Protein 9J2M (pdb70)

Structure (mmCIF, N/CA/C/O backbone):
data_9J2M
#
_entry.id   9J2M
#
_cell.length_a   82.674
_cell.length_b   91.364
_cell.length_c   113.116
_cell.angle_alpha   90.00
_cell.angle_beta   90.00
_cell.angle_gamma   90.00
#
_symmetry.space_group_name_H-M   'P 21 21 21'
#
loop_
_entity.id
_entity.type
_entity.pdbx_description
1 polymer SnPolE
2 non-polymer 'FE (II) ION'
3 non-polymer 5,6,7,8-TETRAHYDROBIOPTERIN
4 water water
#
loop_
_atom_site.group_PDB
_atom_site.id
_atom_site.type_symbol
_atom_site.label_atom_id
_atom_site.label_alt_id
_atom_site.label_comp_id
_atom_site.label_asym_id
_atom_site.label_entity_id
_atom_site.label_seq_id
_atom_site.pdbx_PDB_ins_code
_atom_site.Cartn_x
_atom_site.Cartn_y
_atom_site.Cartn_z
_atom_site.occupancy
_atom_site.B_iso_or_equiv
_atom_site.auth_seq_id
_atom_site.auth_comp_id
_atom_site.auth_asym_id
_atom_site.auth_atom_id
_atom_site.pdbx_PDB_model_num
ATOM 1 N N . SER A 1 4 ? 6.483 12.985 16.076 1.00 46.42 4 SER A N 1
ATOM 2 C CA . SER A 1 4 ? 5.143 13.412 15.678 1.00 45.63 4 SER A CA 1
ATOM 3 C C . SER A 1 4 ? 4.427 12.334 14.877 1.00 43.09 4 SER A C 1
ATOM 4 O O . SER A 1 4 ? 4.994 11.785 13.930 1.00 42.06 4 SER A O 1
ATOM 7 N N . PRO A 1 5 ? 3.184 12.025 15.255 1.00 44.83 5 PRO A N 1
ATOM 8 C CA . PRO A 1 5 ? 2.418 11.034 14.481 1.00 43.19 5 PRO A CA 1
ATOM 9 C C . PRO A 1 5 ? 2.155 11.481 13.058 1.00 41.73 5 PRO A C 1
ATOM 10 O O . PRO A 1 5 ? 2.110 10.647 12.146 1.00 39.24 5 PRO A O 1
ATOM 14 N N . THR A 1 6 ? 1.976 12.788 12.844 1.00 42.37 6 THR A N 1
ATOM 15 C CA . THR A 1 6 ? 1.767 13.293 11.494 1.00 38.32 6 THR A CA 1
ATOM 16 C C . THR A 1 6 ? 3.060 13.262 10.681 1.00 36.06 6 THR A C 1
ATOM 17 O O . THR A 1 6 ? 3.014 13.090 9.458 1.00 34.21 6 THR A O 1
ATOM 21 N N . ALA A 1 7 ? 4.218 13.385 11.336 1.00 34.99 7 ALA A N 1
ATOM 22 C CA . ALA A 1 7 ? 5.480 13.272 10.610 1.00 33.68 7 ALA A CA 1
ATOM 23 C C . ALA A 1 7 ? 5.695 11.855 10.094 1.00 31.66 7 ALA A C 1
ATOM 24 O O . ALA A 1 7 ? 6.264 11.669 9.009 1.00 31.06 7 ALA A O 1
ATOM 26 N N . ALA A 1 8 ? 5.251 10.848 10.846 1.00 34.29 8 ALA A N 1
ATOM 27 C CA . ALA A 1 8 ? 5.344 9.473 10.365 1.00 32.08 8 ALA A CA 1
ATOM 28 C C . ALA A 1 8 ? 4.409 9.236 9.187 1.00 31.96 8 ALA A C 1
ATOM 29 O O . ALA A 1 8 ? 4.751 8.498 8.254 1.00 28.60 8 ALA A O 1
ATOM 31 N N . VAL A 1 9 ? 3.219 9.846 9.216 1.00 32.11 9 VAL A N 1
ATOM 32 C CA . VAL A 1 9 ? 2.291 9.722 8.096 1.00 28.40 9 VAL A CA 1
ATOM 33 C C . VAL A 1 9 ? 2.895 10.346 6.845 1.00 28.46 9 VAL A C 1
ATOM 34 O O . VAL A 1 9 ? 2.923 9.737 5.766 1.00 22.82 9 VAL A O 1
ATOM 38 N N . ILE A 1 10 ? 3.396 11.571 6.976 1.00 27.20 10 ILE A N 1
ATOM 39 C CA . ILE A 1 10 ? 3.927 12.277 5.816 1.00 26.96 10 ILE A CA 1
ATOM 40 C C . ILE A 1 10 ? 5.137 11.539 5.254 1.00 27.61 10 ILE A C 1
ATOM 41 O O . ILE A 1 10 ? 5.315 11.447 4.034 1.00 27.99 10 ILE A O 1
ATOM 46 N N . ALA A 1 11 ? 5.969 10.964 6.130 1.00 27.04 11 ALA A N 1
ATOM 47 C CA . ALA A 1 11 ? 7.121 10.210 5.642 1.00 30.81 11 ALA A CA 1
ATOM 48 C C . ALA A 1 11 ? 6.686 9.045 4.761 1.00 27.35 11 ALA A C 1
ATOM 49 O O . ALA A 1 11 ? 7.299 8.780 3.720 1.00 29.25 11 ALA A O 1
ATOM 51 N N . GLU A 1 12 ? 5.626 8.337 5.153 1.00 26.54 12 GLU A N 1
ATOM 52 C CA . GLU A 1 12 ? 5.132 7.253 4.311 1.00 25.40 12 GLU A CA 1
ATOM 53 C C . GLU A 1 12 ? 4.600 7.787 2.986 1.00 28.94 12 GLU A C 1
ATOM 54 O O . GLU A 1 12 ? 4.836 7.190 1.931 1.00 26.31 12 GLU A O 1
ATOM 60 N N . VAL A 1 13 ? 3.867 8.905 3.021 1.00 28.48 13 VAL A N 1
ATOM 61 C CA . VAL A 1 13 ? 3.376 9.488 1.776 1.00 27.23 13 VAL A CA 1
ATOM 62 C C . VAL A 1 13 ? 4.545 9.899 0.896 1.00 25.76 13 VAL A C 1
ATOM 63 O O . VAL A 1 13 ? 4.557 9.637 -0.314 1.00 24.11 13 VAL A O 1
ATOM 67 N N . ASP A 1 14 ? 5.553 10.540 1.489 1.00 26.52 14 ASP A N 1
ATOM 68 C CA . ASP A 1 14 ? 6.695 11.003 0.707 1.00 28.66 14 ASP A CA 1
ATOM 69 C C . ASP A 1 14 ? 7.441 9.839 0.083 1.00 29.40 14 ASP A C 1
ATOM 70 O O . ASP A 1 14 ? 8.005 9.973 -1.009 1.00 24.14 14 ASP A O 1
ATOM 75 N N . GLU A 1 15 ? 7.459 8.689 0.761 1.00 27.80 15 GLU A N 1
ATOM 76 C CA . GLU A 1 15 ? 8.139 7.525 0.202 1.00 29.51 15 GLU A CA 1
ATOM 77 C C . GLU A 1 15 ? 7.342 6.927 -0.947 1.00 30.42 15 GLU A C 1
ATOM 78 O O . GLU A 1 15 ? 7.917 6.518 -1.961 1.00 29.70 15 GLU A O 1
ATOM 84 N N . LEU A 1 16 ? 6.011 6.874 -0.811 1.00 27.15 16 LEU A N 1
ATOM 85 C CA . LEU A 1 16 ? 5.173 6.395 -1.906 1.00 28.37 16 LEU A CA 1
ATOM 86 C C . LEU A 1 16 ? 5.232 7.348 -3.091 1.00 29.43 16 LEU A C 1
ATOM 87 O O . LEU A 1 16 ? 5.198 6.921 -4.252 1.00 26.88 16 LEU A O 1
ATOM 92 N N . ARG A 1 17 ? 5.309 8.649 -2.803 1.00 26.06 17 ARG A N 1
ATOM 93 C CA . ARG A 1 17 ? 5.441 9.664 -3.840 1.00 27.00 17 ARG A CA 1
ATOM 94 C C . ARG A 1 17 ? 6.712 9.456 -4.661 1.00 26.09 17 ARG A C 1
ATOM 95 O O . ARG A 1 17 ? 6.693 9.560 -5.896 1.00 25.71 17 ARG A O 1
ATOM 103 N N . GLU A 1 18 ? 7.827 9.152 -3.990 1.00 30.59 18 GLU A N 1
ATOM 104 C CA . GLU A 1 18 ? 9.073 8.872 -4.697 1.00 31.43 18 GLU A CA 1
ATOM 105 C C . GLU A 1 18 ? 8.945 7.638 -5.588 1.00 32.16 18 GLU A C 1
ATOM 106 O O . GLU A 1 18 ? 9.428 7.634 -6.724 1.00 31.41 18 GLU A O 1
ATOM 112 N N . LYS A 1 19 ? 8.296 6.584 -5.088 1.00 28.05 19 LYS A N 1
ATOM 113 C CA . LYS A 1 19 ? 8.145 5.355 -5.864 1.00 32.67 19 LYS A CA 1
ATOM 114 C C . LYS A 1 19 ? 7.396 5.596 -7.167 1.00 32.37 19 LYS A C 1
ATOM 115 O O . LYS A 1 19 ? 7.693 4.962 -8.183 1.00 34.43 19 LYS A O 1
ATOM 121 N N . ILE A 1 20 ? 6.398 6.479 -7.156 1.00 27.95 20 ILE A N 1
ATOM 122 C CA . ILE A 1 20 ? 5.524 6.639 -8.315 1.00 24.91 20 ILE A CA 1
ATOM 123 C C . ILE A 1 20 ? 5.915 7.834 -9.180 1.00 26.29 20 ILE A C 1
ATOM 124 O O . ILE A 1 20 ? 5.199 8.158 -10.134 1.00 29.48 20 ILE A O 1
ATOM 129 N N . LYS A 1 21 ? 7.037 8.494 -8.886 1.00 30.94 21 LYS A N 1
ATOM 130 C CA . LYS A 1 21 ? 7.345 9.727 -9.607 1.00 30.28 21 LYS A CA 1
ATOM 131 C C . LYS A 1 21 ? 7.535 9.484 -11.101 1.00 29.56 21 LYS A C 1
ATOM 132 O O . LYS A 1 21 ? 7.297 10.38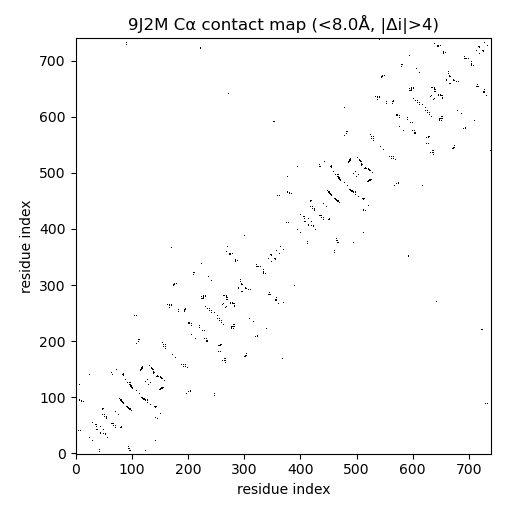6 -11.912 1.00 37.15 21 LYS A O 1
ATOM 138 N N . GLY A 1 22 ? 7.943 8.287 -11.489 1.00 31.31 22 GLY A N 1
ATOM 139 C CA . GLY A 1 22 ? 8.123 8.048 -12.904 1.00 33.49 22 GLY A CA 1
ATOM 140 C C . GLY A 1 22 ? 6.887 7.591 -13.637 1.00 34.23 22 GLY A C 1
ATOM 141 O O . GLY A 1 22 ? 6.970 7.281 -14.831 1.00 35.29 22 GLY A O 1
ATOM 142 N N . SER A 1 23 ? 5.727 7.559 -12.977 1.00 32.11 23 SER A N 1
ATOM 143 C CA . SER A 1 23 ? 4.578 6.838 -13.504 1.00 29.93 23 SER A CA 1
ATOM 144 C C . SER A 1 23 ? 3.363 7.727 -13.754 1.00 27.84 23 SER A C 1
ATOM 145 O O . SER A 1 23 ? 2.238 7.234 -13.748 1.00 29.39 23 SER A O 1
ATOM 148 N N . ARG A 1 24 ? 3.547 9.030 -13.985 1.00 29.40 24 ARG A N 1
ATOM 149 C CA . ARG A 1 24 ? 2.371 9.884 -14.147 1.00 27.70 24 ARG A CA 1
ATOM 150 C C . ARG A 1 24 ? 1.470 9.391 -15.275 1.00 27.98 24 ARG A C 1
ATOM 151 O O . ARG A 1 24 ? 0.238 9.455 -15.172 1.00 28.21 24 ARG A O 1
ATOM 159 N N . ASN A 1 25 ? 2.062 8.911 -16.369 1.00 31.99 25 ASN A N 1
ATOM 160 C CA . ASN A 1 25 ? 1.263 8.414 -17.483 1.00 27.76 25 ASN A CA 1
ATOM 161 C C . ASN A 1 25 ? 0.357 7.257 -17.077 1.00 30.41 25 ASN A C 1
ATOM 162 O O . ASN A 1 25 ? -0.594 6.952 -17.800 1.00 33.00 25 ASN A O 1
ATOM 167 N N . SER A 1 26 ? 0.623 6.621 -15.941 1.00 31.91 26 SER A N 1
ATOM 168 C CA . SER A 1 26 ? -0.155 5.488 -15.457 1.00 30.58 26 SER A CA 1
ATOM 169 C C . SER A 1 26 ? -1.164 5.857 -14.374 1.00 31.09 26 SER A C 1
ATOM 170 O O . SER A 1 26 ? -1.850 4.962 -13.859 1.00 29.66 26 SER A O 1
ATOM 173 N N . PHE A 1 27 ? -1.286 7.141 -14.021 1.00 28.89 27 PHE A N 1
ATOM 174 C CA . PHE A 1 27 ? -2.045 7.516 -12.832 1.00 25.50 27 PHE A CA 1
ATOM 175 C C . PHE A 1 27 ? -3.530 7.199 -12.944 1.00 26.90 27 PHE A C 1
ATOM 176 O O . PHE A 1 27 ? -4.228 7.239 -11.926 1.00 28.17 27 PHE A O 1
ATOM 184 N N . ARG A 1 28 ? -4.032 6.894 -14.140 1.00 25.99 28 ARG A N 1
ATOM 185 C CA . ARG A 1 28 ? -5.412 6.469 -14.320 1.00 28.94 28 ARG A CA 1
ATOM 186 C C . ARG A 1 28 ? -5.517 5.031 -14.809 1.00 29.30 28 ARG A C 1
ATOM 187 O O . ARG A 1 28 ? -6.628 4.554 -15.067 1.00 30.88 28 ARG A O 1
ATOM 195 N N . ASP A 1 29 ? -4.387 4.343 -14.941 1.00 27.03 29 ASP A N 1
ATOM 196 C CA . ASP A 1 29 ? -4.366 2.912 -15.221 1.00 28.13 29 ASP A CA 1
ATOM 197 C C . ASP A 1 29 ? -4.793 2.119 -13.988 1.00 30.17 29 ASP A C 1
ATOM 198 O O . ASP A 1 29 ? -4.239 2.305 -12.901 1.00 30.61 29 ASP A O 1
ATOM 203 N N . GLN A 1 30 ? -5.741 1.189 -14.164 1.00 30.72 30 GLN A N 1
ATOM 204 C CA . GLN A 1 30 ? -6.319 0.526 -12.997 1.00 28.78 30 GLN A CA 1
ATOM 205 C C . GLN A 1 30 ? -5.349 -0.465 -12.361 1.00 30.25 30 GLN A C 1
ATOM 206 O O . GLN A 1 30 ? -5.394 -0.688 -11.141 1.00 28.48 30 GLN A O 1
ATOM 212 N N . SER A 1 31 ? -4.473 -1.075 -13.160 1.00 31.37 31 SER A N 1
ATOM 213 C CA . SER A 1 31 ? -3.428 -1.921 -12.595 1.00 31.86 31 SER A CA 1
ATOM 214 C C . SER A 1 31 ? -2.495 -1.115 -11.697 1.00 31.77 31 SER A C 1
ATOM 215 O O . SER A 1 31 ? -2.135 -1.557 -10.597 1.00 31.30 31 SER A O 1
ATOM 218 N N . PHE A 1 32 ? -2.085 0.071 -12.155 1.00 28.33 32 PHE A N 1
ATOM 219 C CA . PHE A 1 32 ? -1.312 0.969 -11.306 1.00 29.62 32 PHE A CA 1
ATOM 220 C C . PHE A 1 32 ? -2.105 1.361 -10.066 1.00 28.25 32 PHE A C 1
ATOM 221 O O . PHE A 1 32 ? -1.588 1.319 -8.940 1.00 27.52 32 PHE A O 1
ATOM 229 N N . LEU A 1 33 ? -3.365 1.753 -10.258 1.00 26.46 33 LEU A N 1
ATOM 230 C CA . LEU A 1 33 ? -4.160 2.261 -9.143 1.00 25.64 33 LEU A CA 1
ATOM 231 C C . LEU A 1 33 ? -4.384 1.176 -8.100 1.00 29.35 33 LEU A C 1
ATOM 232 O O . LEU A 1 33 ? -4.323 1.442 -6.894 1.00 27.74 33 LEU A O 1
ATOM 237 N N . ASP A 1 34 ? -4.636 -0.062 -8.545 1.00 27.83 34 ASP A N 1
ATOM 238 C CA . ASP A 1 34 ? -4.783 -1.161 -7.598 1.00 26.94 34 ASP A CA 1
ATOM 239 C C . ASP A 1 34 ? -3.535 -1.317 -6.744 1.00 26.27 34 ASP A C 1
ATOM 240 O O . ASP A 1 34 ? -3.626 -1.528 -5.528 1.00 27.28 34 ASP A O 1
ATOM 245 N N . GLN A 1 35 ? -2.357 -1.232 -7.364 1.00 26.33 35 GLN A N 1
ATOM 246 C CA . GLN A 1 35 ? -1.122 -1.356 -6.604 1.00 26.18 35 GLN A CA 1
ATOM 247 C C . GLN A 1 35 ? -0.943 -0.178 -5.659 1.00 27.19 35 GLN A C 1
ATOM 248 O O . GLN A 1 35 ? -0.560 -0.359 -4.499 1.00 25.41 35 GLN A O 1
ATOM 254 N N . LEU A 1 36 ? -1.221 1.040 -6.139 1.00 24.81 36 LEU A N 1
ATOM 255 C CA . LEU A 1 36 ? -1.066 2.203 -5.275 1.00 25.19 36 LEU A CA 1
ATOM 256 C C . LEU A 1 36 ? -2.000 2.103 -4.077 1.00 24.65 36 LEU A C 1
ATOM 257 O O . LEU A 1 36 ? -1.575 2.274 -2.926 1.00 29.40 36 LEU A O 1
ATOM 262 N N . ALA A 1 37 ? -3.268 1.782 -4.334 1.00 25.84 37 ALA A N 1
ATOM 263 C CA . ALA A 1 37 ? -4.250 1.605 -3.268 1.00 25.09 37 ALA A CA 1
ATOM 264 C C . ALA A 1 37 ? -3.780 0.583 -2.241 1.00 27.09 37 ALA A C 1
ATOM 265 O O . ALA A 1 37 ? -3.851 0.820 -1.030 1.00 26.21 37 ALA A O 1
ATOM 267 N N . GLN A 1 38 ? -3.310 -0.576 -2.708 1.00 29.35 38 GLN A N 1
ATOM 268 C CA . GLN A 1 38 ? -2.838 -1.596 -1.780 1.00 31.39 38 GLN A CA 1
ATOM 269 C C . GLN A 1 38 ? -1.709 -1.059 -0.912 1.00 30.24 38 GLN A C 1
ATOM 270 O O . GLN A 1 38 ? -1.691 -1.284 0.304 1.00 30.59 38 GLN A O 1
ATOM 276 N N . HIS A 1 39 ? -0.771 -0.322 -1.519 1.00 28.57 39 HIS A N 1
ATOM 277 C CA . HIS A 1 39 ? 0.348 0.232 -0.760 1.00 30.59 39 HIS A CA 1
ATOM 278 C C . HIS A 1 39 ? -0.115 1.252 0.270 1.00 29.66 39 HIS A C 1
ATOM 279 O O . HIS A 1 39 ? 0.450 1.334 1.368 1.00 29.53 39 HIS A O 1
ATOM 286 N N . ILE A 1 40 ? -1.112 2.065 -0.075 1.00 24.25 40 ILE A N 1
ATOM 287 C CA . ILE A 1 40 ? -1.673 2.995 0.904 1.00 25.13 40 ILE A CA 1
ATOM 288 C C . ILE A 1 40 ? -2.343 2.227 2.036 1.00 28.75 40 ILE A C 1
ATOM 289 O O . ILE A 1 40 ? -2.122 2.507 3.222 1.00 32.48 40 ILE A O 1
ATOM 294 N N . ALA A 1 41 ? -3.160 1.239 1.686 1.00 27.44 41 ALA A N 1
ATOM 295 C CA . ALA A 1 41 ? -3.857 0.452 2.698 1.00 30.37 41 ALA A CA 1
ATOM 296 C C . ALA A 1 41 ? -2.883 -0.191 3.676 1.00 33.74 41 ALA A C 1
ATOM 297 O O . ALA A 1 41 ? -3.161 -0.280 4.878 1.00 30.64 41 ALA A O 1
ATOM 299 N N . ASP A 1 42 ? -1.722 -0.628 3.181 1.00 35.92 42 ASP A N 1
ATOM 300 C CA . ASP A 1 42 ? -0.733 -1.346 3.976 1.00 31.55 42 ASP A CA 1
ATOM 301 C C . ASP A 1 42 ? 0.239 -0.431 4.712 1.00 35.60 42 ASP A C 1
ATOM 302 O O . ASP A 1 42 ? 1.078 -0.930 5.468 1.00 37.19 42 ASP A O 1
ATOM 307 N N . ALA A 1 43 ? 0.178 0.874 4.497 1.00 33.15 43 ALA A N 1
ATOM 308 C CA . ALA A 1 43 ? 1.074 1.777 5.209 1.00 34.04 43 ALA A CA 1
ATOM 309 C C . ALA A 1 43 ? 0.750 1.753 6.698 1.00 33.13 43 ALA A C 1
ATOM 310 O O . ALA A 1 43 ? -0.408 1.965 7.082 1.00 31.03 43 ALA A O 1
ATOM 312 N N . PRO A 1 44 ? 1.738 1.512 7.563 1.00 35.03 44 PRO A N 1
ATOM 313 C CA . PRO A 1 44 ? 1.444 1.388 9.005 1.00 36.07 44 PRO A CA 1
ATOM 314 C C . PRO A 1 44 ? 0.650 2.546 9.589 1.00 37.61 44 PRO A C 1
ATOM 315 O O . PRO A 1 44 ? -0.327 2.323 10.313 1.00 39.11 44 PRO A O 1
ATOM 319 N N . HIS A 1 45 ? 1.057 3.784 9.314 1.00 34.15 45 HIS A N 1
ATOM 320 C CA . HIS A 1 45 ? 0.404 4.967 9.861 1.00 34.51 45 HIS A CA 1
ATOM 321 C C . HIS A 1 45 ? -0.618 5.558 8.902 1.00 35.10 45 HIS A C 1
ATOM 322 O O . HIS A 1 45 ? -1.777 5.775 9.271 1.00 32.13 45 HIS A O 1
ATOM 329 N N . LEU A 1 46 ? -0.194 5.827 7.668 1.00 32.93 46 LEU A N 1
ATOM 330 C CA . LEU A 1 46 ? -1.091 6.386 6.663 1.00 30.07 46 LEU A CA 1
ATOM 331 C C . LEU A 1 46 ? -2.363 5.555 6.520 1.00 30.16 46 LEU A C 1
ATOM 332 O O . LEU A 1 46 ? -3.476 6.080 6.613 1.00 31.99 46 LEU A O 1
ATOM 337 N N . GLY A 1 47 ? -2.214 4.244 6.318 1.00 30.36 47 GLY A N 1
ATOM 338 C CA . GLY A 1 47 ? -3.355 3.379 6.043 1.00 28.16 47 GLY A CA 1
ATOM 339 C C . GLY A 1 47 ? -4.452 3.410 7.093 1.00 30.03 47 GLY A C 1
ATOM 340 O O . GLY A 1 47 ? -5.585 3.013 6.793 1.00 34.81 47 GLY A O 1
ATOM 341 N N . ARG A 1 48 ? -4.154 3.871 8.307 1.00 34.13 48 ARG A N 1
ATOM 342 C CA . ARG A 1 48 ? -5.169 3.977 9.349 1.00 36.17 48 ARG A CA 1
ATOM 343 C C . ARG A 1 48 ? -6.088 5.182 9.170 1.00 34.62 48 ARG A C 1
ATOM 344 O O . ARG A 1 48 ? -7.166 5.224 9.771 1.00 35.37 48 ARG A O 1
ATOM 352 N N . GLN A 1 49 ? -5.709 6.139 8.351 1.00 31.17 49 GLN A N 1
ATOM 353 C CA . GLN A 1 49 ? -6.419 7.410 8.315 1.00 28.79 49 GLN A CA 1
ATOM 354 C C . GLN A 1 49 ? -7.770 7.262 7.618 1.00 25.44 49 GLN A C 1
ATOM 355 O O . GLN A 1 49 ? -7.848 6.636 6.558 1.00 27.94 49 GLN A O 1
ATOM 361 N N . PRO A 1 50 ? -8.857 7.812 8.174 1.00 27.76 50 PRO A N 1
ATOM 362 C CA . PRO A 1 50 ? -10.119 7.837 7.416 1.00 23.26 50 PRO A CA 1
ATOM 363 C C . PRO A 1 50 ? -9.965 8.360 5.989 1.00 21.42 50 PRO A C 1
ATOM 364 O O . PRO A 1 50 ? -10.571 7.809 5.065 1.00 22.83 50 PRO A O 1
ATOM 368 N N . ILE A 1 51 ? -9.159 9.397 5.774 1.00 20.86 51 ILE A N 1
ATOM 369 C CA . ILE A 1 51 ? -9.096 9.956 4.426 1.00 20.91 51 ILE A CA 1
ATOM 370 C C . ILE A 1 51 ? -8.337 9.017 3.504 1.00 22.29 51 ILE A C 1
ATOM 371 O O . ILE A 1 51 ? -8.626 8.948 2.304 1.00 23.12 51 ILE A O 1
ATOM 376 N N . ALA A 1 52 ? -7.367 8.274 4.046 1.00 22.25 52 ALA A N 1
ATOM 377 C CA . ALA A 1 52 ? -6.660 7.276 3.247 1.00 21.78 52 ALA A CA 1
ATOM 378 C C . ALA A 1 52 ? -7.572 6.112 2.870 1.00 26.05 52 ALA A C 1
ATOM 379 O O . ALA A 1 52 ? -7.488 5.587 1.751 1.00 25.38 52 ALA A O 1
ATOM 381 N N . ARG A 1 53 ? -8.441 5.673 3.790 1.00 26.82 53 ARG A N 1
ATOM 382 C CA . ARG A 1 53 ? -9.418 4.654 3.411 1.00 27.12 53 ARG A CA 1
ATOM 383 C C . ARG A 1 53 ? -10.361 5.175 2.334 1.00 25.23 53 ARG A C 1
ATOM 384 O O . ARG A 1 53 ? -10.776 4.423 1.443 1.00 26.67 53 ARG A O 1
ATOM 392 N N . ALA A 1 54 ? -10.733 6.456 2.412 1.00 20.91 54 ALA A N 1
ATOM 393 C CA . ALA A 1 54 ? -11.574 7.030 1.369 1.00 22.65 54 ALA A CA 1
ATOM 394 C C . ALA A 1 54 ? -10.870 6.995 0.017 1.00 21.51 54 ALA A C 1
ATOM 395 O O . ALA A 1 54 ? -11.476 6.625 -0.994 1.00 26.42 54 ALA A O 1
ATOM 397 N N . LEU A 1 55 ? -9.584 7.356 -0.018 1.00 21.41 55 LEU A N 1
ATOM 398 C CA . LEU A 1 55 ? -8.861 7.372 -1.285 1.00 23.23 55 LEU A CA 1
ATOM 399 C C . LEU A 1 55 ? -8.664 5.958 -1.825 1.00 24.31 55 LEU A C 1
ATOM 400 O O . LEU A 1 55 ? -8.781 5.725 -3.036 1.00 23.66 55 LEU A O 1
ATOM 405 N N . VAL A 1 56 ? -8.342 5.007 -0.941 1.00 23.73 56 VAL A N 1
ATOM 406 C CA . VAL A 1 56 ? -8.184 3.615 -1.360 1.00 24.80 56 VAL A CA 1
ATOM 407 C C . VAL A 1 56 ? -9.452 3.123 -2.036 1.00 27.69 56 VAL A C 1
ATOM 408 O O . VAL A 1 56 ? -9.405 2.455 -3.079 1.00 27.80 56 VAL A O 1
ATOM 412 N N . GLU A 1 57 ? -10.607 3.436 -1.447 1.00 26.18 57 GLU A N 1
ATOM 413 C CA . GLU A 1 57 ? -11.884 3.015 -2.010 1.00 27.56 57 GLU A CA 1
ATOM 414 C C . GLU A 1 57 ? -12.135 3.681 -3.359 1.00 29.27 57 GLU A C 1
ATOM 415 O O . GLU A 1 57 ? -12.531 3.022 -4.329 1.00 27.33 57 GLU A O 1
ATOM 421 N N . ASP A 1 58 ? -11.889 4.989 -3.451 1.00 26.86 58 ASP A N 1
ATOM 422 C CA . ASP A 1 58 ? -12.040 5.682 -4.726 1.00 24.64 58 ASP A CA 1
ATOM 423 C C . ASP A 1 58 ? -11.106 5.099 -5.780 1.00 23.20 58 ASP A C 1
ATOM 424 O O . ASP A 1 58 ? -11.500 4.893 -6.932 1.00 26.60 58 ASP A O 1
ATOM 429 N N . LEU A 1 59 ? -9.842 4.867 -5.413 1.00 24.17 59 LEU A N 1
ATOM 430 C CA . LEU A 1 59 ? -8.860 4.400 -6.390 1.00 23.68 59 LEU A CA 1
ATOM 431 C C . LEU A 1 59 ? -9.202 3.000 -6.884 1.00 26.47 59 LEU A C 1
ATOM 432 O O . LEU A 1 59 ? -9.033 2.694 -8.071 1.00 26.89 59 LEU A O 1
ATOM 437 N N . ARG A 1 60 ? -9.685 2.137 -5.984 1.00 26.11 60 ARG A N 1
ATOM 438 C CA . ARG A 1 60 ? -10.033 0.776 -6.376 1.00 28.12 60 ARG A CA 1
ATOM 439 C C . ARG A 1 60 ? -11.262 0.738 -7.274 1.00 30.11 60 ARG A C 1
ATOM 440 O O . ARG A 1 60 ? -11.419 -0.197 -8.065 1.00 29.35 60 ARG A O 1
ATOM 448 N N . GLY A 1 61 ? -12.141 1.731 -7.171 1.00 28.37 61 GLY A N 1
ATOM 449 C CA . GLY A 1 61 ? -13.323 1.761 -8.002 1.00 25.40 61 GLY A CA 1
ATOM 450 C C . GLY A 1 61 ? -13.175 2.539 -9.287 1.00 27.26 61 GLY A C 1
ATOM 451 O O . GLY A 1 61 ? -14.166 2.719 -9.999 1.00 30.34 61 GLY A O 1
ATOM 452 N N . TYR A 1 62 ? -11.957 2.988 -9.618 1.00 28.49 62 TYR A N 1
ATOM 453 C CA . TYR A 1 62 ? -11.792 4.036 -10.625 1.00 26.01 62 TYR A CA 1
ATOM 454 C C . TYR A 1 62 ? -12.131 3.559 -12.029 1.00 26.45 62 TYR A C 1
ATOM 455 O O . TYR A 1 62 ? -12.580 4.362 -12.855 1.00 26.75 62 TYR A O 1
ATOM 464 N N . ALA A 1 63 ? -11.908 2.279 -12.335 1.00 25.95 63 ALA A N 1
ATOM 465 C CA . ALA A 1 63 ? -12.198 1.814 -13.689 1.00 26.81 63 ALA A CA 1
ATOM 466 C C . ALA A 1 63 ? -13.677 1.951 -14.031 1.00 29.88 63 ALA A C 1
ATOM 467 O O . ALA A 1 63 ? -14.026 2.181 -15.194 1.00 31.83 63 ALA A O 1
ATOM 469 N N . SER A 1 64 ? -14.565 1.810 -13.049 1.00 29.60 64 SER A N 1
ATOM 470 C CA . SER A 1 64 ? -15.986 1.965 -13.329 1.00 33.52 64 SER A CA 1
ATOM 471 C C . SER A 1 64 ? -16.514 3.352 -12.996 1.00 33.35 64 SER A C 1
ATOM 472 O O . SER A 1 64 ? -17.421 3.835 -13.680 1.00 34.87 64 SER A O 1
ATOM 475 N N . GLU A 1 65 ? -15.968 4.006 -11.973 1.00 33.73 65 GLU A N 1
ATOM 476 C CA . GLU A 1 65 ? -16.353 5.370 -11.614 1.00 29.57 65 GLU A CA 1
ATOM 477 C C . GLU A 1 65 ? -15.087 6.209 -11.503 1.00 27.19 65 GLU A C 1
ATOM 478 O O . GLU A 1 65 ? -14.411 6.188 -10.457 1.00 24.96 65 GLU A O 1
ATOM 484 N N . PRO A 1 66 ? -14.706 6.920 -12.568 1.00 26.31 66 PRO A N 1
ATOM 485 C CA . PRO A 1 66 ? -13.503 7.783 -12.541 1.00 25.48 66 PRO A CA 1
ATOM 486 C C . PRO A 1 66 ? -13.780 9.082 -11.800 1.00 23.00 66 PRO A C 1
ATOM 487 O O . PRO A 1 66 ? -13.877 10.168 -12.360 1.00 23.87 66 PRO A O 1
ATOM 491 N N . ARG A 1 67 ? -13.912 8.952 -10.490 1.00 25.60 67 ARG A N 1
ATOM 492 C CA . ARG A 1 67 ? -14.239 10.067 -9.625 1.00 26.85 67 ARG A CA 1
ATOM 493 C C . ARG A 1 67 ? -13.622 9.760 -8.275 1.00 26.20 67 ARG A C 1
ATOM 494 O O . ARG A 1 67 ? -13.511 8.593 -7.892 1.00 29.95 67 ARG A O 1
ATOM 502 N N . LEU A 1 68 ? -13.172 10.796 -7.573 1.00 21.54 68 LEU A N 1
ATOM 503 C CA . LEU A 1 68 ? -12.684 10.631 -6.205 1.00 21.82 68 LEU A CA 1
ATOM 504 C C . LEU A 1 68 ? -13.751 11.109 -5.218 1.00 23.89 68 LEU A C 1
ATOM 505 O O . LEU A 1 68 ? -13.532 11.980 -4.373 1.00 25.53 68 LEU A O 1
ATOM 510 N N . ALA A 1 69 ? -14.930 10.482 -5.332 1.00 25.14 69 ALA A N 1
ATOM 511 C CA . ALA A 1 69 ? -16.111 10.955 -4.617 1.00 23.96 69 ALA A CA 1
ATOM 512 C C . ALA A 1 69 ? -15.956 10.825 -3.105 1.00 22.43 69 ALA A C 1
ATOM 513 O O . ALA A 1 69 ? -16.341 11.738 -2.366 1.00 23.43 69 ALA A O 1
ATOM 515 N N . ALA A 1 70 ? -15.412 9.703 -2.624 1.00 20.98 70 ALA A N 1
ATOM 516 C CA . ALA A 1 70 ? -15.288 9.517 -1.179 1.00 23.20 70 ALA A CA 1
ATOM 517 C C . ALA A 1 70 ? -14.298 10.510 -0.579 1.00 22.46 70 ALA A C 1
ATOM 518 O O . ALA A 1 70 ? -14.578 11.133 0.455 1.00 20.00 70 ALA A O 1
ATOM 520 N N . VAL A 1 71 ? -13.131 10.665 -1.216 1.00 20.51 71 VAL A N 1
ATOM 521 C CA . VAL A 1 71 ? -12.139 11.639 -0.756 1.00 21.29 71 VAL A CA 1
ATOM 522 C C . VAL A 1 71 ? -12.747 13.032 -0.692 1.00 19.49 71 VAL A C 1
ATOM 523 O O . VAL A 1 71 ? -12.610 13.747 0.311 1.00 18.78 71 VAL A O 1
ATOM 527 N N . LYS A 1 72 ? -13.415 13.447 -1.766 1.00 18.52 72 LYS A N 1
ATOM 528 C CA . LYS A 1 72 ? -13.930 14.805 -1.787 1.00 19.01 72 LYS A CA 1
ATOM 529 C C . LYS A 1 72 ? -15.083 14.991 -0.808 1.00 19.55 72 LYS A C 1
ATOM 530 O O . LYS A 1 72 ? -15.265 16.090 -0.282 1.00 17.61 72 LYS A O 1
ATOM 536 N N . ALA A 1 73 ? -15.864 13.939 -0.542 1.00 19.31 73 ALA A N 1
ATOM 537 C CA . ALA A 1 73 ? -16.911 14.070 0.470 1.00 20.13 73 ALA A CA 1
ATOM 538 C C . ALA A 1 73 ? -16.311 14.296 1.854 1.00 15.95 73 ALA A C 1
ATOM 539 O O . ALA A 1 73 ? -16.817 15.118 2.630 1.00 18.10 73 ALA A O 1
ATOM 541 N N . HIS A 1 74 ? -15.253 13.555 2.187 1.00 14.61 74 HIS A N 1
ATOM 542 C CA . HIS A 1 74 ? -14.531 13.776 3.434 1.00 15.78 74 HIS A CA 1
ATOM 543 C C . HIS A 1 74 ? -14.006 15.209 3.517 1.00 18.62 74 HIS A C 1
ATOM 544 O O . HIS A 1 74 ? -14.246 15.916 4.500 1.00 15.85 74 HIS A O 1
ATOM 551 N N . ILE A 1 75 ? -13.305 15.656 2.473 1.00 14.92 75 ILE A N 1
ATOM 552 C CA . ILE A 1 75 ? -12.751 17.012 2.444 1.00 14.58 75 ILE A CA 1
ATOM 553 C C . ILE A 1 75 ? -13.852 18.062 2.539 1.00 15.03 75 ILE A C 1
ATOM 554 O O . ILE A 1 75 ? -13.793 18.992 3.348 1.00 15.97 75 ILE A O 1
ATOM 559 N N . ASN A 1 76 ? -14.864 17.944 1.686 1.00 14.77 76 ASN A N 1
ATOM 560 C CA . ASN A 1 76 ? -15.872 18.992 1.615 1.00 17.22 76 ASN A CA 1
ATOM 561 C C . ASN A 1 76 ? -16.677 19.085 2.898 1.00 14.29 76 ASN A C 1
ATOM 562 O O . ASN A 1 76 ? -17.170 20.164 3.231 1.00 15.00 76 ASN A O 1
ATOM 567 N N . GLU A 1 77 ? -16.811 17.978 3.631 1.00 15.58 77 GLU A N 1
ATOM 568 C CA . GLU A 1 77 ? -17.543 17.987 4.891 1.00 17.59 77 GLU A CA 1
ATOM 569 C C . GLU A 1 77 ? -16.678 18.388 6.074 1.00 16.47 77 GLU A C 1
ATOM 570 O O . GLU A 1 77 ? -17.209 18.538 7.187 1.00 17.05 77 GLU A O 1
ATOM 576 N N . GLU A 1 78 ? -15.377 18.585 5.859 1.00 15.30 78 GLU A N 1
ATOM 577 C CA . GLU A 1 78 ? -14.435 18.921 6.921 1.00 15.65 78 GLU A CA 1
ATOM 578 C C . GLU A 1 78 ? -14.480 17.869 8.027 1.00 15.28 78 GLU A C 1
ATOM 579 O O . GLU A 1 78 ? -14.564 18.190 9.214 1.00 17.06 78 GLU A O 1
ATOM 585 N N . ARG A 1 79 ? -14.457 16.601 7.622 1.00 15.00 79 ARG A N 1
ATOM 586 C CA . ARG A 1 79 ? -14.494 15.518 8.615 1.00 16.17 79 ARG A CA 1
ATOM 587 C C . ARG A 1 79 ? -13.266 15.549 9.498 1.00 16.21 79 ARG A C 1
ATOM 588 O O . ARG A 1 79 ? -13.299 15.072 10.635 1.00 19.14 79 ARG A O 1
ATOM 596 N N . ASP A 1 80 ? -12.156 16.055 8.970 1.00 15.97 80 ASP A N 1
ATOM 597 C CA . ASP A 1 80 ? -11.015 16.458 9.775 1.00 17.27 80 ASP A CA 1
ATOM 598 C C . ASP A 1 80 ? -10.259 17.497 8.959 1.00 18.82 80 ASP A C 1
ATOM 599 O O . ASP A 1 80 ? -10.769 18.001 7.954 1.00 17.73 80 ASP A O 1
ATOM 604 N N . GLN A 1 81 ? -9.046 17.815 9.380 1.00 14.84 81 GLN A N 1
ATOM 605 C CA . GLN A 1 81 ? -8.298 18.886 8.743 1.00 16.48 81 GLN A CA 1
ATOM 606 C C . GLN A 1 81 ? -7.142 18.338 7.915 1.00 16.72 81 GLN A C 1
ATOM 607 O O . GLN A 1 81 ? -6.090 18.972 7.790 1.00 18.84 81 GLN A O 1
ATOM 613 N N . HIS A 1 82 ? -7.343 17.161 7.333 1.00 15.53 82 HIS A N 1
ATOM 614 C CA . HIS A 1 82 ? -6.350 16.527 6.484 1.00 15.69 82 HIS A CA 1
ATOM 615 C C . HIS A 1 82 ? -6.824 16.499 5.043 1.00 17.03 82 HIS A C 1
ATOM 616 O O . HIS A 1 82 ? -8.008 16.298 4.768 1.00 18.82 82 HIS A O 1
ATOM 623 N N . ILE A 1 83 ? -5.886 16.697 4.122 1.00 14.97 83 ILE A N 1
ATOM 624 C CA . ILE A 1 83 ? -6.148 16.553 2.696 1.00 16.20 83 ILE A CA 1
ATOM 625 C C . ILE A 1 83 ? -5.161 15.532 2.157 1.00 16.25 83 ILE A C 1
ATOM 626 O O . ILE A 1 83 ? -3.954 15.644 2.401 1.00 19.01 83 ILE A O 1
ATOM 631 N N . PHE A 1 84 ? -5.677 14.538 1.437 1.00 15.11 84 PHE A N 1
ATOM 632 C CA . PHE A 1 84 ? -4.862 13.445 0.912 1.00 15.44 84 PHE A CA 1
ATOM 633 C C . PHE A 1 84 ? -5.508 12.991 -0.382 1.00 20.68 84 PHE A C 1
ATOM 634 O O . PHE A 1 84 ? -6.693 12.638 -0.401 1.00 17.77 84 PHE A O 1
ATOM 642 N N . SER A 1 85 ? -4.748 13.015 -1.478 1.00 16.81 85 SER A N 1
ATOM 643 C CA . SER A 1 85 ? -5.311 12.556 -2.735 1.00 14.46 85 SER A CA 1
ATOM 644 C C . SER A 1 85 ? -4.189 12.319 -3.729 1.00 15.92 85 SER A C 1
ATOM 645 O O . SER A 1 85 ? -3.005 12.462 -3.406 1.00 17.38 85 SER A O 1
ATOM 648 N N . LEU A 1 86 ? -4.586 11.939 -4.941 1.00 16.63 86 LEU A N 1
ATOM 649 C CA . LEU A 1 86 ? -3.696 11.759 -6.075 1.00 17.67 86 LEU A CA 1
ATOM 650 C C . LEU A 1 86 ? -4.043 12.864 -7.065 1.00 16.43 86 LEU A C 1
ATOM 651 O O . LEU A 1 86 ? -5.210 12.988 -7.478 1.00 15.08 86 LEU A O 1
ATOM 656 N N . PHE A 1 87 ? -3.052 13.700 -7.391 1.00 16.79 87 PHE A N 1
ATOM 657 C CA . PHE A 1 87 ? -3.294 14.952 -8.097 1.00 17.55 87 PHE A CA 1
ATOM 658 C C . PHE A 1 87 ? -2.685 14.950 -9.490 1.00 17.22 87 PHE A C 1
ATOM 659 O O . PHE A 1 87 ? -1.715 14.243 -9.772 1.00 18.48 87 PHE A O 1
ATOM 667 N N . ASP A 1 88 ? -3.301 15.738 -10.367 1.00 17.11 88 ASP A N 1
ATOM 668 C CA . ASP A 1 88 ? -2.796 15.945 -11.726 1.00 19.52 88 ASP A CA 1
ATOM 669 C C . ASP A 1 88 ? -3.240 17.353 -12.131 1.00 20.39 88 ASP A C 1
ATOM 670 O O . ASP A 1 88 ? -4.301 17.537 -12.734 1.00 22.65 88 ASP A O 1
ATOM 675 N N . ALA A 1 89 ? -2.428 18.340 -11.757 1.00 19.37 89 ALA A N 1
ATOM 676 C CA . ALA A 1 89 ? -2.697 19.747 -12.032 1.00 20.97 89 ALA A CA 1
ATOM 677 C C . ALA A 1 89 ? -1.543 20.286 -12.872 1.00 18.73 89 ALA A C 1
ATOM 678 O O . ALA A 1 89 ? -0.421 20.414 -12.376 1.00 18.82 89 ALA A O 1
ATOM 680 N N . SER A 1 90 ? -1.815 20.596 -14.145 1.00 20.77 90 SER A N 1
ATOM 681 C CA . SER A 1 90 ? -0.711 20.915 -15.048 1.00 21.09 90 SER A CA 1
ATOM 682 C C . SER A 1 90 ? 0.079 22.126 -14.562 1.00 24.49 90 SER A C 1
ATOM 683 O O . SER A 1 90 ? 1.297 22.197 -14.773 1.00 25.95 90 SER A O 1
ATOM 686 N N . TYR A 1 91 ? -0.582 23.084 -13.911 1.00 20.50 91 TYR A N 1
ATOM 687 C CA . TYR A 1 91 ? 0.091 24.283 -13.425 1.00 21.33 91 TYR A CA 1
ATOM 688 C C . TYR A 1 91 ? 0.663 24.139 -12.016 1.00 21.58 91 TYR A C 1
ATOM 689 O O . TYR A 1 91 ? 1.320 25.071 -11.528 1.00 21.56 91 TYR A O 1
ATOM 698 N N . PHE A 1 92 ? 0.403 23.013 -11.347 1.00 22.53 92 PHE A N 1
ATOM 699 C CA . PHE A 1 92 ? 1.049 22.637 -10.090 1.00 20.66 92 PHE A CA 1
ATOM 700 C C . PHE A 1 92 ? 1.759 21.313 -10.329 1.00 19.05 92 PHE A C 1
ATOM 701 O O . PHE A 1 92 ? 1.373 20.289 -9.754 1.00 19.63 92 PHE A O 1
ATOM 709 N N . PRO A 1 93 ? 2.811 21.291 -11.165 1.00 17.57 93 PRO A N 1
ATOM 710 C CA . PRO A 1 93 ? 3.413 20.005 -11.565 1.00 19.16 93 PRO A CA 1
ATOM 711 C C . PRO A 1 93 ? 4.070 19.227 -10.435 1.00 17.80 93 PRO A C 1
ATOM 712 O O . PRO A 1 93 ? 4.331 18.031 -10.607 1.00 20.60 93 PRO A O 1
ATOM 716 N N . SER A 1 94 ? 4.366 19.853 -9.296 1.00 19.52 94 SER A N 1
ATOM 717 C CA . SER A 1 94 ? 4.985 19.119 -8.198 1.00 17.15 94 SER A CA 1
ATOM 718 C C . SER A 1 94 ? 4.024 18.148 -7.513 1.00 17.83 94 SER A C 1
ATOM 719 O O . SER A 1 94 ? 4.471 17.290 -6.744 1.00 17.71 94 SER A O 1
ATOM 722 N N . LEU A 1 95 ? 2.728 18.245 -7.760 1.00 17.53 95 LEU A N 1
ATOM 723 C CA . LEU A 1 95 ? 1.750 17.469 -7.006 1.00 15.96 95 LEU A CA 1
ATOM 724 C C . LEU A 1 95 ? 1.534 16.102 -7.656 1.00 17.27 95 LEU A C 1
ATOM 725 O O . LEU A 1 95 ? 1.093 16.023 -8.809 1.00 18.34 95 LEU A O 1
ATOM 730 N N . SER A 1 96 ? 1.761 15.034 -6.900 1.00 18.15 96 SER A N 1
ATOM 731 C CA . SER A 1 96 ? 1.325 13.707 -7.333 1.00 19.66 96 SER A CA 1
ATOM 732 C C . SER A 1 96 ? 0.502 13.107 -6.185 1.00 20.22 96 SER A C 1
ATOM 733 O O . SER A 1 96 ? -0.649 13.505 -6.001 1.00 19.04 96 SER A O 1
ATOM 736 N N . LEU A 1 97 ? 1.068 12.172 -5.429 1.00 20.34 97 LEU A N 1
ATOM 737 C CA . LEU A 1 97 ? 0.427 11.708 -4.194 1.00 17.12 97 LEU A CA 1
ATOM 738 C C . LEU A 1 97 ? 0.850 12.656 -3.080 1.00 19.28 97 LEU A C 1
ATOM 739 O O . LEU A 1 97 ? 2.047 12.796 -2.809 1.00 19.86 97 LEU A O 1
ATOM 744 N N . GLU A 1 98 ? -0.116 13.327 -2.444 1.00 14.42 98 GLU A N 1
ATOM 745 C CA . GLU A 1 98 ? 0.246 14.392 -1.514 1.00 16.68 98 GLU A CA 1
ATOM 746 C C . GLU A 1 98 ? -0.680 14.401 -0.312 1.00 15.24 98 GLU A C 1
ATOM 747 O O . GLU A 1 98 ? -1.840 13.989 -0.392 1.00 17.60 98 GLU A O 1
ATOM 753 N N . TYR A 1 99 ? -0.153 14.913 0.793 1.00 17.25 99 TYR A N 1
ATOM 754 C CA . TYR A 1 99 ? -0.840 14.945 2.074 1.00 18.67 99 TYR A CA 1
ATOM 755 C C . TYR A 1 99 ? -0.525 16.258 2.765 1.00 17.29 99 TYR A C 1
ATOM 756 O O . TYR A 1 99 ? 0.625 16.699 2.769 1.00 19.62 99 TYR A O 1
ATOM 765 N N . LEU A 1 100 ? -1.542 16.889 3.350 1.00 15.73 100 LEU A N 1
ATOM 766 C CA . LEU A 1 100 ? -1.286 18.055 4.178 1.00 16.74 100 LEU A CA 1
ATOM 767 C C . LEU A 1 100 ? -2.293 18.102 5.314 1.00 18.91 100 LEU A C 1
ATOM 768 O O . LEU A 1 100 ? -3.357 17.486 5.259 1.00 18.43 100 LEU A O 1
ATOM 773 N N . THR A 1 101 ? -1.914 18.818 6.367 1.00 18.50 101 THR A N 1
ATOM 774 C CA . THR A 1 101 ? -2.821 19.167 7.450 1.00 17.08 101 THR A CA 1
ATOM 775 C C . THR A 1 101 ? -2.926 20.678 7.493 1.00 16.63 101 THR A C 1
ATOM 776 O O . THR A 1 101 ? -1.936 21.384 7.276 1.00 18.91 101 THR A O 1
ATOM 780 N N . TYR A 1 102 ? -4.119 21.193 7.755 1.00 14.00 102 TYR A N 1
ATOM 781 C CA . TYR A 1 102 ? -4.320 22.626 7.705 1.00 13.95 102 TYR A CA 1
ATOM 782 C C . TYR A 1 102 ? -5.017 23.123 8.969 1.00 15.70 102 TYR A C 1
ATOM 783 O O . TYR A 1 102 ? -5.589 22.345 9.745 1.00 17.98 102 TYR A O 1
ATOM 792 N N . GLU A 1 103 ? -4.937 24.433 9.174 1.00 17.11 103 GLU A N 1
ATOM 793 C CA . GLU A 1 103 ? -5.747 25.120 10.174 1.00 19.64 103 GLU A CA 1
ATOM 794 C C . GLU A 1 103 ? -6.513 26.253 9.506 1.00 20.33 103 GLU A C 1
ATOM 795 O O . GLU A 1 103 ? -5.966 26.992 8.678 1.00 20.60 103 GLU A O 1
ATOM 801 N N . THR A 1 104 ? -7.795 26.382 9.857 1.00 18.26 104 THR A N 1
ATOM 802 C CA . THR A 1 104 ? -8.622 27.434 9.297 1.00 19.99 104 THR A CA 1
ATOM 803 C C . THR A 1 104 ? -8.308 28.776 9.951 1.00 22.13 104 THR A C 1
ATOM 804 O O . THR A 1 104 ? -7.673 28.840 11.011 1.00 22.77 104 THR A O 1
ATOM 808 N N . LEU A 1 105 ? -8.743 29.854 9.285 1.00 23.78 105 LEU A N 1
ATOM 809 C CA . LEU A 1 105 ? -8.483 31.222 9.705 1.00 26.12 105 LEU A CA 1
ATOM 810 C C . LEU A 1 105 ? -9.789 31.918 10.070 1.00 31.80 105 LEU A C 1
ATOM 811 O O . LEU A 1 105 ? -10.854 31.541 9.575 1.00 32.15 105 LEU A O 1
ATOM 816 N N . PRO A 1 106 ? -9.742 32.921 10.945 1.00 32.64 106 PRO A N 1
ATOM 817 C CA . PRO A 1 106 ? -10.979 33.622 11.315 1.00 35.75 106 PRO A CA 1
ATOM 818 C C . PRO A 1 106 ? -11.620 34.247 10.091 1.00 27.62 106 PRO A C 1
ATOM 819 O O . PRO A 1 106 ? -10.944 34.571 9.110 1.00 34.57 106 PRO A O 1
ATOM 823 N N . THR A 1 107 ? -12.937 34.422 10.145 1.00 33.65 107 THR A N 1
ATOM 824 C CA . THR A 1 107 ? -13.628 35.146 9.089 1.00 33.88 107 THR A CA 1
ATOM 825 C C . THR A 1 107 ? -14.672 36.073 9.690 1.00 33.50 107 THR A C 1
ATOM 826 O O . THR A 1 107 ? -15.350 35.713 10.654 1.00 37.66 107 THR A O 1
ATOM 830 N N . ASN A 1 108 ? -14.792 37.264 9.114 1.00 27.82 108 ASN A N 1
ATOM 831 C CA . ASN A 1 108 ? -15.834 38.197 9.526 1.00 29.78 108 ASN A CA 1
ATOM 832 C C . ASN A 1 108 ? -17.205 37.649 9.141 1.00 27.52 108 ASN A C 1
ATOM 833 O O . ASN A 1 108 ? -17.384 37.183 8.015 1.00 25.91 108 ASN A O 1
ATOM 838 N N . PRO A 1 109 ? -18.190 37.679 10.044 1.00 27.37 109 PRO A N 1
ATOM 839 C CA . PRO A 1 109 ? -19.506 37.098 9.713 1.00 27.66 109 PRO A CA 1
ATOM 840 C C . PRO A 1 109 ? -20.197 37.747 8.527 1.00 26.69 109 PRO A C 1
ATOM 841 O O . PRO A 1 109 ? -20.784 37.038 7.694 1.00 26.53 109 PRO A O 1
ATOM 845 N N . HIS A 1 110 ? -20.182 39.079 8.434 1.00 26.09 110 HIS A N 1
ATOM 846 C CA . HIS A 1 110 ? -20.851 39.727 7.306 1.00 26.22 110 HIS A CA 1
ATOM 847 C C . HIS A 1 110 ? -20.179 39.364 5.989 1.00 24.23 110 HIS A C 1
ATOM 848 O O . HIS A 1 110 ? -20.855 39.119 4.981 1.00 23.51 110 HIS A O 1
ATOM 855 N N . LEU A 1 111 ? -18.848 39.332 5.981 1.00 22.43 111 LEU A N 1
ATOM 856 C CA . LEU A 1 111 ? -18.116 38.962 4.773 1.00 23.16 111 LEU A CA 1
ATOM 857 C C . LEU A 1 111 ? -18.510 37.565 4.302 1.00 26.18 111 LEU A C 1
ATOM 858 O O . LEU A 1 111 ? -18.814 37.356 3.120 1.00 26.40 111 LEU A O 1
ATOM 863 N N . ALA A 1 112 ? -18.557 36.601 5.227 1.00 25.02 112 ALA A N 1
ATOM 864 C CA . ALA A 1 112 ? -18.813 35.216 4.845 1.00 27.50 112 ALA A CA 1
ATOM 865 C C . ALA A 1 112 ? -20.259 34.988 4.427 1.00 29.24 112 ALA A C 1
ATOM 866 O O . ALA A 1 112 ? -20.527 34.110 3.600 1.00 29.47 112 ALA A O 1
ATOM 868 N N . ALA A 1 113 ? -21.201 35.769 4.964 1.00 25.68 113 ALA A N 1
ATOM 869 C CA . ALA A 1 113 ? -22.597 35.608 4.577 1.00 29.86 113 ALA A CA 1
ATOM 870 C C . ALA A 1 113 ? -22.903 36.326 3.265 1.00 24.59 113 ALA A C 1
ATOM 871 O O . ALA A 1 113 ? -23.520 35.750 2.359 1.00 28.06 113 ALA A O 1
ATOM 873 N N . ARG A 1 114 ? -22.465 37.577 3.136 1.00 24.77 114 ARG A N 1
ATOM 874 C CA . ARG A 1 114 ? -22.853 38.398 1.994 1.00 22.17 114 ARG A CA 1
ATOM 875 C C . ARG A 1 114 ? -22.030 38.087 0.744 1.00 26.16 114 ARG A C 1
ATOM 876 O O . ARG A 1 114 ? -22.529 38.235 -0.381 1.00 24.82 114 ARG A O 1
ATOM 884 N N . TYR A 1 115 ? -20.792 37.649 0.912 1.00 21.25 115 TYR A N 1
ATOM 885 C CA . TYR A 1 115 ? -19.913 37.323 -0.202 1.00 21.02 115 TYR A CA 1
ATOM 886 C C . TYR A 1 115 ? -19.561 35.846 -0.153 1.00 21.43 115 TYR A C 1
ATOM 887 O O . TYR A 1 115 ? -18.408 35.444 -0.316 1.00 18.85 115 TYR A O 1
ATOM 896 N N . ALA A 1 116 ? -20.575 35.016 0.085 1.00 23.99 116 ALA A N 1
ATOM 897 C CA . ALA A 1 116 ? -20.336 33.612 0.368 1.00 21.78 116 ALA A CA 1
ATOM 898 C C . ALA A 1 116 ? -19.809 32.874 -0.857 1.00 20.33 116 ALA A C 1
ATOM 899 O O . ALA A 1 116 ? -20.219 33.120 -1.995 1.00 20.59 116 ALA A O 1
ATOM 901 N N . SER A 1 117 ? -18.885 31.961 -0.607 1.00 18.50 117 SER A N 1
ATOM 902 C CA . SER A 1 117 ? -18.391 31.035 -1.622 1.00 16.33 117 SER A CA 1
ATOM 903 C C . SER A 1 117 ? -17.762 29.872 -0.886 1.00 19.38 117 SER A C 1
ATOM 904 O O . SER A 1 117 ? -17.493 29.966 0.314 1.00 19.73 117 SER A O 1
ATOM 907 N N . PRO A 1 118 ? -17.506 28.764 -1.567 1.00 17.14 118 PRO A N 1
ATOM 908 C CA . PRO A 1 118 ? -16.919 27.591 -0.908 1.00 17.74 118 PRO A CA 1
ATOM 909 C C . PRO A 1 118 ? -15.399 27.679 -0.769 1.00 19.10 118 PRO A C 1
ATOM 910 O O . PRO A 1 118 ? -14.664 26.793 -1.197 1.00 23.33 118 PRO A O 1
ATOM 914 N N . THR A 1 119 ? -14.927 28.778 -0.183 1.00 17.71 119 THR A N 1
ATOM 915 C CA . THR A 1 119 ? -13.505 29.096 -0.105 1.00 18.65 119 THR A CA 1
ATOM 916 C C . THR A 1 119 ? -12.978 28.902 1.313 1.00 17.02 119 THR A C 1
ATOM 917 O O . THR A 1 119 ? -13.630 29.298 2.293 1.00 20.09 119 THR A O 1
ATOM 921 N N . MET A 1 120 ? -11.788 28.304 1.401 1.00 16.28 120 MET A N 1
ATOM 922 C CA . MET A 1 120 ? -11.133 27.911 2.646 1.00 16.36 120 MET A CA 1
ATOM 923 C C . MET A 1 120 ? -9.742 28.529 2.692 1.00 13.20 120 MET A C 1
ATOM 924 O O . MET A 1 120 ? -8.773 27.927 2.211 1.00 13.89 120 MET A O 1
ATOM 929 N N . PRO A 1 121 ? -9.617 29.738 3.232 1.00 16.45 121 PRO A N 1
ATOM 930 C CA . PRO A 1 121 ? -8.288 30.297 3.521 1.00 14.84 121 PRO A CA 1
ATOM 931 C C . PRO A 1 121 ? -7.724 29.559 4.721 1.00 17.39 121 PRO A C 1
ATOM 932 O O . PRO A 1 121 ? -8.345 29.535 5.784 1.00 19.36 121 PRO A O 1
ATOM 936 N N . VAL A 1 122 ? -6.577 28.914 4.536 1.00 14.34 122 VAL A N 1
ATOM 937 C CA . VAL A 1 122 ? -5.999 28.070 5.573 1.00 14.72 122 VAL A CA 1
ATOM 938 C C . VAL A 1 122 ? -4.498 28.318 5.649 1.00 15.76 122 VAL A C 1
ATOM 939 O O . VAL A 1 122 ? -3.864 28.796 4.705 1.00 16.14 122 VAL A O 1
ATOM 943 N N . ASN A 1 123 ? -3.924 27.975 6.787 1.00 16.69 123 ASN A N 1
ATOM 944 C CA . ASN A 1 123 ? -2.484 27.797 6.872 1.00 16.54 123 ASN A CA 1
ATOM 945 C C . ASN A 1 123 ? -2.149 26.315 6.800 1.00 17.74 123 ASN A C 1
ATOM 946 O O . ASN A 1 123 ? -2.813 25.482 7.431 1.00 16.61 123 ASN A O 1
ATOM 951 N N . ILE A 1 124 ? -1.105 25.993 6.050 1.00 14.86 124 ILE A N 1
ATOM 952 C CA . ILE A 1 124 ? -0.561 24.638 6.034 1.00 15.72 124 ILE A CA 1
ATOM 953 C C . ILE A 1 124 ? 0.261 24.419 7.298 1.00 19.40 124 ILE A C 1
ATOM 954 O O . ILE A 1 124 ? 1.168 25.205 7.605 1.00 21.61 124 ILE A O 1
ATOM 959 N N . ILE A 1 125 ? -0.072 23.371 8.043 1.00 17.57 125 ILE A N 1
ATOM 960 C CA . ILE A 1 125 ? 0.670 23.015 9.255 1.00 19.10 125 ILE A CA 1
ATOM 961 C C . ILE A 1 125 ? 1.813 22.062 8.942 1.00 20.34 125 ILE A C 1
ATOM 962 O O . ILE A 1 125 ? 2.948 22.278 9.373 1.00 25.14 125 ILE A O 1
ATOM 967 N N . ALA A 1 126 ? 1.520 21.003 8.194 1.00 18.97 126 ALA A N 1
ATOM 968 C CA . ALA A 1 126 ? 2.495 20.026 7.746 1.00 21.54 126 ALA A CA 1
ATOM 969 C C . ALA A 1 126 ? 2.065 19.547 6.368 1.00 20.05 126 ALA A C 1
ATOM 970 O O . ALA A 1 126 ? 0.878 19.589 6.032 1.00 18.86 126 ALA A O 1
ATOM 972 N N . SER A 1 127 ? 3.030 19.101 5.568 1.00 19.20 127 SER A N 1
ATOM 973 C CA . SER A 1 127 ? 2.671 18.633 4.233 1.00 18.63 127 SER A CA 1
ATOM 974 C C . SER A 1 127 ? 3.784 17.781 3.647 1.00 21.14 127 SER A C 1
ATOM 975 O O . SER A 1 127 ? 4.951 17.892 4.031 1.00 21.52 127 SER A O 1
ATOM 978 N N . SER A 1 128 ? 3.391 16.949 2.687 1.00 20.54 128 SER A N 1
ATOM 979 C CA . SER A 1 128 ? 4.309 16.202 1.842 1.00 20.59 128 SER A CA 1
ATOM 980 C C . SER A 1 128 ? 5.019 17.148 0.871 1.00 21.91 128 SER A C 1
ATOM 981 O O . SER A 1 128 ? 4.686 18.328 0.747 1.00 17.92 128 SER A O 1
ATOM 984 N N . LYS A 1 129 ? 5.997 16.591 0.151 1.00 20.72 129 LYS A N 1
ATOM 985 C CA . LYS A 1 129 ? 6.961 17.407 -0.593 1.00 20.15 129 LYS A CA 1
ATOM 986 C C . LYS A 1 129 ? 6.301 18.224 -1.701 1.00 18.03 129 LYS A C 1
ATOM 987 O O . LYS A 1 129 ? 6.698 19.372 -1.954 1.00 20.12 129 LYS A O 1
ATOM 993 N N . GLY A 1 130 ? 5.331 17.643 -2.405 1.00 18.70 130 GLY A N 1
ATOM 994 C CA . GLY A 1 130 ? 4.719 18.365 -3.515 1.00 18.41 130 GLY A CA 1
ATOM 995 C C . GLY A 1 130 ? 4.154 19.706 -3.092 1.00 19.98 130 GLY A C 1
ATOM 996 O O . GLY A 1 130 ? 4.275 20.700 -3.810 1.00 20.12 130 GLY A O 1
ATOM 997 N N . PHE A 1 131 ? 3.525 19.749 -1.915 1.00 16.82 131 PHE A N 1
ATOM 998 C CA . PHE A 1 131 ? 2.905 20.965 -1.403 1.00 17.95 131 PHE A CA 1
ATOM 999 C C . PHE A 1 131 ? 3.910 21.976 -0.869 1.00 17.81 131 PHE A C 1
ATOM 1000 O O . PHE A 1 131 ? 3.520 23.104 -0.550 1.00 20.51 131 PHE A O 1
ATOM 1008 N N . GLN A 1 132 ? 5.185 21.602 -0.728 1.00 19.83 132 GLN A N 1
ATOM 1009 C CA . GLN A 1 132 ? 6.166 22.553 -0.235 1.00 20.09 132 GLN A CA 1
ATOM 1010 C C . GLN A 1 132 ? 6.713 23.462 -1.325 1.00 22.06 132 GLN A C 1
ATOM 1011 O O . GLN A 1 132 ? 7.428 24.417 -1.005 1.00 23.29 132 GLN A O 1
ATOM 1017 N N . SER A 1 133 ? 6.387 23.197 -2.586 1.00 20.90 133 SER A N 1
ATOM 1018 C CA . SER A 1 133 ? 6.811 24.073 -3.670 1.00 20.85 133 SER A CA 1
ATOM 1019 C C . SER A 1 133 ? 6.166 25.450 -3.540 1.00 20.41 133 SER A C 1
ATOM 1020 O O . SER A 1 133 ? 4.955 25.560 -3.334 1.00 20.63 133 SER A O 1
ATOM 1023 N N . ARG A 1 134 ? 6.974 26.505 -3.698 1.00 22.16 134 ARG A N 1
ATOM 1024 C CA . ARG A 1 134 ? 6.430 27.859 -3.683 1.00 22.94 134 ARG A CA 1
ATOM 1025 C C . ARG A 1 134 ? 5.408 28.089 -4.788 1.00 22.16 134 ARG A C 1
ATOM 1026 O O . ARG A 1 134 ? 4.618 29.031 -4.695 1.00 23.38 134 ARG A O 1
ATOM 1034 N N . VAL A 1 135 ? 5.387 27.227 -5.808 1.00 18.69 135 VAL A N 1
ATOM 1035 C CA . VAL A 1 135 ? 4.417 27.354 -6.882 1.00 20.33 135 VAL A CA 1
ATOM 1036 C C . VAL A 1 135 ? 2.997 27.108 -6.376 1.00 18.39 135 VAL A C 1
ATOM 1037 O O . VAL A 1 135 ? 2.039 27.741 -6.836 1.00 19.32 135 VAL A O 1
ATOM 1041 N N . VAL A 1 136 ? 2.837 26.172 -5.443 1.00 18.08 136 VAL A N 1
ATOM 1042 C CA . VAL A 1 136 ? 1.520 25.624 -5.091 1.00 16.76 136 VAL A CA 1
ATOM 1043 C C . VAL A 1 136 ? 0.908 26.517 -4.012 1.00 20.15 136 VAL A C 1
ATOM 1044 O O . VAL A 1 136 ? 1.098 26.305 -2.821 1.00 20.88 136 VAL A O 1
ATOM 1048 N N . VAL A 1 137 ? 0.126 27.521 -4.428 1.00 16.29 137 VAL A N 1
ATOM 1049 C CA . VAL A 1 137 ? -0.454 28.478 -3.487 1.00 16.75 137 VAL A CA 1
ATOM 1050 C C . VAL A 1 137 ? -1.903 28.186 -3.146 1.00 16.42 137 VAL A C 1
ATOM 1051 O O . VAL A 1 137 ? -2.486 28.895 -2.310 1.00 14.74 137 VAL A O 1
ATOM 1055 N N . ALA A 1 138 ? -2.516 27.197 -3.790 1.00 14.17 138 ALA A N 1
ATOM 1056 C CA . ALA A 1 138 ? -3.936 26.923 -3.605 1.00 14.15 138 ALA A CA 1
ATOM 1057 C C . ALA A 1 138 ? -4.192 25.506 -4.073 1.00 14.80 138 ALA A C 1
ATOM 1058 O O . ALA A 1 138 ? -3.295 24.841 -4.597 1.00 17.00 138 ALA A O 1
ATOM 1060 N N . LEU A 1 139 ? -5.417 25.021 -3.851 1.00 13.70 139 LEU A N 1
ATOM 1061 C CA . LEU A 1 139 ? -5.776 23.690 -4.309 1.00 15.09 139 LEU A CA 1
ATOM 1062 C C . LEU A 1 139 ? -7.215 23.723 -4.767 1.00 15.54 139 LEU A C 1
ATOM 1063 O O . LEU A 1 139 ? -8.113 24.089 -3.997 1.00 16.63 139 LEU A O 1
ATOM 1068 N N . PHE A 1 140 ? -7.430 23.349 -6.029 1.00 14.09 140 PHE A N 1
ATOM 1069 C CA . PHE A 1 140 ? -8.755 23.402 -6.607 1.00 15.46 140 PHE A CA 1
ATOM 1070 C C . PHE A 1 140 ? -9.328 22.003 -6.826 1.00 15.15 140 PHE A C 1
ATOM 1071 O O . PHE A 1 140 ? -8.584 21.027 -6.960 1.00 15.05 140 PHE A O 1
ATOM 1079 N N . PRO A 1 141 ? -10.660 21.867 -6.819 1.00 17.83 141 PRO A N 1
ATOM 1080 C CA . PRO A 1 141 ? -11.254 20.516 -6.900 1.00 18.44 141 PRO A CA 1
ATOM 1081 C C . PRO A 1 141 ? -10.843 19.762 -8.154 1.00 15.09 141 PRO A C 1
ATOM 1082 O O . PRO A 1 141 ? -10.621 18.546 -8.107 1.00 17.33 141 PRO A O 1
ATOM 1086 N N . GLU A 1 142 ? -10.726 20.461 -9.282 1.00 17.68 142 GLU A N 1
ATOM 1087 C CA . GLU A 1 142 ? -10.325 19.790 -10.513 1.00 19.94 142 GLU A CA 1
ATOM 1088 C C . GLU A 1 142 ? -8.849 19.416 -10.529 1.00 17.16 142 GLU A C 1
ATOM 1089 O O . GLU A 1 142 ? -8.415 18.765 -11.491 1.00 17.91 142 GLU A O 1
ATOM 1095 N N . ASN A 1 143 ? -8.075 19.788 -9.504 1.00 15.94 143 ASN A N 1
ATOM 1096 C CA . ASN A 1 143 ? -6.678 19.354 -9.434 1.00 16.84 143 ASN A CA 1
ATOM 1097 C C . ASN A 1 143 ? -6.525 17.880 -9.048 1.00 15.16 143 ASN A C 1
ATOM 1098 O O . ASN A 1 143 ? -5.452 17.311 -9.251 1.00 16.34 143 ASN A O 1
ATOM 1103 N N . HIS A 1 144 ? -7.535 17.248 -8.444 1.00 13.98 144 HIS A N 1
ATOM 1104 C CA . HIS A 1 144 ? -7.511 15.807 -8.232 1.00 15.95 144 HIS A CA 1
ATOM 1105 C C . HIS A 1 144 ? -7.487 15.091 -9.586 1.00 16.82 144 HIS A C 1
ATOM 1106 O O . HIS A 1 144 ? -7.848 15.672 -10.611 1.00 18.70 144 HIS A O 1
ATOM 1113 N N . ILE A 1 145 ? -7.066 13.816 -9.599 1.00 16.59 145 ILE A N 1
ATOM 1114 C CA . ILE A 1 145 ? -6.927 13.141 -10.899 1.00 19.55 145 ILE A CA 1
ATOM 1115 C C . ILE A 1 145 ? -8.255 13.062 -11.641 1.00 19.66 145 ILE A C 1
ATOM 1116 O O . ILE A 1 145 ? -8.269 12.925 -12.867 1.00 21.92 145 ILE A O 1
ATOM 1121 N N . ASP A 1 146 ? -9.390 13.092 -10.932 1.00 19.66 146 ASP A N 1
ATOM 1122 C CA . ASP A 1 146 ? -10.643 12.961 -11.675 1.00 23.49 146 ASP A CA 1
ATOM 1123 C C . ASP A 1 146 ? -10.967 14.206 -12.497 1.00 23.91 146 ASP A C 1
ATOM 1124 O O . ASP A 1 146 ? -11.748 14.108 -13.450 1.00 23.89 146 ASP A O 1
ATOM 1129 N N . GLY A 1 147 ? -10.362 15.356 -12.184 1.00 18.81 147 GLY A N 1
ATOM 1130 C CA . GLY A 1 147 ? -10.549 16.549 -12.997 1.00 19.27 147 GLY A CA 1
ATOM 1131 C C . GLY A 1 147 ? -11.904 17.216 -12.895 1.00 24.51 147 GLY A C 1
ATOM 1132 O O . GLY A 1 147 ? -12.203 18.098 -13.709 1.00 22.31 147 GLY A O 1
ATOM 1133 N N . ILE A 1 148 ? -12.717 16.839 -11.916 1.00 22.58 148 ILE A N 1
ATOM 1134 C CA . ILE A 1 148 ? -14.070 17.352 -11.733 1.00 19.96 148 ILE A CA 1
ATOM 1135 C C . ILE A 1 148 ? -14.063 18.504 -10.736 1.00 21.85 148 ILE A C 1
ATOM 1136 O O . ILE A 1 148 ? -13.423 18.423 -9.680 1.00 22.59 148 ILE A O 1
ATOM 1141 N N . GLN A 1 149 ? -14.825 19.557 -11.031 1.00 21.67 149 GLN A N 1
ATOM 1142 C CA . GLN A 1 149 ? -15.159 20.557 -10.019 1.00 21.13 149 GLN A CA 1
ATOM 1143 C C . GLN A 1 149 ? -16.665 20.771 -10.006 1.00 25.54 149 GLN A C 1
ATOM 1144 O O . GLN A 1 149 ? -17.300 20.831 -11.061 1.00 22.93 149 GLN A O 1
ATOM 1150 N N . ARG A 1 150 ? -17.219 20.894 -8.812 1.00 23.46 150 ARG A N 1
ATOM 1151 C CA . ARG A 1 150 ? -18.641 21.260 -8.683 1.00 20.67 150 ARG A CA 1
ATOM 1152 C C . ARG A 1 150 ? -18.691 22.603 -7.958 1.00 25.02 150 ARG A C 1
ATOM 1153 O O . ARG A 1 150 ? -17.770 22.903 -7.202 1.00 20.08 150 ARG A O 1
ATOM 1161 N N . GLY A 1 151 ? -19.756 23.363 -8.195 1.00 25.01 151 GLY A N 1
ATOM 1162 C CA . GLY A 1 151 ? -19.841 24.707 -7.659 1.00 26.32 151 GLY A CA 1
ATOM 1163 C C . GLY A 1 151 ? -19.723 24.797 -6.152 1.00 25.49 151 GLY A C 1
ATOM 1164 O O . GLY A 1 151 ? -19.338 25.848 -5.639 1.00 28.18 151 GLY A O 1
ATOM 1165 N N . ASP A 1 152 ? -20.057 23.729 -5.428 1.00 23.46 152 ASP A N 1
ATOM 1166 C CA . ASP A 1 152 ? -19.976 23.744 -3.976 1.00 24.15 152 ASP A CA 1
ATOM 1167 C C . ASP A 1 152 ? -18.752 23.009 -3.412 1.00 22.01 152 ASP A C 1
ATOM 1168 O O . ASP A 1 152 ? -18.617 22.932 -2.189 1.00 24.55 152 ASP A O 1
ATOM 1173 N N . ASP A 1 153 ? -17.853 22.496 -4.257 1.00 19.85 153 ASP A N 1
ATOM 1174 C CA . ASP A 1 153 ? -16.606 21.908 -3.767 1.00 20.64 153 ASP A CA 1
ATOM 1175 C C . ASP A 1 153 ? -15.774 22.974 -3.057 1.00 17.88 153 ASP A C 1
ATOM 1176 O O . ASP A 1 153 ? -15.703 24.124 -3.507 1.00 20.14 153 ASP A O 1
ATOM 1181 N N . LEU A 1 154 ? -15.120 22.599 -1.955 1.00 15.40 154 LEU A N 1
ATOM 1182 C CA . LEU A 1 154 ? -14.248 23.552 -1.271 1.00 15.64 154 LEU A CA 1
ATOM 1183 C C . LEU A 1 154 ? -12.984 23.838 -2.085 1.00 13.81 154 LEU A C 1
ATOM 1184 O O . LEU A 1 154 ? -12.393 22.943 -2.705 1.00 16.04 154 LEU A O 1
ATOM 1189 N N . ILE A 1 155 ? -12.585 25.102 -2.071 1.00 14.47 155 ILE A N 1
ATOM 1190 C CA . ILE A 1 155 ? -11.373 25.599 -2.714 1.00 16.66 155 ILE A CA 1
ATOM 1191 C C . ILE A 1 155 ? -10.457 26.112 -1.609 1.00 13.60 155 ILE A C 1
ATOM 1192 O O . ILE A 1 155 ? -10.892 26.902 -0.764 1.00 16.21 155 ILE A O 1
ATOM 1197 N N . PHE A 1 156 ? -9.202 25.658 -1.604 1.00 15.33 156 PHE A N 1
ATOM 1198 C CA . PHE A 1 156 ? -8.256 25.970 -0.537 1.00 11.99 156 PHE A CA 1
ATOM 1199 C C . PHE A 1 156 ? -7.219 26.970 -1.028 1.00 15.65 156 PHE A C 1
ATOM 1200 O O . PHE A 1 156 ? -6.649 26.794 -2.104 1.00 15.87 156 PHE A O 1
ATOM 1208 N N . TYR A 1 157 ? -6.965 28.000 -0.218 1.00 12.89 157 TYR A N 1
ATOM 1209 C CA . TYR A 1 157 ? -5.867 28.934 -0.419 1.00 13.15 157 TYR A CA 1
ATOM 1210 C C . TYR A 1 157 ? -4.913 28.835 0.757 1.00 17.06 157 TYR A C 1
ATOM 1211 O O . TYR A 1 157 ? -5.346 28.865 1.906 1.00 15.73 157 TYR A O 1
ATOM 1220 N N . PHE A 1 158 ? -3.614 28.739 0.469 1.00 15.22 158 PHE A N 1
ATOM 1221 C CA . PHE A 1 158 ? -2.611 28.567 1.526 1.00 12.53 158 PHE A CA 1
ATOM 1222 C C . PHE A 1 158 ? -2.089 29.950 1.879 1.00 15.65 158 PHE A C 1
ATOM 1223 O O . PHE A 1 158 ? -1.132 30.464 1.301 1.00 15.88 158 PHE A O 1
ATOM 1231 N N . ILE A 1 159 ? -2.754 30.565 2.853 1.00 13.98 159 ILE A N 1
ATOM 1232 C CA . ILE A 1 159 ? -2.493 31.964 3.185 1.00 14.67 159 ILE A CA 1
ATOM 1233 C C . ILE A 1 159 ? -1.071 32.153 3.701 1.00 14.66 159 ILE A C 1
ATOM 1234 O O . ILE A 1 159 ? -0.461 33.204 3.476 1.00 16.76 159 ILE A O 1
ATOM 1239 N N . ASN A 1 160 ? -0.503 31.147 4.374 1.00 15.20 160 ASN A N 1
ATOM 1240 C CA . ASN A 1 160 ? 0.880 31.297 4.823 1.00 16.50 160 ASN A CA 1
ATOM 1241 C C . ASN A 1 160 ? 1.812 31.587 3.652 1.00 18.57 160 ASN A C 1
ATOM 1242 O O . ASN A 1 160 ? 2.792 32.336 3.804 1.00 19.99 160 ASN A O 1
ATOM 1247 N N . LYS A 1 161 ? 1.510 31.049 2.467 1.00 17.07 161 LYS A N 1
ATOM 1248 C CA . LYS A 1 161 ? 2.376 31.310 1.320 1.00 17.35 161 LYS A CA 1
ATOM 1249 C C . LYS A 1 161 ? 2.197 32.725 0.810 1.00 17.77 161 LYS A C 1
ATOM 1250 O O . LYS A 1 161 ? 3.157 33.355 0.359 1.00 17.46 161 LYS A O 1
ATOM 1256 N N . PHE A 1 162 ? 0.969 33.237 0.845 1.00 13.10 162 PHE A N 1
ATOM 1257 C CA . PHE A 1 162 ? 0.745 34.622 0.461 1.00 16.43 162 PHE A CA 1
ATOM 1258 C C . PHE A 1 162 ? 1.380 35.574 1.457 1.00 18.01 162 PHE A C 1
ATOM 1259 O O . PHE A 1 162 ? 1.892 36.626 1.060 1.00 19.43 162 PHE A O 1
ATOM 1267 N N . VAL A 1 163 ? 1.385 35.219 2.745 1.00 16.28 163 VAL A N 1
ATOM 1268 C CA . VAL A 1 163 ? 2.053 36.067 3.728 1.00 18.99 163 VAL A CA 1
ATOM 1269 C C . VAL A 1 163 ? 3.549 36.110 3.444 1.00 18.73 163 VAL A C 1
ATOM 1270 O O . VAL A 1 163 ? 4.178 37.178 3.472 1.00 19.23 163 VAL A O 1
ATOM 1274 N N . GLU A 1 164 ? 4.127 34.952 3.141 1.00 17.00 164 GLU A N 1
ATOM 1275 C CA . GLU A 1 164 ? 5.551 34.863 2.811 1.00 17.87 164 GLU A CA 1
ATOM 1276 C C . GLU A 1 164 ? 5.895 35.734 1.604 1.00 21.40 164 GLU A C 1
ATOM 1277 O O . GLU A 1 164 ? 6.899 36.459 1.617 1.00 22.54 164 GLU A O 1
ATOM 1283 N N . ARG A 1 165 ? 5.057 35.700 0.557 1.00 17.46 165 ARG A N 1
ATOM 1284 C CA . ARG A 1 165 ? 5.314 36.488 -0.649 1.00 18.03 165 ARG A CA 1
ATOM 1285 C C . ARG A 1 165 ? 5.146 37.982 -0.394 1.00 17.33 165 ARG A C 1
ATOM 1286 O O . ARG A 1 165 ? 5.853 38.803 -0.984 1.00 17.70 165 ARG A O 1
ATOM 1294 N N . HIS A 1 166 ? 4.173 38.359 0.433 1.00 15.42 166 HIS A N 1
ATOM 1295 C CA . HIS A 1 166 ? 4.012 39.759 0.788 1.00 16.38 166 HIS A CA 1
ATOM 1296 C C . HIS A 1 166 ? 5.234 40.271 1.536 1.00 19.98 166 HIS A C 1
ATOM 1297 O O . HIS A 1 166 ? 5.740 41.364 1.243 1.00 21.15 166 HIS A O 1
ATOM 1304 N N . ASN A 1 167 ? 5.739 39.482 2.484 1.00 19.55 167 ASN A N 1
ATOM 1305 C CA . ASN A 1 167 ? 6.916 39.875 3.254 1.00 21.55 167 ASN A CA 1
ATOM 1306 C C . ASN A 1 167 ? 8.162 39.945 2.376 1.00 24.29 167 ASN A C 1
ATOM 1307 O O . ASN A 1 167 ? 8.972 40.874 2.510 1.00 26.89 167 ASN A O 1
ATOM 1312 N N . ARG A 1 168 ? 8.324 38.994 1.455 1.00 23.34 168 ARG A N 1
ATOM 1313 C CA . ARG A 1 168 ? 9.564 38.903 0.695 1.00 24.90 168 ARG A CA 1
ATOM 1314 C C . ARG A 1 168 ? 9.610 39.899 -0.462 1.00 25.84 168 ARG A C 1
ATOM 1315 O O . ARG A 1 168 ? 10.688 40.408 -0.791 1.00 27.18 168 ARG A O 1
ATOM 1323 N N . ILE A 1 169 ? 8.466 40.207 -1.076 1.00 20.36 169 ILE A N 1
ATOM 1324 C CA . ILE A 1 169 ? 8.431 41.011 -2.292 1.00 19.93 169 ILE A CA 1
ATOM 1325 C C . ILE A 1 169 ? 7.666 42.309 -2.072 1.00 19.41 169 ILE A C 1
ATOM 1326 O O . ILE A 1 169 ? 8.194 43.406 -2.294 1.00 18.94 169 ILE A O 1
ATOM 1331 N N . THR A 1 170 ? 6.405 42.213 -1.640 1.00 17.13 170 THR A N 1
ATOM 1332 C CA . THR A 1 170 ? 5.579 43.415 -1.613 1.00 16.71 170 THR A CA 1
ATOM 1333 C C . THR A 1 170 ? 6.144 44.469 -0.667 1.00 18.17 170 THR A C 1
ATOM 1334 O O . THR A 1 170 ? 6.183 45.654 -1.015 1.00 19.82 170 THR A O 1
ATOM 1338 N N . ARG A 1 171 ? 6.584 44.064 0.527 1.00 19.39 171 ARG A N 1
ATOM 1339 C CA . ARG A 1 171 ? 7.103 45.049 1.477 1.00 19.52 171 ARG A CA 1
ATOM 1340 C C . ARG A 1 171 ? 8.292 45.797 0.892 1.00 20.53 171 ARG A C 1
ATOM 1341 O O . ARG A 1 171 ? 8.404 47.021 1.042 1.00 20.45 171 ARG A O 1
ATOM 1349 N N . LYS A 1 172 ? 9.188 45.074 0.218 1.00 19.27 172 LYS A N 1
ATOM 1350 C CA . LYS A 1 172 ? 10.351 45.713 -0.396 1.00 23.83 172 LYS A CA 1
ATOM 1351 C C . LYS A 1 172 ? 9.927 46.689 -1.485 1.00 23.95 172 LYS A C 1
ATOM 1352 O O . LYS A 1 172 ? 10.507 47.775 -1.624 1.00 20.32 172 LYS A O 1
ATOM 1358 N N . MET A 1 173 ? 8.912 46.321 -2.274 1.00 18.61 173 MET A N 1
ATOM 1359 C CA . MET A 1 173 ? 8.484 47.207 -3.346 1.00 16.45 173 MET A CA 1
ATOM 1360 C C . MET A 1 173 ? 7.771 48.429 -2.801 1.00 20.10 173 MET A C 1
ATOM 1361 O O . MET A 1 173 ? 7.905 49.524 -3.364 1.00 20.08 173 MET A O 1
ATOM 1366 N N . ILE A 1 174 ? 7.003 48.270 -1.714 1.00 16.72 174 ILE A N 1
ATOM 1367 C CA . ILE A 1 174 ? 6.345 49.432 -1.124 1.00 18.24 174 ILE A CA 1
ATOM 1368 C C . ILE A 1 174 ? 7.398 50.454 -0.716 1.00 20.93 174 ILE A C 1
ATOM 1369 O O . ILE A 1 174 ? 7.308 51.642 -1.052 1.00 21.31 174 ILE A O 1
ATOM 1374 N N . ASP A 1 175 ? 8.442 49.986 -0.027 1.00 20.51 175 ASP A N 1
ATOM 1375 C CA . ASP A 1 175 ? 9.471 50.894 0.457 1.00 23.41 175 ASP A CA 1
ATOM 1376 C C . ASP A 1 175 ? 10.238 51.544 -0.687 1.00 25.55 175 ASP A C 1
ATOM 1377 O O . ASP A 1 175 ? 10.676 52.694 -0.552 1.00 23.74 175 ASP A O 1
ATOM 1382 N N . ALA A 1 176 ? 10.415 50.831 -1.802 1.00 21.54 176 ALA A N 1
ATOM 1383 C CA . ALA A 1 176 ? 11.256 51.309 -2.899 1.00 21.56 176 ALA A CA 1
ATOM 1384 C C . ALA A 1 176 ? 10.509 52.140 -3.925 1.00 22.69 176 ALA A C 1
ATOM 1385 O O . ALA A 1 176 ? 11.124 52.984 -4.590 1.00 23.91 176 ALA A O 1
ATOM 1387 N N . VAL A 1 177 ? 9.198 51.945 -4.062 1.00 20.91 177 VAL A N 1
ATOM 1388 C CA . VAL A 1 177 ? 8.449 52.493 -5.187 1.00 21.54 177 VAL A CA 1
ATOM 1389 C C . VAL A 1 177 ? 7.382 53.496 -4.778 1.00 20.71 177 VAL A C 1
ATOM 1390 O O . VAL A 1 177 ? 7.006 54.347 -5.603 1.00 20.68 177 VAL A O 1
ATOM 1394 N N . MET A 1 178 ? 6.879 53.439 -3.559 1.00 19.81 178 MET A N 1
ATOM 1395 C CA . MET A 1 178 ? 5.707 54.200 -3.166 1.00 19.84 178 MET A CA 1
ATOM 1396 C C . MET A 1 178 ? 6.115 55.442 -2.389 1.00 22.29 178 MET A C 1
ATOM 1397 O O . MET A 1 178 ? 7.071 55.416 -1.612 1.00 24.44 178 MET A O 1
ATOM 1402 N N . ALA A 1 179 ? 5.365 56.522 -2.582 1.00 22.40 179 ALA A N 1
ATOM 1403 C CA . ALA A 1 179 ? 5.539 57.708 -1.752 1.00 20.17 179 ALA A CA 1
ATOM 1404 C C . ALA A 1 179 ? 5.244 57.386 -0.288 1.00 27.76 179 ALA A C 1
ATOM 1405 O O . ALA A 1 179 ? 4.410 56.532 0.030 1.00 26.80 179 ALA A O 1
ATOM 1407 N N . GLU A 1 180 ? 5.937 58.075 0.618 1.00 25.89 180 GLU A N 1
ATOM 1408 C CA . GLU A 1 180 ? 5.783 57.748 2.031 1.00 28.15 180 GLU A CA 1
ATOM 1409 C C . GLU A 1 180 ? 4.353 58.011 2.476 1.00 27.10 180 GLU A C 1
ATOM 1410 O O . GLU A 1 180 ? 3.730 58.988 2.064 1.00 33.69 180 GLU A O 1
ATOM 1416 N N . GLY A 1 181 ? 3.825 57.111 3.303 1.00 31.06 181 GLY A N 1
ATOM 1417 C CA . GLY A 1 181 ? 2.440 57.165 3.733 1.00 33.79 181 GLY A CA 1
ATOM 1418 C C . GLY A 1 181 ? 1.437 56.513 2.804 1.00 32.85 181 GLY A C 1
ATOM 1419 O O . GLY A 1 181 ? 0.226 56.631 3.046 1.00 33.30 181 GLY A O 1
ATOM 1420 N N . SER A 1 182 ? 1.895 55.823 1.755 1.00 26.86 182 SER A N 1
ATOM 1421 C CA . SER A 1 182 ? 0.980 55.270 0.761 1.00 27.02 182 SER A CA 1
ATOM 1422 C C . SER A 1 182 ? 0.088 54.181 1.351 1.00 27.94 182 SER A C 1
ATOM 1423 O O . SER A 1 182 ? -1.126 54.161 1.125 1.00 28.75 182 SER A O 1
ATOM 1426 N N . PHE A 1 183 ? 0.676 53.244 2.090 1.00 25.10 183 PHE A N 1
ATOM 1427 C CA . PHE A 1 183 ? -0.049 52.109 2.654 1.00 22.61 183 PHE A CA 1
ATOM 1428 C C . PHE A 1 183 ? 0.204 52.111 4.158 1.00 27.71 183 PHE A C 1
ATOM 1429 O O . PHE A 1 183 ? 0.920 51.241 4.678 1.00 25.72 183 PHE A O 1
ATOM 1437 N N . PRO A 1 184 ? -0.365 53.073 4.881 1.00 27.23 184 PRO A N 1
ATOM 1438 C CA . PRO A 1 184 ? 0.047 53.262 6.281 1.00 27.97 184 PRO A CA 1
ATOM 1439 C C . PRO A 1 184 ? -0.354 52.114 7.198 1.00 29.54 184 PRO A C 1
ATOM 1440 O O . PRO A 1 184 ? 0.412 51.772 8.110 1.00 29.50 184 PRO A O 1
ATOM 1444 N N . LEU A 1 185 ? -1.502 51.480 6.961 1.00 29.08 185 LEU A N 1
ATOM 1445 C CA . LEU A 1 185 ? -1.930 50.365 7.802 1.00 28.41 185 LEU A CA 1
ATOM 1446 C C . LEU A 1 185 ? -1.051 49.135 7.608 1.00 28.79 185 LEU A C 1
ATOM 1447 O O . LEU A 1 185 ? -0.824 48.373 8.554 1.00 28.32 185 LEU A O 1
ATOM 1452 N N . LEU A 1 186 ? -0.553 48.912 6.397 1.00 25.70 186 LEU A N 1
ATOM 1453 C CA . LEU A 1 186 ? 0.305 47.768 6.123 1.00 25.98 186 LEU A CA 1
ATOM 1454 C C . LEU A 1 186 ? 1.723 47.948 6.647 1.00 28.34 186 LEU A C 1
ATOM 1455 O O . LEU A 1 186 ? 2.415 46.953 6.895 1.00 29.35 186 LEU A O 1
ATOM 1460 N N . ARG A 1 187 ? 2.171 49.187 6.820 1.00 30.20 187 ARG A N 1
ATOM 1461 C CA . ARG A 1 187 ? 3.542 49.443 7.245 1.00 30.34 187 ARG A CA 1
ATOM 1462 C C . ARG A 1 187 ? 3.801 48.861 8.628 1.00 30.08 187 ARG A C 1
ATOM 1463 O O . ARG A 1 187 ? 3.102 49.190 9.592 1.00 34.95 187 ARG A O 1
ATOM 1471 N N . GLY A 1 188 ? 4.814 48.006 8.727 1.00 33.39 188 GLY A N 1
ATOM 1472 C CA . GLY A 1 188 ? 5.138 47.362 9.980 1.00 35.16 188 GLY A CA 1
ATOM 1473 C C . GLY A 1 188 ? 4.098 46.384 10.483 1.00 36.68 188 GLY A C 1
ATOM 1474 O O . GLY A 1 188 ? 4.288 45.815 11.566 1.00 41.78 188 GLY A O 1
ATOM 1475 N N . ALA A 1 189 ? 3.012 46.171 9.737 1.00 36.08 189 ALA A N 1
ATOM 1476 C CA . ALA A 1 189 ? 1.999 45.201 10.135 1.00 33.88 189 ALA A CA 1
ATOM 1477 C C . ALA A 1 189 ? 2.630 43.835 10.358 1.00 31.43 189 ALA A C 1
ATOM 1478 O O . ALA A 1 189 ? 3.568 43.443 9.658 1.00 33.28 189 ALA A O 1
ATOM 1480 N N . ASP A 1 190 ? 2.107 43.105 11.336 1.00 32.07 190 ASP A N 1
ATOM 1481 C CA . ASP A 1 190 ? 2.632 41.789 11.648 1.00 31.80 190 ASP A CA 1
ATOM 1482 C C . ASP A 1 190 ? 1.950 40.723 10.794 1.00 28.92 190 ASP A C 1
ATOM 1483 O O . ASP A 1 190 ? 0.994 40.992 10.065 1.00 28.24 190 ASP A O 1
ATOM 1488 N N . ASP A 1 191 ? 2.478 39.497 10.883 1.00 28.46 191 ASP A N 1
ATOM 1489 C CA . ASP A 1 191 ? 2.000 38.420 10.019 1.00 27.35 191 ASP A CA 1
ATOM 1490 C C . ASP A 1 191 ? 0.522 38.136 10.253 1.00 29.31 191 ASP A C 1
ATOM 1491 O O . ASP A 1 191 ? -0.215 37.852 9.306 1.00 25.99 191 ASP A O 1
ATOM 1496 N N . ARG A 1 192 ? 0.072 38.191 11.507 1.00 29.17 192 ARG A N 1
ATOM 1497 C CA . ARG A 1 192 ? -1.343 37.963 11.788 1.00 28.16 192 ARG A CA 1
ATOM 1498 C C . ARG A 1 192 ? -2.226 38.960 11.055 1.00 27.83 192 ARG A C 1
ATOM 1499 O O . ARG A 1 192 ? -3.342 38.613 10.650 1.00 23.79 192 ARG A O 1
ATOM 1507 N N . THR A 1 193 ? -1.749 40.202 10.890 1.00 25.54 193 THR A N 1
ATOM 1508 C CA . THR A 1 193 ? -2.535 41.231 10.217 1.00 24.46 193 THR A CA 1
ATOM 1509 C C . THR A 1 193 ? -2.587 40.991 8.710 1.00 21.21 193 THR A C 1
ATOM 1510 O O . THR A 1 193 ? -3.656 41.102 8.098 1.00 22.81 193 THR A O 1
ATOM 1514 N N . VAL A 1 194 ? -1.444 40.667 8.106 1.00 23.01 194 VAL A N 1
ATOM 1515 C CA . VAL A 1 194 ? -1.400 40.357 6.674 1.00 18.58 194 VAL A CA 1
ATOM 1516 C C . VAL A 1 194 ? -2.219 39.105 6.393 1.00 20.60 194 VAL A C 1
ATOM 1517 O O . VAL A 1 194 ? -2.928 39.007 5.381 1.00 19.38 194 VAL A O 1
ATOM 1521 N N . GLU A 1 195 ? -2.119 38.115 7.282 1.00 19.89 195 GLU A N 1
ATOM 1522 C CA . GLU A 1 195 ? -2.966 36.927 7.201 1.00 20.54 195 GLU A CA 1
ATOM 1523 C C . GLU A 1 195 ? -4.450 37.290 7.080 1.00 20.04 195 GLU A C 1
ATOM 1524 O O . GLU A 1 195 ? -5.171 36.751 6.227 1.00 17.97 195 GLU A O 1
ATOM 1530 N N . GLN A 1 196 ? -4.934 38.198 7.931 1.00 18.45 196 GLN A N 1
ATOM 1531 C CA . GLN A 1 196 ? -6.351 38.552 7.873 1.00 22.63 196 GLN A CA 1
ATOM 1532 C C . GLN A 1 196 ? -6.674 39.229 6.548 1.00 18.16 196 GLN A C 1
ATOM 1533 O O . GLN A 1 196 ? -7.667 38.897 5.891 1.00 19.82 196 GLN A O 1
ATOM 1539 N N . ALA A 1 197 ? -5.830 40.174 6.133 1.00 17.70 197 ALA A N 1
ATOM 1540 C CA . ALA A 1 197 ? -6.066 40.886 4.880 1.00 15.90 197 ALA A CA 1
ATOM 1541 C C . ALA A 1 197 ? -6.073 39.931 3.694 1.00 15.00 197 ALA A C 1
ATOM 1542 O O . ALA A 1 197 ? -6.944 40.020 2.815 1.00 16.95 197 ALA A O 1
ATOM 1544 N N . SER A 1 198 ? -5.111 39.013 3.652 1.00 16.62 198 SER A N 1
ATOM 1545 C CA . SER A 1 198 ? -5.054 38.044 2.564 1.00 15.03 198 SER A CA 1
ATOM 1546 C C . SER A 1 198 ? -6.271 37.121 2.582 1.00 15.96 198 SER A C 1
ATOM 1547 O O . SER A 1 198 ? -6.802 36.771 1.525 1.00 16.06 198 SER A O 1
ATOM 1550 N N . SER A 1 199 ? -6.750 36.749 3.777 1.00 15.78 199 SER A N 1
ATOM 1551 C CA . SER A 1 199 ? -7.953 35.921 3.859 1.00 13.87 199 SER A CA 1
ATOM 1552 C C . SER A 1 199 ? -9.157 36.637 3.273 1.00 15.87 199 SER A C 1
ATOM 1553 O O . SER A 1 199 ? -9.970 36.021 2.575 1.00 15.87 199 SER A O 1
ATOM 1556 N N . TRP A 1 200 ? -9.304 37.927 3.565 1.00 14.33 200 TRP A N 1
ATOM 1557 C CA . TRP A 1 200 ? -10.372 38.704 2.942 1.00 15.02 200 TRP A CA 1
ATOM 1558 C C . TRP A 1 200 ? -10.214 38.716 1.431 1.00 13.32 200 TRP A C 1
ATOM 1559 O O . TRP A 1 200 ? -11.191 38.546 0.686 1.00 15.61 200 TRP A O 1
ATOM 1570 N N . TRP A 1 201 ? -8.991 38.962 0.961 1.00 14.64 201 TRP A N 1
ATOM 1571 C CA . TRP A 1 201 ? -8.720 38.983 -0.467 1.00 14.30 201 TRP A CA 1
ATOM 1572 C C . TRP A 1 201 ? -9.223 37.714 -1.160 1.00 15.44 201 TRP A C 1
ATOM 1573 O O . TRP A 1 201 ? -9.931 37.791 -2.171 1.00 15.23 201 TRP A O 1
ATOM 1584 N N . VAL A 1 202 ? -8.868 36.534 -0.645 1.00 13.64 202 VAL A N 1
ATOM 1585 C CA . VAL A 1 202 ? -9.223 35.314 -1.382 1.00 14.11 202 VAL A CA 1
ATOM 1586 C C . VAL A 1 202 ? -10.731 35.090 -1.358 1.00 13.56 202 VAL A C 1
ATOM 1587 O O . VAL A 1 202 ? -11.317 34.625 -2.342 1.00 14.15 202 VAL A O 1
ATOM 1591 N N . ARG A 1 203 ? -11.384 35.408 -0.238 1.00 14.13 203 ARG A N 1
ATOM 1592 C CA . ARG A 1 203 ? -12.830 35.231 -0.178 1.00 13.49 203 ARG A CA 1
ATOM 1593 C C . ARG A 1 203 ? -13.544 36.138 -1.183 1.00 15.68 203 ARG A C 1
ATOM 1594 O O . ARG A 1 203 ? -14.446 35.690 -1.908 1.00 17.21 203 ARG A O 1
ATOM 1602 N N . LEU A 1 204 ? -13.131 37.404 -1.263 1.00 16.46 204 LEU A N 1
ATOM 1603 C CA . LEU A 1 204 ? -13.728 38.327 -2.224 1.00 14.67 204 LEU A CA 1
ATOM 1604 C C . LEU A 1 204 ? -13.390 37.918 -3.654 1.00 16.35 204 LEU A C 1
ATOM 1605 O O . LEU A 1 204 ? -14.221 38.034 -4.564 1.00 16.42 204 LEU A O 1
ATOM 1610 N N . HIS A 1 205 ? -12.161 37.445 -3.863 1.00 14.67 205 HIS A N 1
ATOM 1611 C CA . HIS A 1 205 ? -11.715 37.026 -5.191 1.00 13.16 205 HIS A CA 1
ATOM 1612 C C . HIS A 1 205 ? -12.593 35.899 -5.739 1.00 14.25 205 HIS A C 1
ATOM 1613 O O . HIS A 1 205 ? -13.126 35.984 -6.859 1.00 15.96 205 HIS A O 1
ATOM 1620 N N . GLU A 1 206 ? -12.757 34.828 -4.957 1.00 12.79 206 GLU A N 1
ATOM 1621 C CA . GLU A 1 206 ? -13.562 33.710 -5.420 1.00 15.39 206 GLU A CA 1
ATOM 1622 C C . GLU A 1 206 ? -15.006 34.135 -5.627 1.00 15.44 206 GLU A C 1
ATOM 1623 O O . GLU A 1 206 ? -15.646 33.732 -6.608 1.00 17.03 206 GLU A O 1
ATOM 1629 N N . TYR A 1 207 ? -15.533 34.957 -4.712 1.00 14.03 207 TYR A N 1
ATOM 1630 C CA . TYR A 1 207 ? -16.903 35.423 -4.839 1.00 16.90 207 TYR A CA 1
ATOM 1631 C C . TYR A 1 207 ? -17.099 36.162 -6.146 1.00 15.90 207 TYR A C 1
ATOM 1632 O O . TYR A 1 207 ? -18.058 35.898 -6.879 1.00 17.06 207 TYR A O 1
ATOM 1641 N N . HIS A 1 208 ? -16.213 37.113 -6.452 1.00 13.22 208 HIS A N 1
ATOM 1642 C CA . HIS A 1 208 ? -16.484 37.932 -7.630 1.00 12.50 208 HIS A CA 1
ATOM 1643 C C . HIS A 1 208 ? -16.199 37.217 -8.950 1.00 16.10 208 HIS A C 1
ATOM 1644 O O . HIS A 1 208 ? -16.775 37.602 -9.977 1.00 14.46 208 HIS A O 1
ATOM 1651 N N . HIS A 1 209 ? -15.345 36.181 -8.968 1.00 14.78 209 HIS A N 1
ATOM 1652 C CA . HIS A 1 209 ? -15.195 35.394 -10.193 1.00 15.31 209 HIS A CA 1
ATOM 1653 C C . HIS A 1 209 ? -16.541 34.859 -10.673 1.00 16.56 209 HIS A C 1
ATOM 1654 O O . HIS A 1 209 ? -16.755 34.695 -11.880 1.00 18.19 209 HIS A O 1
ATOM 1661 N N . ARG A 1 210 ? -17.452 34.576 -9.746 1.00 17.41 210 ARG A N 1
ATOM 1662 C CA . ARG A 1 210 ? -18.748 34.002 -10.088 1.00 21.46 210 ARG A CA 1
ATOM 1663 C C . ARG A 1 210 ? -19.809 35.051 -10.406 1.00 20.28 210 ARG A C 1
ATOM 1664 O O . ARG A 1 210 ? -20.915 34.678 -10.812 1.00 22.90 210 ARG A O 1
ATOM 1672 N N . GLN A 1 211 ? -19.498 36.339 -10.269 1.00 17.78 211 GLN A N 1
ATOM 1673 C CA . GLN A 1 211 ? -20.420 37.425 -10.566 1.00 19.01 211 GLN A CA 1
ATOM 1674 C C . GLN A 1 211 ? -20.125 38.073 -11.919 1.00 17.67 211 GLN A C 1
ATOM 1675 O O . GLN A 1 211 ? -19.030 37.943 -12.476 1.00 20.26 211 GLN A O 1
ATOM 1681 N N . GLY A 1 212 ? -21.117 38.795 -12.426 1.00 19.00 212 GLY A N 1
ATOM 1682 C CA . GLY A 1 212 ? -20.964 39.566 -13.653 1.00 18.06 212 GLY A CA 1
ATOM 1683 C C . GLY A 1 212 ? -21.612 38.900 -14.850 1.00 19.34 212 GLY A C 1
ATOM 1684 O O . GLY A 1 212 ? -22.275 37.866 -14.750 1.00 20.87 212 GLY A O 1
ATOM 1685 N N . ASP A 1 213 ? -21.385 39.499 -16.019 1.00 16.12 213 ASP A N 1
ATOM 1686 C CA . ASP A 1 213 ? -22.003 38.982 -17.235 1.00 18.21 213 ASP A CA 1
ATOM 1687 C C . ASP A 1 213 ? -21.186 37.893 -17.911 1.00 18.94 213 ASP A C 1
ATOM 1688 O O . ASP A 1 213 ? -21.679 37.264 -18.853 1.00 21.76 213 ASP A O 1
ATOM 1693 N N . MET A 1 214 ? -19.955 37.660 -17.467 1.00 18.37 214 MET A N 1
ATOM 1694 C CA . MET A 1 214 ? -19.104 36.618 -18.037 1.00 19.15 214 MET A CA 1
ATOM 1695 C C . MET A 1 214 ? -18.369 35.891 -16.920 1.00 16.72 214 MET A C 1
ATOM 1696 O O . MET A 1 214 ? -17.138 35.821 -16.904 1.00 20.21 214 MET A O 1
ATOM 1701 N N . PRO A 1 215 ? -19.104 35.322 -15.970 1.00 18.07 215 PRO A N 1
ATOM 1702 C CA . PRO A 1 215 ? -18.451 34.669 -14.830 1.00 18.68 215 PRO A CA 1
ATOM 1703 C C . PRO A 1 215 ? -17.675 33.434 -15.252 1.00 21.06 215 PRO A C 1
ATOM 1704 O O . PRO A 1 215 ? -17.844 32.890 -16.347 1.00 17.99 215 PRO A O 1
ATOM 1708 N N . ILE A 1 216 ? -16.785 32.999 -14.363 1.00 20.53 216 ILE A N 1
ATOM 1709 C CA . ILE A 1 216 ? -16.126 31.711 -14.564 1.00 21.88 216 ILE A CA 1
ATOM 1710 C C . ILE A 1 216 ? -16.647 30.764 -13.487 1.00 18.23 216 ILE A C 1
ATOM 1711 O O . ILE A 1 216 ? -17.017 31.219 -12.394 1.00 21.90 216 ILE A O 1
ATOM 1716 N N . PRO A 1 217 ? -16.716 29.447 -13.751 1.00 22.01 217 PRO A N 1
ATOM 1717 C CA . PRO A 1 217 ? -16.155 28.774 -14.928 1.00 19.62 217 PRO A CA 1
ATOM 1718 C C . PRO A 1 217 ? -16.962 28.865 -16.240 1.00 17.59 217 PRO A C 1
ATOM 1719 O O . PRO A 1 217 ? -16.422 28.431 -17.256 1.00 19.87 217 PRO A O 1
ATOM 1723 N N . GLU A 1 218 ? -18.179 29.419 -16.235 1.00 20.75 218 GLU A N 1
ATOM 1724 C CA . GLU A 1 218 ? -18.985 29.412 -17.459 1.00 21.55 218 GLU A CA 1
ATOM 1725 C C . GLU A 1 218 ? -18.189 29.899 -18.667 1.00 21.18 218 GLU A C 1
ATOM 1726 O O . GLU A 1 218 ? -18.184 29.254 -19.729 1.00 19.84 218 GLU A O 1
ATOM 1732 N N . PHE A 1 219 ? -17.497 31.035 -18.528 1.00 18.20 219 PHE A N 1
ATOM 1733 C CA . PHE A 1 219 ? -16.737 31.628 -19.620 1.00 17.32 219 PHE A CA 1
ATOM 1734 C C . PHE A 1 219 ? -15.239 31.425 -19.468 1.00 19.04 219 PHE A C 1
ATOM 1735 O O . PHE A 1 219 ? -14.458 32.152 -20.075 1.00 20.37 219 PHE A O 1
ATOM 1743 N N . LEU A 1 220 ? -14.827 30.418 -18.692 1.00 17.76 220 LEU A N 1
ATOM 1744 C CA . LEU A 1 220 ? -13.402 30.200 -18.448 1.00 19.61 220 LEU A CA 1
ATOM 1745 C C . LEU A 1 220 ? -12.608 30.044 -19.743 1.00 22.60 220 LEU A C 1
ATOM 1746 O O . LEU A 1 220 ? -11.490 30.573 -19.866 1.00 19.52 220 LEU A O 1
ATOM 1751 N N . ARG A 1 221 ? -13.133 29.295 -20.719 1.00 20.35 221 ARG A N 1
ATOM 1752 C CA . ARG A 1 221 ? -12.289 29.026 -21.874 1.00 22.23 221 ARG A CA 1
ATOM 1753 C C . ARG A 1 221 ? -12.069 30.258 -22.745 1.00 21.53 221 ARG A C 1
ATOM 1754 O O . ARG A 1 221 ? -11.201 30.225 -23.619 1.00 24.85 221 ARG A O 1
ATOM 1762 N N . TYR A 1 222 ? -12.788 31.344 -22.511 1.00 19.74 222 TYR A N 1
ATOM 1763 C CA . TYR A 1 222 ? -12.553 32.609 -23.194 1.00 20.19 222 TYR A CA 1
ATOM 1764 C C . TYR A 1 222 ? -11.641 33.522 -22.406 1.00 19.02 222 TYR A C 1
ATOM 1765 O O . TYR A 1 222 ? -11.302 34.618 -22.884 1.00 21.69 222 TYR A O 1
ATOM 1774 N N . LYS A 1 223 ? -11.274 33.121 -21.194 1.00 18.62 223 LYS A N 1
ATOM 1775 C CA . LYS A 1 223 ? -10.508 33.958 -20.283 1.00 18.67 223 LYS A CA 1
ATOM 1776 C C . LYS A 1 223 ? -9.198 33.281 -19.888 1.00 20.35 223 LYS A C 1
ATOM 1777 O O . LYS A 1 223 ? -8.694 33.467 -18.775 1.00 21.04 223 LYS A O 1
ATOM 1783 N N . LYS A 1 224 ? -8.630 32.476 -20.792 1.00 22.15 224 LYS A N 1
ATOM 1784 C CA . LYS A 1 224 ? -7.341 31.857 -20.520 1.00 19.91 224 LYS A CA 1
ATOM 1785 C C . LYS A 1 224 ? -6.182 32.475 -21.286 1.00 21.66 224 LYS A C 1
ATOM 1786 O O . LYS A 1 224 ? -5.034 32.329 -20.847 1.00 21.89 224 LYS A O 1
ATOM 1792 N N . LEU A 1 225 ? -6.447 33.174 -22.397 1.00 20.52 225 LEU A N 1
ATOM 1793 C CA . LEU A 1 225 ? -5.404 33.955 -23.059 1.00 20.00 225 LEU A CA 1
ATOM 1794 C C . LEU A 1 225 ? -4.755 34.897 -22.054 1.00 17.75 225 LEU A C 1
ATOM 1795 O O . LEU A 1 225 ? -5.447 35.561 -21.289 1.00 17.99 225 LEU A O 1
ATOM 1800 N N . LYS A 1 226 ? -3.417 34.994 -22.090 1.00 16.73 226 LYS A N 1
ATOM 1801 C CA . LYS A 1 226 ? -2.676 35.728 -21.062 1.00 17.60 226 LYS A CA 1
ATOM 1802 C C . LYS A 1 226 ? -3.324 37.067 -20.680 1.00 16.65 226 LYS A C 1
ATOM 1803 O O . LYS A 1 226 ? -3.645 37.278 -19.502 1.00 15.98 226 LYS A O 1
ATOM 1809 N N . PRO A 1 227 ? -3.540 37.991 -21.622 1.00 16.53 227 PRO A N 1
ATOM 1810 C CA . PRO A 1 227 ? -4.133 39.287 -21.242 1.00 15.80 227 PRO A CA 1
ATOM 1811 C C . PRO A 1 227 ? -5.515 39.150 -20.641 1.00 16.74 227 PRO A C 1
ATOM 1812 O O . PRO A 1 227 ? -5.881 39.920 -19.751 1.00 17.61 227 PRO A O 1
ATOM 1816 N N . LEU A 1 228 ? -6.310 38.207 -21.148 1.00 14.53 228 LEU A N 1
ATOM 1817 C CA . LEU A 1 228 ? -7.683 38.066 -20.686 1.00 15.35 228 LEU A CA 1
ATOM 1818 C C . LEU A 1 228 ? -7.745 37.394 -19.324 1.00 15.55 228 LEU A C 1
ATOM 1819 O O . LEU A 1 228 ? -8.594 37.740 -18.496 1.00 16.19 228 LEU A O 1
ATOM 1824 N N . ALA A 1 229 ? -6.871 36.409 -19.089 1.00 14.01 229 ALA A N 1
ATOM 1825 C CA . ALA A 1 229 ? -6.790 35.795 -17.767 1.00 15.72 229 ALA A CA 1
ATOM 1826 C C . ALA A 1 229 ? -6.403 36.830 -16.721 1.00 16.48 229 ALA A C 1
ATOM 1827 O O . ALA A 1 229 ? -7.000 36.890 -15.639 1.00 15.82 229 ALA A O 1
ATOM 1829 N N . GLY A 1 230 ? -5.409 37.672 -17.031 1.00 14.68 230 GLY A N 1
ATOM 1830 C CA . GLY A 1 230 ? -5.064 38.752 -16.116 1.00 15.94 230 GLY A CA 1
ATOM 1831 C C . GLY A 1 230 ? -6.199 39.739 -15.914 1.00 16.10 230 GLY A C 1
ATOM 1832 O O . GLY A 1 230 ? -6.476 40.167 -14.789 1.00 16.78 230 GLY A O 1
ATOM 1833 N N . LEU A 1 231 ? -6.865 40.132 -17.002 1.00 16.42 231 LEU A N 1
ATOM 1834 C CA . LEU A 1 231 ? -7.923 41.122 -16.873 1.00 13.37 231 LEU A CA 1
ATOM 1835 C C . LEU A 1 231 ? -9.045 40.590 -15.997 1.00 16.57 231 LEU A C 1
ATOM 1836 O O . LEU A 1 231 ? -9.658 41.346 -15.240 1.00 15.18 231 LEU A O 1
ATOM 1841 N N . GLU A 1 232 ? -9.321 39.289 -16.076 1.00 16.15 232 GLU A N 1
ATOM 1842 C CA . GLU A 1 232 ? -10.353 38.719 -15.221 1.00 13.86 232 GLU A CA 1
ATOM 1843 C C . GLU A 1 232 ? -9.917 38.724 -13.754 1.00 17.01 232 GLU A C 1
ATOM 1844 O O . GLU A 1 232 ? -10.717 39.052 -12.868 1.00 14.21 232 GLU A O 1
ATOM 1850 N N . GLU A 1 233 ? -8.654 38.376 -13.478 1.00 15.50 233 GLU A N 1
ATOM 1851 C CA . GLU A 1 233 ? -8.103 38.560 -12.135 1.00 14.84 233 GLU A CA 1
ATOM 1852 C C . GLU A 1 233 ? -8.282 39.988 -11.662 1.00 16.75 233 GLU A C 1
ATOM 1853 O O . GLU A 1 233 ? -8.625 40.240 -10.497 1.00 13.94 233 GLU A O 1
ATOM 1859 N N . LEU A 1 234 ? -8.036 40.946 -12.552 1.00 15.51 234 LEU A N 1
ATOM 1860 C CA . LEU A 1 234 ? -8.086 42.338 -12.139 1.00 16.88 234 LEU A CA 1
ATOM 1861 C C . LEU A 1 234 ? -9.524 42.792 -11.924 1.00 15.49 234 LEU A C 1
ATOM 1862 O O . LEU A 1 234 ? -9.815 43.517 -10.968 1.00 14.93 234 LEU A O 1
ATOM 1867 N N . ARG A 1 235 ? -10.445 42.372 -12.801 1.00 16.46 235 ARG A N 1
ATOM 1868 C CA . ARG A 1 235 ? -11.861 42.648 -12.590 1.00 16.03 235 ARG A CA 1
ATOM 1869 C C . ARG A 1 235 ? -12.293 42.258 -11.185 1.00 15.89 235 ARG A C 1
ATOM 1870 O O . ARG A 1 235 ? -12.945 43.043 -10.480 1.00 13.13 235 ARG A O 1
ATOM 1878 N N . VAL A 1 236 ? -11.962 41.029 -10.772 1.00 13.47 236 VAL A N 1
ATOM 1879 C CA . VAL A 1 236 ? -12.447 40.577 -9.465 1.00 13.21 236 VAL A CA 1
ATOM 1880 C C . VAL A 1 236 ? -11.703 41.272 -8.336 1.00 16.02 236 VAL A C 1
ATOM 1881 O O . VAL A 1 236 ? -12.299 41.573 -7.295 1.00 17.06 236 VAL A O 1
ATOM 1885 N N . ASP A 1 237 ? -10.424 41.597 -8.514 1.00 13.22 237 ASP A N 1
ATOM 1886 C CA . ASP A 1 237 ? -9.745 42.221 -7.388 1.00 13.55 237 ASP A CA 1
ATOM 1887 C C . ASP A 1 237 ? -10.089 43.703 -7.264 1.00 15.62 237 ASP A C 1
ATOM 1888 O O . ASP A 1 237 ? -10.141 44.226 -6.141 1.00 15.79 237 ASP A O 1
ATOM 1893 N N . VAL A 1 238 ? -10.367 44.390 -8.375 1.00 13.93 238 VAL A N 1
ATOM 1894 C CA . VAL A 1 238 ? -10.885 45.750 -8.253 1.00 14.36 238 VAL A CA 1
ATOM 1895 C C . VAL A 1 238 ? -12.265 45.712 -7.605 1.00 14.87 238 VAL A C 1
ATOM 1896 O O . VAL A 1 238 ? -12.572 46.528 -6.729 1.00 15.68 238 VAL A O 1
ATOM 1900 N N . SER A 1 239 ? -13.111 44.749 -7.998 1.00 15.55 239 SER A N 1
ATOM 1901 C CA . SER A 1 239 ? -14.401 44.597 -7.312 1.00 14.19 239 SER A CA 1
ATOM 1902 C C . SER A 1 239 ? -14.196 44.440 -5.811 1.00 17.45 239 SER A C 1
ATOM 1903 O O . SER A 1 239 ? -14.954 44.999 -5.006 1.00 16.41 239 SER A O 1
ATOM 1906 N N . GLY A 1 240 ? -13.172 43.678 -5.425 1.00 15.34 240 GLY A N 1
ATOM 1907 C CA . GLY A 1 240 ? -12.920 43.436 -4.011 1.00 15.32 240 GLY A CA 1
ATOM 1908 C C . GLY A 1 240 ? -12.423 44.664 -3.275 1.00 18.37 240 GLY A C 1
ATOM 1909 O O . GLY A 1 240 ? -12.850 44.928 -2.145 1.00 17.32 240 GLY A O 1
ATOM 1910 N N . MET A 1 241 ? -11.501 45.421 -3.889 1.00 15.87 241 MET A N 1
ATOM 1911 C CA . MET A 1 241 ? -11.101 46.714 -3.332 1.00 14.30 241 MET A CA 1
ATOM 1912 C C . MET A 1 241 ? -12.312 47.600 -3.087 1.00 15.89 241 MET A C 1
ATOM 1913 O O . MET A 1 241 ? -12.412 48.255 -2.044 1.00 16.60 241 MET A O 1
ATOM 1918 N N . LEU A 1 242 ? -13.221 47.668 -4.062 1.00 15.23 242 LEU A N 1
ATOM 1919 C CA . LEU A 1 242 ? -14.355 48.578 -3.953 1.00 17.62 242 LEU A CA 1
ATOM 1920 C C . LEU A 1 242 ? -15.328 48.119 -2.870 1.00 17.85 242 LEU A C 1
ATOM 1921 O O . LEU A 1 242 ? -15.851 48.949 -2.124 1.00 18.38 242 LEU A O 1
ATOM 1926 N N . VAL A 1 243 ? -15.529 46.805 -2.716 1.00 17.16 243 VAL A N 1
ATOM 1927 C CA . VAL A 1 243 ? -16.316 46.326 -1.572 1.00 19.52 243 VAL A CA 1
ATOM 1928 C C . VAL A 1 243 ? -15.684 46.788 -0.261 1.00 17.85 243 VAL A C 1
ATOM 1929 O O . VAL A 1 243 ? -16.380 47.267 0.647 1.00 20.34 243 VAL A O 1
ATOM 1933 N N . CYS A 1 244 ? -14.359 46.671 -0.139 1.00 18.42 244 CYS A N 1
ATOM 1934 C CA . CYS A 1 244 ? -13.695 47.070 1.101 1.00 17.86 244 CYS A CA 1
ATOM 1935 C C . CYS A 1 244 ? -13.860 48.554 1.386 1.00 23.42 244 CYS A C 1
ATOM 1936 O O . CYS A 1 244 ? -13.847 48.965 2.553 1.00 20.78 244 CYS A O 1
ATOM 1939 N N . LEU A 1 245 ? -13.975 49.368 0.338 1.00 20.17 245 LEU A N 1
ATOM 1940 C CA . LEU A 1 245 ? -14.140 50.806 0.505 1.00 23.36 245 LEU A CA 1
ATOM 1941 C C . LEU A 1 245 ? -15.588 51.196 0.739 1.00 22.99 245 LEU A C 1
ATOM 1942 O O . LEU A 1 245 ? -15.854 52.226 1.372 1.00 26.41 245 LEU A O 1
ATOM 1947 N N . ASN A 1 246 ? -16.533 50.409 0.225 1.00 21.33 246 ASN A N 1
ATOM 1948 C CA . ASN A 1 246 ? -17.913 50.857 0.081 1.00 21.62 246 ASN A CA 1
ATOM 1949 C C . ASN A 1 246 ? -18.905 50.143 0.986 1.00 24.67 246 ASN A C 1
ATOM 1950 O O . ASN A 1 246 ? -19.932 50.732 1.325 1.00 27.64 246 ASN A O 1
ATOM 1955 N N . ASP A 1 247 ? -18.634 48.900 1.394 1.00 22.42 247 ASP A N 1
ATOM 1956 C CA . ASP A 1 247 ? -19.626 48.148 2.166 1.00 23.58 247 ASP A CA 1
ATOM 1957 C C . ASP A 1 247 ? -19.523 48.523 3.639 1.00 23.93 247 ASP A C 1
ATOM 1958 O O . ASP A 1 247 ? -18.586 48.102 4.325 1.00 26.27 247 ASP A O 1
ATOM 1963 N N . PRO A 1 248 ? -20.479 49.289 4.171 1.00 28.08 248 PRO A N 1
ATOM 1964 C CA . PRO A 1 248 ? -20.331 49.810 5.538 1.00 26.78 248 PRO A CA 1
ATOM 1965 C C . PRO A 1 248 ? -20.566 48.772 6.629 1.00 29.83 248 PRO A C 1
ATOM 1966 O O . PRO A 1 248 ? -20.243 49.042 7.794 1.00 29.56 248 PRO A O 1
ATOM 1970 N N . GLU A 1 249 ? -21.111 47.605 6.300 1.00 30.42 249 GLU A N 1
ATOM 1971 C CA . GLU A 1 249 ? -21.255 46.548 7.294 1.00 26.89 249 GLU A CA 1
ATOM 1972 C C . GLU A 1 249 ? -19.965 45.770 7.529 1.00 30.40 249 GLU A C 1
ATOM 1973 O O . GLU A 1 249 ? -19.949 44.851 8.356 1.00 27.29 249 GLU A O 1
ATOM 1979 N N . LEU A 1 250 ? -18.891 46.104 6.819 1.00 26.01 250 LEU A N 1
ATOM 1980 C CA . LEU A 1 250 ? -17.614 45.505 7.158 1.00 26.48 250 LEU A CA 1
ATOM 1981 C C . LEU A 1 250 ? -16.904 46.351 8.212 1.00 26.00 250 LEU A C 1
ATOM 1982 O O . LEU A 1 250 ? -16.977 47.587 8.167 1.00 29.53 250 LEU A O 1
ATOM 1987 N N . PRO A 1 251 ? -16.189 45.749 9.163 1.00 26.51 251 PRO A N 1
ATOM 1988 C CA . PRO A 1 251 ? -15.481 46.559 10.163 1.00 27.70 251 PRO A CA 1
ATOM 1989 C C . PRO A 1 251 ? -14.448 47.457 9.497 1.00 30.17 251 PRO A C 1
ATOM 1990 O O . PRO A 1 251 ? -13.681 47.020 8.635 1.00 25.27 251 PRO A O 1
ATOM 1994 N N . ALA A 1 252 ? -14.429 48.726 9.920 1.00 29.82 252 ALA A N 1
ATOM 1995 C CA . ALA A 1 252 ? -13.709 49.763 9.182 1.00 29.62 252 ALA A CA 1
ATOM 1996 C C . ALA A 1 252 ? -12.215 49.483 9.119 1.00 28.31 252 ALA A C 1
ATOM 1997 O O . ALA A 1 252 ? -11.593 49.608 8.056 1.00 28.10 252 ALA A O 1
ATOM 1999 N N . ASP A 1 253 ? -11.608 49.146 10.256 1.00 28.47 253 ASP A N 1
ATOM 2000 C CA . ASP A 1 253 ? -10.165 48.938 10.287 1.00 29.75 253 ASP A CA 1
ATOM 2001 C C . ASP A 1 253 ? -9.756 47.744 9.429 1.00 28.91 253 ASP A C 1
ATOM 2002 O O . ASP A 1 253 ? -8.801 47.827 8.649 1.00 26.34 253 ASP A O 1
ATOM 2007 N N . GLU A 1 254 ? -10.476 46.619 9.557 1.00 25.65 254 GLU A N 1
ATOM 2008 C CA . GLU A 1 254 ? -10.125 45.426 8.786 1.00 25.80 254 GLU A CA 1
ATOM 2009 C C . GLU A 1 254 ? -10.367 45.632 7.294 1.00 24.57 254 GLU A C 1
ATOM 2010 O O . GLU A 1 254 ? -9.605 45.124 6.463 1.00 22.96 254 GLU A O 1
ATOM 2016 N N . ALA A 1 255 ? -11.438 46.338 6.940 1.00 20.06 255 ALA A N 1
ATOM 2017 C CA . ALA A 1 255 ? -11.732 46.577 5.526 1.00 20.82 255 ALA A CA 1
ATOM 2018 C C . ALA A 1 255 ? -10.672 47.465 4.884 1.00 22.73 255 ALA A C 1
ATOM 2019 O O . ALA A 1 255 ? -10.253 47.211 3.747 1.00 19.63 255 ALA A O 1
ATOM 2021 N N . ARG A 1 256 ? -10.225 48.510 5.592 1.00 21.20 256 ARG A N 1
ATOM 2022 C CA . ARG A 1 256 ? -9.174 49.368 5.046 1.00 20.86 256 ARG A CA 1
ATOM 2023 C C . ARG A 1 256 ? -7.879 48.592 4.871 1.00 24.33 256 ARG A C 1
ATOM 2024 O O . ARG A 1 256 ? -7.137 48.810 3.907 1.00 21.27 256 ARG A O 1
ATOM 2032 N N . LEU A 1 257 ? -7.576 47.704 5.816 1.00 19.99 257 LEU A N 1
ATOM 2033 C CA . LEU A 1 257 ? -6.373 46.895 5.720 1.00 21.92 257 LEU A CA 1
ATOM 2034 C C . LEU A 1 257 ? -6.457 45.971 4.516 1.00 20.93 257 LEU A C 1
ATOM 2035 O O . LEU A 1 257 ? -5.487 45.825 3.765 1.00 19.83 257 LEU A O 1
ATOM 2040 N N . ALA A 1 258 ? -7.622 45.355 4.304 1.00 18.77 258 ALA A N 1
ATOM 2041 C CA . ALA A 1 258 ? -7.790 44.487 3.137 1.00 16.88 258 ALA A CA 1
ATOM 2042 C C . ALA A 1 258 ? -7.668 45.289 1.847 1.00 18.01 258 ALA A C 1
ATOM 2043 O O . ALA A 1 258 ? -7.061 44.827 0.871 1.00 17.11 258 ALA A O 1
ATOM 2045 N N . TYR A 1 259 ? -8.224 46.501 1.830 1.00 16.13 259 TYR A N 1
ATOM 2046 C CA . TYR A 1 259 ? -8.075 47.354 0.657 1.00 15.39 259 TYR A CA 1
ATOM 2047 C C . TYR A 1 259 ? -6.600 47.582 0.360 1.00 17.71 259 TYR A C 1
ATOM 2048 O O . TYR A 1 259 ? -6.145 47.441 -0.785 1.00 17.73 259 TYR A O 1
ATOM 2057 N N . GLU A 1 260 ? -5.838 47.937 1.393 1.00 16.10 260 GLU A N 1
ATOM 2058 C CA . GLU A 1 260 ? -4.424 48.232 1.195 1.00 18.65 260 GLU A CA 1
ATOM 2059 C C . GLU A 1 260 ? -3.692 47.001 0.698 1.00 17.06 260 GLU A C 1
ATOM 2060 O O . GLU A 1 260 ? -2.807 47.094 -0.161 1.00 16.71 260 GLU A O 1
ATOM 2066 N N . TYR A 1 261 ? -4.058 45.835 1.220 1.00 16.79 261 TYR A N 1
ATOM 2067 C CA . TYR A 1 261 ? -3.415 44.605 0.792 1.00 16.35 261 TYR A CA 1
ATOM 2068 C C . TYR A 1 261 ? -3.704 44.337 -0.678 1.00 15.85 261 TYR A C 1
ATOM 2069 O O . TYR A 1 261 ? -2.781 44.102 -1.466 1.00 16.38 261 TYR A O 1
ATOM 2078 N N . ILE A 1 262 ? -4.983 44.395 -1.082 1.00 14.38 262 ILE A N 1
ATOM 2079 C CA . ILE A 1 262 ? -5.310 44.063 -2.468 1.00 14.54 262 ILE A CA 1
ATOM 2080 C C . ILE A 1 262 ? -4.671 45.060 -3.419 1.00 15.18 262 ILE A C 1
ATOM 2081 O O . ILE A 1 262 ? -4.154 44.686 -4.478 1.00 16.72 262 ILE A O 1
ATOM 2086 N N . LEU A 1 263 ? -4.703 46.348 -3.067 1.00 15.85 263 LEU A N 1
ATOM 2087 C CA . LEU A 1 263 ? -4.137 47.361 -3.955 1.00 15.38 263 LEU A CA 1
ATOM 2088 C C . LEU A 1 263 ? -2.626 47.216 -4.063 1.00 15.73 263 LEU A C 1
ATOM 2089 O O . LEU A 1 263 ? -2.079 47.201 -5.174 1.00 17.12 263 LEU A O 1
ATOM 2094 N N . SER A 1 264 ? -1.924 47.101 -2.926 1.00 15.74 264 SER A N 1
ATOM 2095 C CA . SER A 1 264 ? -0.467 46.951 -2.977 1.00 15.88 264 SER A CA 1
ATOM 2096 C C . SER A 1 264 ? -0.057 45.689 -3.737 1.00 19.62 264 SER A C 1
ATOM 2097 O O . SER A 1 264 ? 0.943 45.691 -4.471 1.00 17.40 264 SER A O 1
ATOM 2100 N N . GLU A 1 265 ? -0.813 44.599 -3.591 1.00 16.19 265 GLU A N 1
ATOM 2101 C CA . GLU A 1 265 ? -0.447 43.382 -4.307 1.00 16.52 265 GLU A CA 1
ATOM 2102 C C . GLU A 1 265 ? -0.622 43.554 -5.810 1.00 17.80 265 GLU A C 1
ATOM 2103 O O . GLU A 1 265 ? 0.257 43.170 -6.594 1.00 18.22 265 GLU A O 1
ATOM 2109 N N . ARG A 1 266 ? -1.731 44.147 -6.234 1.00 15.11 266 ARG A N 1
ATOM 2110 C CA . ARG A 1 266 ? -1.975 44.272 -7.667 1.00 13.96 266 ARG A CA 1
ATOM 2111 C C . ARG A 1 266 ? -1.147 45.392 -8.275 1.00 17.61 266 ARG A C 1
ATOM 2112 O O . ARG A 1 266 ? -0.741 45.292 -9.434 1.00 19.40 266 ARG A O 1
ATOM 2120 N N . LEU A 1 267 ? -0.870 46.451 -7.519 1.00 17.98 267 LEU A N 1
ATOM 2121 C CA . LEU A 1 267 ? -0.087 47.548 -8.084 1.00 18.59 267 LEU A CA 1
ATOM 2122 C C . LEU A 1 267 ? 1.392 47.219 -8.133 1.00 18.07 267 LEU A C 1
ATOM 2123 O O . LEU A 1 267 ? 2.114 47.758 -8.984 1.00 18.84 267 LEU A O 1
ATOM 2128 N N . LEU A 1 268 ? 1.873 46.320 -7.265 1.00 15.42 268 LEU A N 1
ATOM 2129 C CA . LEU A 1 268 ? 3.317 46.092 -7.122 1.00 14.87 268 LEU A CA 1
ATOM 2130 C C . LEU A 1 268 ? 3.712 44.649 -7.359 1.00 16.47 268 LEU A C 1
ATOM 2131 O O . LEU A 1 268 ? 4.395 44.350 -8.353 1.00 15.24 268 LEU A O 1
ATOM 2136 N N . AR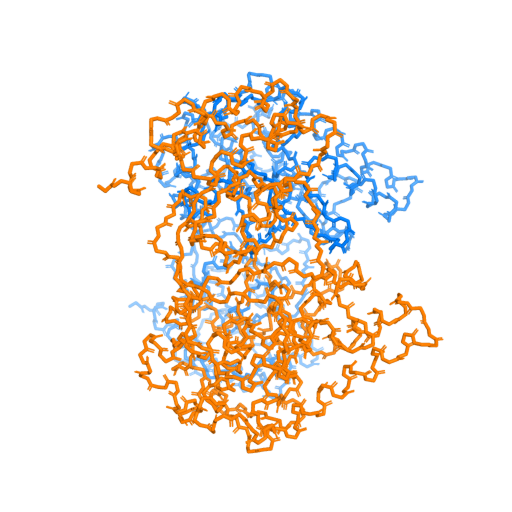G A 1 269 ? 3.353 43.722 -6.463 1.00 15.53 269 ARG A N 1
ATOM 2137 C CA . ARG A 1 269 ? 3.901 42.370 -6.556 1.00 14.66 269 ARG A CA 1
ATOM 2138 C C . ARG A 1 269 ? 3.495 41.699 -7.860 1.00 15.17 269 ARG A C 1
ATOM 2139 O O . ARG A 1 269 ? 4.334 41.115 -8.565 1.00 14.95 269 ARG A O 1
ATOM 2147 N N . TYR A 1 270 ? 2.214 41.785 -8.214 1.00 13.84 270 TYR A N 1
ATOM 2148 C CA . TYR A 1 270 ? 1.776 41.115 -9.432 1.00 13.09 270 TYR A CA 1
ATOM 2149 C C . TYR A 1 270 ? 2.350 41.777 -10.671 1.00 16.47 270 TYR A C 1
ATOM 2150 O O . TYR A 1 270 ? 2.514 41.114 -11.705 1.00 14.63 270 TYR A O 1
ATOM 2159 N N . ALA A 1 271 ? 2.677 43.072 -10.580 1.00 13.80 271 ALA A N 1
ATOM 2160 C CA . ALA A 1 271 ? 3.146 43.824 -11.740 1.00 13.94 271 ALA A CA 1
ATOM 2161 C C . ALA A 1 271 ? 4.523 43.393 -12.213 1.00 13.96 271 ALA A C 1
ATOM 2162 O O . ALA A 1 271 ? 4.882 43.698 -13.352 1.00 17.65 271 ALA A O 1
ATOM 2164 N N . VAL A 1 272 ? 5.307 42.710 -11.382 1.00 13.62 272 VAL A N 1
ATOM 2165 C CA . VAL A 1 272 ? 6.658 42.315 -11.770 1.00 15.10 272 VAL A CA 1
ATOM 2166 C C . VAL A 1 272 ? 6.755 40.821 -12.043 1.00 16.22 272 VAL A C 1
ATOM 2167 O O . VAL A 1 272 ? 7.858 40.305 -12.273 1.00 19.14 272 VAL A O 1
ATOM 2171 N N . GLU A 1 273 ? 5.629 40.111 -12.025 1.00 15.00 273 GLU A N 1
ATOM 2172 C CA . GLU A 1 273 ? 5.626 38.667 -12.220 1.00 16.66 273 GLU A CA 1
ATOM 2173 C C . GLU A 1 273 ? 6.010 38.296 -13.642 1.00 13.46 273 GLU A C 1
ATOM 2174 O O . GLU A 1 273 ? 5.537 38.898 -14.611 1.00 16.16 273 GLU A O 1
ATOM 2180 N N . GLY A 1 274 ? 6.826 37.261 -13.770 1.00 16.01 274 GLY A N 1
ATOM 2181 C CA . GLY A 1 274 ? 7.156 36.748 -15.088 1.00 16.48 274 GLY A CA 1
ATOM 2182 C C . GLY A 1 274 ? 8.513 37.175 -15.613 1.00 14.64 274 GLY A C 1
ATOM 2183 O O . GLY A 1 274 ? 8.854 38.361 -15.572 1.00 16.43 274 GLY A O 1
ATOM 2184 N N . ILE A 1 275 ? 9.302 36.207 -16.069 1.00 15.98 275 ILE A N 1
ATOM 2185 C CA . ILE A 1 275 ? 10.586 36.449 -16.728 1.00 16.34 275 ILE A CA 1
ATOM 2186 C C . ILE A 1 275 ? 10.648 35.548 -17.959 1.00 19.15 275 ILE A C 1
ATOM 2187 O O . ILE A 1 275 ? 10.279 34.372 -17.868 1.00 19.36 275 ILE A O 1
ATOM 2192 N N . PRO A 1 276 ? 11.097 36.035 -19.125 1.00 15.97 276 PRO A N 1
ATOM 2193 C CA . PRO A 1 276 ? 11.452 37.413 -19.460 1.00 16.80 276 PRO A CA 1
ATOM 2194 C C . PRO A 1 276 ? 10.231 38.292 -19.706 1.00 16.93 276 PRO A C 1
ATOM 2195 O O . PRO A 1 276 ? 10.343 39.518 -19.597 1.00 19.45 276 PRO A O 1
ATOM 2199 N N . ARG A 1 277 ? 9.087 37.679 -20.041 1.00 16.30 277 ARG A N 1
ATOM 2200 C CA . ARG A 1 277 ? 7.888 38.450 -20.324 1.00 14.80 277 ARG A CA 1
ATOM 2201 C C . ARG A 1 277 ? 6.940 38.431 -19.130 1.00 13.70 277 ARG A C 1
ATOM 2202 O O . ARG A 1 277 ? 6.985 37.510 -18.311 1.00 15.82 277 ARG A O 1
ATOM 2210 N N . PRO A 1 278 ? 6.107 39.451 -19.006 1.00 14.47 278 PRO A N 1
ATOM 2211 C CA . PRO A 1 278 ? 5.091 39.436 -17.944 1.00 13.03 278 PRO A CA 1
ATOM 2212 C C . PRO A 1 278 ? 4.169 38.232 -18.095 1.00 13.56 278 PRO A C 1
ATOM 2213 O O . PRO A 1 278 ? 3.849 37.806 -19.209 1.00 14.00 278 PRO A O 1
ATOM 2217 N N . ASN A 1 279 ? 3.776 37.650 -16.960 1.00 13.61 279 ASN A N 1
ATOM 2218 C CA . ASN A 1 279 ? 2.741 36.625 -16.993 1.00 14.95 279 ASN A CA 1
ATOM 2219 C C . ASN A 1 279 ? 1.369 37.295 -17.042 1.00 15.32 279 ASN A C 1
ATOM 2220 O O . ASN A 1 279 ? 1.249 38.531 -17.147 1.00 14.26 279 ASN A O 1
ATOM 2225 N N . TYR A 1 280 ? 0.309 36.479 -16.976 1.00 14.19 280 TYR A N 1
ATOM 2226 C CA . TYR A 1 280 ? -1.041 37.038 -17.093 1.00 14.34 280 TYR A CA 1
ATOM 2227 C C . TYR A 1 280 ? -1.306 38.095 -16.017 1.00 13.68 280 TYR A C 1
ATOM 2228 O O . TYR A 1 280 ? -1.863 39.155 -16.302 1.00 14.37 280 TYR A O 1
ATOM 2237 N N . ASP A 1 281 ? -0.956 37.814 -14.766 1.00 15.70 281 ASP A N 1
ATOM 2238 C CA . ASP A 1 281 ? -1.182 38.805 -13.712 1.00 14.04 281 ASP A CA 1
ATOM 2239 C C . ASP A 1 281 ? -0.492 40.128 -14.040 1.00 13.89 281 ASP A C 1
ATOM 2240 O O . ASP A 1 281 ? -1.075 41.212 -13.891 1.00 16.79 281 ASP A O 1
ATOM 2245 N N . ALA A 1 282 ? 0.769 40.054 -14.467 1.00 12.68 282 ALA A N 1
ATOM 2246 C CA . ALA A 1 282 ? 1.562 41.259 -14.668 1.00 12.64 282 ALA A CA 1
ATOM 2247 C C . ALA A 1 282 ? 1.042 42.082 -15.833 1.00 14.20 282 ALA A C 1
ATOM 2248 O O . ALA A 1 282 ? 1.064 43.311 -15.784 1.00 13.23 282 ALA A O 1
ATOM 2250 N N . VAL A 1 283 ? 0.567 41.435 -16.899 1.00 13.67 283 VAL A N 1
ATOM 2251 C CA . VAL A 1 283 ? -0.020 42.210 -17.989 1.00 14.12 283 VAL A CA 1
ATOM 2252 C C . VAL A 1 283 ? -1.172 43.061 -17.473 1.00 16.37 283 VAL A C 1
ATOM 2253 O O . VAL A 1 283 ? -1.237 44.261 -17.739 1.00 16.23 283 VAL A O 1
ATOM 2257 N N . ALA A 1 284 ? -2.091 42.455 -16.715 1.00 13.95 284 ALA A N 1
ATOM 2258 C CA . ALA A 1 284 ? -3.236 43.207 -16.211 1.00 19.02 284 ALA A CA 1
ATOM 2259 C C . ALA A 1 284 ? -2.818 44.262 -15.194 1.00 15.54 284 ALA A C 1
ATOM 2260 O O . ALA A 1 284 ? -3.416 45.342 -15.133 1.00 16.00 284 ALA A O 1
ATOM 2262 N N . SER A 1 285 ? -1.804 43.966 -14.372 1.00 13.56 285 SER A N 1
ATOM 2263 C CA . SER A 1 285 ? -1.361 44.958 -13.399 1.00 13.17 285 SER A CA 1
ATOM 2264 C C . SER A 1 285 ? -0.699 46.134 -14.094 1.00 12.46 285 SER A C 1
ATOM 2265 O O . SER A 1 285 ? -0.792 47.274 -13.617 1.00 14.30 285 SER A O 1
ATOM 2268 N N . GLN A 1 286 ? -0.055 45.893 -15.224 1.00 13.70 286 GLN A N 1
ATOM 2269 C CA . GLN A 1 286 ? 0.533 47.006 -15.952 1.00 14.13 286 GLN A CA 1
ATOM 2270 C C . GLN A 1 286 ? -0.539 47.807 -16.685 1.00 15.50 286 GLN A C 1
ATOM 2271 O O . GLN A 1 286 ? -0.433 49.039 -16.789 1.00 16.49 286 GLN A O 1
ATOM 2277 N N . LEU A 1 287 ? -1.595 47.131 -17.136 1.00 16.14 287 LEU A N 1
ATOM 2278 C CA . LEU A 1 287 ? -2.802 47.811 -17.610 1.00 16.70 287 LEU A CA 1
ATOM 2279 C C . LEU A 1 287 ? -3.333 48.768 -16.545 1.00 16.79 287 LEU A C 1
ATOM 2280 O O . LEU A 1 287 ? -3.561 49.957 -16.806 1.00 16.49 287 LEU A O 1
ATOM 2285 N N . LEU A 1 288 ? -3.537 48.252 -15.331 1.00 14.99 288 LEU A N 1
ATOM 2286 C CA . LEU A 1 288 ? -4.023 49.080 -14.231 1.00 16.72 288 LEU A CA 1
ATOM 2287 C C . LEU A 1 288 ? -3.107 50.272 -13.980 1.00 15.27 288 LEU A C 1
ATOM 2288 O O . LEU A 1 288 ? -3.572 51.406 -13.813 1.00 17.18 288 LEU A O 1
ATOM 2293 N N . PHE A 1 289 ? -1.798 50.027 -13.932 1.00 14.63 289 PHE A N 1
ATOM 2294 C CA . PHE A 1 289 ? -0.848 51.105 -13.674 1.00 17.67 289 PHE A CA 1
ATOM 2295 C C . PHE A 1 289 ? -1.015 52.226 -14.689 1.00 18.91 289 PHE A C 1
ATOM 2296 O O . PHE A 1 289 ? -1.113 53.404 -14.326 1.00 17.76 289 PHE A O 1
ATOM 2304 N N . ASN A 1 290 ? -1.053 51.872 -15.970 1.00 17.30 290 ASN A N 1
ATOM 2305 C CA . ASN A 1 290 ? -1.098 52.893 -17.011 1.00 18.19 290 ASN A CA 1
ATOM 2306 C C . ASN A 1 290 ? -2.474 53.533 -17.094 1.00 18.62 290 ASN A C 1
ATOM 2307 O O . ASN A 1 290 ? -2.589 54.745 -17.309 1.00 21.06 290 ASN A O 1
ATOM 2312 N N . TYR A 1 291 ? -3.528 52.744 -16.900 1.00 17.12 291 TYR A N 1
ATOM 2313 C CA . TYR A 1 291 ? -4.862 53.335 -16.805 1.00 18.41 291 TYR A CA 1
ATOM 2314 C C . TYR A 1 291 ? -4.935 54.337 -15.663 1.00 19.59 291 TYR A C 1
ATOM 2315 O O . TYR A 1 291 ? -5.337 55.488 -15.859 1.00 22.01 291 TYR A O 1
ATOM 2324 N N . LEU A 1 292 ? -4.515 53.938 -14.464 1.00 17.28 292 LEU A N 1
ATOM 2325 C CA . LEU A 1 292 ? -4.574 54.858 -13.334 1.00 18.59 292 LEU A CA 1
ATOM 2326 C C . LEU A 1 292 ? -3.710 56.090 -13.587 1.00 18.85 292 LEU A C 1
ATOM 2327 O O . LEU A 1 292 ? -4.115 57.219 -13.271 1.00 21.12 292 LEU A O 1
ATOM 2332 N N . SER A 1 293 ? -2.527 55.896 -14.174 1.00 20.55 293 SER A N 1
ATOM 2333 C CA . SER A 1 293 ? -1.646 57.029 -14.448 1.00 20.69 293 SER A CA 1
ATOM 2334 C C . SER A 1 293 ? -2.289 57.990 -15.434 1.00 22.25 293 SER A C 1
ATOM 2335 O O . SER A 1 293 ? -2.185 59.215 -15.290 1.00 26.10 293 SER A O 1
ATOM 2338 N N . GLU A 1 294 ? -2.955 57.451 -16.440 1.00 21.73 294 GLU A N 1
ATOM 2339 C CA . GLU A 1 294 ? -3.533 58.240 -17.514 1.00 24.43 294 GLU A CA 1
ATOM 2340 C C . GLU A 1 294 ? -4.833 58.903 -17.102 1.00 25.85 294 GLU A C 1
ATOM 2341 O O . GLU A 1 294 ? -5.240 59.889 -17.731 1.00 32.35 294 GLU A O 1
ATOM 2347 N N . HIS A 1 295 ? -5.510 58.373 -16.086 1.00 20.25 295 HIS A N 1
ATOM 2348 C CA . HIS A 1 295 ? -6.840 58.846 -15.734 1.00 20.30 295 HIS A CA 1
ATOM 2349 C C . HIS A 1 295 ? -6.888 59.529 -14.380 1.00 19.39 295 HIS A C 1
ATOM 2350 O O . HIS A 1 295 ? -7.972 59.825 -13.877 1.00 20.83 295 HIS A O 1
ATOM 2357 N N . GLY A 1 296 ? -5.733 59.795 -13.776 1.00 21.29 296 GLY A N 1
ATOM 2358 C CA . GLY A 1 296 ? -5.696 60.598 -12.577 1.00 20.64 296 GLY A CA 1
ATOM 2359 C C . GLY A 1 296 ? -5.887 59.860 -11.278 1.00 17.23 296 GLY A C 1
ATOM 2360 O O . GLY A 1 296 ? -6.283 60.478 -10.293 1.00 21.53 296 GLY A O 1
ATOM 2361 N N . GLY A 1 297 ? -5.654 58.549 -11.250 1.00 20.20 297 GLY A N 1
ATOM 2362 C CA . GLY A 1 297 ? -5.746 57.812 -10.015 1.00 17.12 297 GLY A CA 1
ATOM 2363 C C . GLY A 1 297 ? -4.427 57.717 -9.277 1.00 17.48 297 GLY A C 1
ATOM 2364 O O . GLY A 1 297 ? -4.410 57.583 -8.054 1.00 18.47 297 GLY A O 1
ATOM 2365 N N . ILE A 1 298 ? -3.311 57.761 -10.015 1.00 19.21 298 ILE A N 1
ATOM 2366 C CA . ILE A 1 298 ? -1.987 57.804 -9.413 1.00 19.33 298 ILE A CA 1
ATOM 2367 C C . ILE A 1 298 ? -1.154 58.818 -10.175 1.00 21.08 298 ILE A C 1
ATOM 2368 O O . ILE A 1 298 ? -1.424 59.140 -11.331 1.00 22.19 298 ILE A O 1
ATOM 2373 N N . GLU A 1 299 ? -0.126 59.319 -9.503 1.00 22.29 299 GLU A N 1
ATOM 2374 C CA . GLU A 1 299 ? 0.828 60.227 -10.113 1.00 24.21 299 GLU A CA 1
ATOM 2375 C C . GLU A 1 299 ? 2.230 59.692 -9.876 1.00 20.08 299 GLU A C 1
ATOM 2376 O O . GLU A 1 299 ? 2.506 59.094 -8.840 1.00 22.88 299 GLU A O 1
ATOM 2382 N N . LEU A 1 300 ? 3.113 59.915 -10.846 1.00 24.70 300 LEU A N 1
ATOM 2383 C CA . LEU A 1 300 ? 4.514 59.530 -10.731 1.00 23.21 300 LEU A CA 1
ATOM 2384 C C . LEU A 1 300 ? 5.364 60.782 -10.569 1.00 26.14 300 LEU A C 1
ATOM 2385 O O . LEU A 1 300 ? 5.244 61.728 -11.353 1.00 29.31 300 LEU A O 1
ATOM 2390 N N . HIS A 1 301 ? 6.215 60.781 -9.553 1.00 28.11 301 HIS A N 1
ATOM 2391 C CA . HIS A 1 301 ? 7.120 61.891 -9.276 1.00 28.67 301 HIS A CA 1
ATOM 2392 C C . HIS A 1 301 ? 8.514 61.303 -9.145 1.00 26.07 301 HIS A C 1
ATOM 2393 O O . HIS A 1 301 ? 8.808 60.618 -8.162 1.00 29.90 301 HIS A O 1
ATOM 2400 N N . GLY A 1 302 ? 9.344 61.538 -10.151 1.00 27.43 302 GLY A N 1
ATOM 2401 C CA . GLY A 1 302 ? 10.689 60.980 -10.112 1.00 30.22 302 GLY A CA 1
ATOM 2402 C C . GLY A 1 302 ? 10.691 59.498 -9.858 1.00 29.20 302 GLY A C 1
ATOM 2403 O O . GLY A 1 302 ? 11.490 58.998 -9.052 1.00 30.95 302 GLY A O 1
ATOM 2404 N N . GLY A 1 303 ? 9.799 58.769 -10.517 1.00 28.00 303 GLY A N 1
ATOM 2405 C CA . GLY A 1 303 ? 9.746 57.328 -10.408 1.00 25.73 303 GLY A CA 1
ATOM 2406 C C . GLY A 1 303 ? 9.129 56.795 -9.135 1.00 25.73 303 GLY A C 1
ATOM 2407 O O . GLY A 1 303 ? 9.236 55.589 -8.878 1.00 26.23 303 GLY A O 1
ATOM 2408 N N . VAL A 1 304 ? 8.480 57.642 -8.337 1.00 21.77 304 VAL A N 1
ATOM 2409 C CA . VAL A 1 304 ? 7.804 57.238 -7.112 1.00 22.47 304 VAL A CA 1
ATOM 2410 C C . VAL A 1 304 ? 6.301 57.422 -7.307 1.00 23.72 304 VAL A C 1
ATOM 2411 O O . VAL A 1 304 ? 5.849 58.476 -7.778 1.00 25.07 304 VAL A O 1
ATOM 2415 N N . ILE A 1 305 ? 5.530 56.409 -6.938 1.00 18.30 305 ILE A N 1
ATOM 2416 C CA . ILE A 1 305 ? 4.080 56.433 -7.130 1.00 20.29 305 ILE A CA 1
ATOM 2417 C C . ILE A 1 305 ? 3.410 57.125 -5.954 1.00 18.76 305 ILE A C 1
ATOM 2418 O O . ILE A 1 305 ? 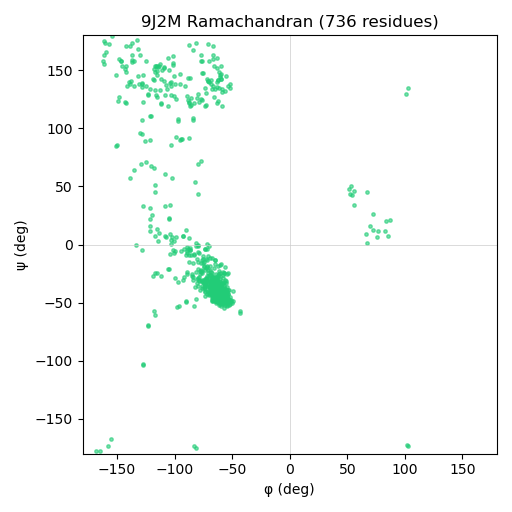3.595 56.717 -4.804 1.00 21.22 305 ILE A O 1
ATOM 2423 N N . ARG A 1 306 ? 2.596 58.149 -6.250 1.00 22.61 306 ARG A N 1
ATOM 2424 C CA . ARG A 1 306 ? 1.663 58.757 -5.308 1.00 23.70 306 ARG A CA 1
ATOM 2425 C C . ARG A 1 306 ? 0.246 58.269 -5.605 1.00 17.73 306 ARG A C 1
ATOM 2426 O O . ARG A 1 306 ? -0.210 58.352 -6.747 1.00 21.19 306 ARG A O 1
ATOM 2434 N N . LEU A 1 307 ? -0.446 57.784 -4.577 1.00 20.10 307 LEU A N 1
ATOM 2435 C CA . LEU A 1 307 ? -1.857 57.433 -4.718 1.00 21.28 307 LEU A CA 1
ATOM 2436 C C . LEU A 1 307 ? -2.709 58.686 -4.549 1.00 22.26 307 LEU A C 1
ATOM 2437 O O . LEU A 1 307 ? -2.630 59.363 -3.517 1.00 26.83 307 LEU A O 1
ATOM 2442 N N . CYS A 1 308 ? -3.520 59.013 -5.575 1.00 19.92 308 CYS A N 1
ATOM 2443 C CA . CYS A 1 308 ? -4.324 60.227 -5.506 1.00 20.58 308 CYS A CA 1
ATOM 2444 C C . CYS A 1 308 ? -5.525 60.031 -4.593 1.00 20.06 308 CYS A C 1
ATOM 2445 O O . CYS A 1 308 ? -6.090 58.935 -4.525 1.00 19.26 308 CYS A O 1
ATOM 2448 N N . PRO A 1 309 ? -5.967 61.086 -3.906 1.00 20.31 309 PRO A N 1
ATOM 2449 C CA . PRO A 1 309 ? -7.200 60.961 -3.121 1.00 19.85 309 PRO A CA 1
ATOM 2450 C C . PRO A 1 309 ? -8.382 60.549 -3.982 1.00 17.09 309 PRO A C 1
ATOM 2451 O O . PRO A 1 309 ? -9.335 59.962 -3.465 1.00 18.49 309 PRO A O 1
ATOM 2455 N N . GLU A 1 310 ? -8.330 60.819 -5.288 1.00 17.00 310 GLU A N 1
ATOM 2456 C CA . GLU A 1 310 ? -9.411 60.484 -6.201 1.00 15.67 310 GLU A CA 1
ATOM 2457 C C . GLU A 1 310 ? -9.372 59.035 -6.649 1.00 17.71 310 GLU A C 1
ATOM 2458 O O . GLU A 1 310 ? -10.214 58.632 -7.459 1.00 17.76 310 GLU A O 1
ATOM 2464 N N . LEU A 1 311 ? -8.412 58.256 -6.166 1.00 16.09 311 LEU A N 1
ATOM 2465 C CA . LEU A 1 311 ? -8.255 56.900 -6.672 1.00 17.04 311 LEU A CA 1
ATOM 2466 C C . LEU A 1 311 ? -9.522 56.067 -6.558 1.00 17.72 311 LEU A C 1
ATOM 2467 O O . LEU A 1 311 ? -9.811 55.314 -7.501 1.00 16.52 311 LEU A O 1
ATOM 2472 N N . PRO A 1 312 ? -10.325 56.146 -5.493 1.00 17.72 312 PRO A N 1
ATOM 2473 C CA . PRO A 1 312 ? -11.542 55.320 -5.485 1.00 17.39 312 PRO A CA 1
ATOM 2474 C C . PRO A 1 312 ? -12.455 55.596 -6.666 1.00 19.10 312 PRO A C 1
ATOM 2475 O O . PRO A 1 312 ? -13.007 54.654 -7.241 1.00 19.29 312 PRO A O 1
ATOM 2479 N N . ALA A 1 313 ? -12.614 56.863 -7.067 1.00 16.52 313 ALA A N 1
ATOM 2480 C CA . ALA A 1 313 ? -13.470 57.170 -8.209 1.00 16.95 313 ALA A CA 1
ATOM 2481 C C . ALA A 1 313 ? -12.886 56.619 -9.499 1.00 18.48 313 ALA A C 1
ATOM 2482 O O . ALA A 1 313 ? -13.633 56.233 -10.403 1.00 18.30 313 ALA A O 1
ATOM 2484 N N . VAL A 1 314 ? -11.561 56.590 -9.608 1.00 16.76 314 VAL A N 1
ATOM 2485 C CA . VAL A 1 314 ? -10.950 56.092 -10.827 1.00 15.28 314 VAL A CA 1
ATOM 2486 C C . VAL A 1 314 ? -11.024 54.567 -10.872 1.00 17.30 314 VAL A C 1
ATOM 2487 O O . VAL A 1 314 ? -11.241 53.978 -11.940 1.00 17.45 314 VAL A O 1
ATOM 2491 N N . LEU A 1 315 ? -10.888 53.904 -9.720 1.00 15.28 315 LEU A N 1
ATOM 2492 C CA . LEU A 1 315 ? -11.101 52.459 -9.684 1.00 18.24 315 LEU A CA 1
ATOM 2493 C C . LEU A 1 315 ? -12.519 52.111 -10.108 1.00 18.37 315 LEU A C 1
ATOM 2494 O O . LEU A 1 315 ? -12.743 51.130 -10.827 1.00 16.41 315 LEU A O 1
ATOM 2499 N N . THR A 1 316 ? -13.497 52.895 -9.646 1.00 17.95 316 THR A N 1
ATOM 2500 C CA . THR A 1 316 ? -14.876 52.673 -10.055 1.00 17.20 316 THR A CA 1
ATOM 2501 C C . THR A 1 316 ? -15.040 52.865 -11.556 1.00 16.60 316 THR A C 1
ATOM 2502 O O . THR A 1 316 ? -15.739 52.091 -12.221 1.00 16.23 316 THR A O 1
ATOM 2506 N N . GLU A 1 317 ? -14.396 53.888 -12.116 1.00 16.98 317 GLU A N 1
ATOM 2507 C CA . GLU A 1 317 ? -14.450 54.069 -13.564 1.00 15.90 317 GLU A CA 1
ATOM 2508 C C . GLU A 1 317 ? -13.839 52.883 -14.300 1.00 17.49 317 GLU A C 1
ATOM 2509 O O . GLU A 1 317 ? -14.360 52.453 -15.339 1.00 17.74 317 GLU A O 1
ATOM 2515 N N . PHE A 1 318 ? -12.709 52.378 -13.803 1.00 18.53 318 PHE A N 1
ATOM 2516 C CA . PHE A 1 318 ? -12.040 51.254 -14.446 1.00 18.02 318 PHE A CA 1
ATOM 2517 C C . PHE A 1 318 ? -12.940 50.017 -14.448 1.00 16.35 318 PHE A C 1
ATOM 2518 O O . PHE A 1 318 ? -13.128 49.376 -15.486 1.00 15.56 318 PHE A O 1
ATOM 2526 N N . LEU A 1 319 ? -13.531 49.689 -13.303 1.00 15.37 319 LEU A N 1
ATOM 2527 C CA . LEU A 1 319 ? -14.433 48.541 -13.243 1.00 16.20 319 LEU A CA 1
ATOM 2528 C C . LEU A 1 319 ? -15.669 48.750 -14.116 1.00 15.82 319 LEU A C 1
ATOM 2529 O O . LEU A 1 319 ? -16.115 47.819 -14.796 1.00 17.69 319 LEU A O 1
ATOM 2534 N N . ASP A 1 320 ? -16.235 49.965 -14.110 1.00 16.39 320 ASP A N 1
ATOM 2535 C CA . ASP A 1 320 ? -17.383 50.262 -14.969 1.00 17.21 320 ASP A CA 1
ATOM 2536 C C . ASP A 1 320 ? -17.048 50.001 -16.428 1.00 17.18 320 ASP A C 1
ATOM 2537 O O . ASP A 1 320 ? -17.893 49.526 -17.200 1.00 19.63 320 ASP A O 1
ATOM 2542 N N . ARG A 1 321 ? -15.835 50.366 -16.834 1.00 17.75 321 ARG A N 1
ATOM 2543 C CA . ARG A 1 321 ? -15.412 50.190 -18.215 1.00 16.65 321 ARG A CA 1
ATOM 2544 C C . ARG A 1 321 ? -15.328 48.708 -18.584 1.00 19.19 321 ARG A C 1
ATOM 2545 O O . ARG A 1 321 ? -15.815 48.292 -19.644 1.00 18.62 321 ARG A O 1
ATOM 2553 N N . ILE A 1 322 ? -14.695 47.891 -17.727 1.00 19.21 322 ILE A N 1
ATOM 2554 C CA . ILE A 1 322 ? -14.693 46.441 -17.950 1.00 16.44 322 ILE A CA 1
ATOM 2555 C C . ILE A 1 322 ? -16.115 45.910 -18.073 1.00 17.58 322 ILE A C 1
ATOM 2556 O O . ILE A 1 322 ? -16.413 45.088 -18.952 1.00 19.56 322 ILE A O 1
ATOM 2561 N N . GLN A 1 323 ? -17.010 46.356 -17.193 1.00 18.14 323 GLN A N 1
ATOM 2562 C CA . GLN A 1 323 ? -18.370 45.833 -17.199 1.00 16.49 323 GLN A CA 1
ATOM 2563 C C . GLN A 1 323 ? -19.129 46.278 -18.444 1.00 19.22 323 GLN A C 1
ATOM 2564 O O . GLN A 1 323 ? -19.955 45.514 -18.952 1.00 17.41 323 GLN A O 1
ATOM 2570 N N . ARG A 1 324 ? -18.831 47.471 -18.981 1.00 17.42 324 ARG A N 1
ATOM 2571 C CA . ARG A 1 324 ? -19.447 47.877 -20.247 1.00 15.09 324 ARG A CA 1
ATOM 2572 C C . ARG A 1 324 ? -19.000 46.980 -21.395 1.00 15.52 324 ARG A C 1
ATOM 2573 O O . ARG A 1 324 ? -19.801 46.662 -22.288 1.00 17.14 324 ARG A O 1
ATOM 2581 N N . ILE A 1 325 ? -17.718 46.603 -21.424 1.00 15.93 325 ILE A N 1
ATOM 2582 C CA . ILE A 1 325 ? -17.240 45.686 -22.457 1.00 15.47 325 ILE A CA 1
ATOM 2583 C C . ILE A 1 325 ? -17.910 44.321 -22.296 1.00 16.76 325 ILE A C 1
ATOM 2584 O O . ILE A 1 325 ? -18.400 43.725 -23.264 1.00 17.13 325 ILE A O 1
ATOM 2589 N N . GLU A 1 326 ? -17.970 43.813 -21.064 1.00 16.56 326 GLU A N 1
ATOM 2590 C CA . GLU A 1 326 ? -18.517 42.466 -20.867 1.00 16.23 326 GLU A CA 1
ATOM 2591 C C . GLU A 1 326 ? -20.028 42.426 -21.072 1.00 17.38 326 GLU A C 1
ATOM 2592 O O . GLU A 1 326 ? -20.566 41.402 -21.501 1.00 18.87 326 GLU A O 1
ATOM 2598 N N . GLN A 1 327 ? -20.729 43.517 -20.764 1.00 15.80 327 GLN A N 1
ATOM 2599 C CA . GLN A 1 327 ? -22.185 43.523 -20.893 1.00 18.02 327 GLN A CA 1
ATOM 2600 C C . GLN A 1 327 ? -22.629 43.190 -22.314 1.00 19.24 327 GLN A C 1
ATOM 2601 O O . GLN A 1 327 ? -23.713 42.624 -22.507 1.00 19.26 327 GLN A O 1
ATOM 2607 N N . ARG A 1 328 ? -21.816 43.516 -23.313 1.00 15.46 328 ARG A N 1
ATOM 2608 C CA . ARG A 1 328 ? -22.233 43.230 -24.680 1.00 19.58 328 ARG A CA 1
ATOM 2609 C C . ARG A 1 328 ? -22.234 41.734 -24.994 1.00 20.12 328 ARG A C 1
ATOM 2610 O O . ARG A 1 328 ? -22.611 41.357 -26.107 1.00 20.60 328 ARG A O 1
ATOM 2618 N N . ILE A 1 329 ? -21.853 40.872 -24.058 1.00 16.90 329 ILE A N 1
ATOM 2619 C CA . ILE A 1 329 ? -22.081 39.450 -24.274 1.00 19.58 329 ILE A CA 1
ATOM 2620 C C . ILE A 1 329 ? -23.565 39.223 -24.594 1.00 21.10 329 ILE A C 1
ATOM 2621 O O . ILE A 1 329 ? -23.911 38.241 -25.250 1.00 22.37 329 ILE A O 1
ATOM 2626 N N . HIS A 1 330 ? -24.438 40.139 -24.156 1.00 19.90 330 HIS A N 1
ATOM 2627 C CA . HIS A 1 330 ? -25.870 39.950 -24.350 1.00 23.60 330 HIS A CA 1
ATOM 2628 C C . HIS A 1 330 ? -26.323 40.230 -25.779 1.00 25.18 330 HIS A C 1
ATOM 2629 O O . HIS A 1 330 ? -27.446 39.857 -26.138 1.00 26.46 330 HIS A O 1
ATOM 2636 N N . THR A 1 331 ? -25.484 40.862 -26.596 1.00 21.21 331 THR A N 1
ATOM 2637 C CA . THR A 1 331 ? -25.844 41.221 -27.966 1.00 22.74 331 THR A CA 1
ATOM 2638 C C . THR A 1 331 ? -24.765 40.867 -28.982 1.00 24.85 331 THR A C 1
ATOM 2639 O O . THR A 1 331 ? -24.957 41.121 -30.180 1.00 28.48 331 THR A O 1
ATOM 2643 N N . THR A 1 332 ? -23.644 40.295 -28.549 1.00 23.23 332 THR A N 1
ATOM 2644 C CA . THR A 1 332 ? -22.558 39.905 -29.433 1.00 19.60 332 THR A CA 1
ATOM 2645 C C . THR A 1 332 ? -21.952 38.594 -28.938 1.00 23.96 332 THR A C 1
ATOM 2646 O O . THR A 1 332 ? -22.258 38.114 -27.844 1.00 24.67 332 THR A O 1
ATOM 2650 N N . SER A 1 333 ? -21.071 38.019 -29.748 1.00 26.03 333 SER A N 1
ATOM 2651 C CA . SER A 1 333 ? -20.468 36.744 -29.392 1.00 25.31 333 SER A CA 1
ATOM 2652 C C . SER A 1 333 ? -19.382 36.927 -28.333 1.00 24.91 333 SER A C 1
ATOM 2653 O O . SER A 1 333 ? -18.826 38.016 -28.168 1.00 25.14 333 SER A O 1
ATOM 2656 N N . ALA A 1 334 ? -19.092 35.840 -27.602 1.00 23.72 334 ALA A N 1
ATOM 2657 C CA . ALA A 1 334 ? -17.976 35.883 -26.664 1.00 22.73 334 ALA A CA 1
ATOM 2658 C C . ALA A 1 334 ? -16.672 36.218 -27.378 1.00 24.26 334 ALA A C 1
ATOM 2659 O O . ALA A 1 334 ? -15.799 36.883 -26.802 1.00 21.80 334 ALA A O 1
ATOM 2661 N N . GLU A 1 335 ? -16.514 35.777 -28.633 1.00 23.91 335 GLU A N 1
ATOM 2662 C CA . GLU A 1 335 ? -15.314 36.138 -29.387 1.00 27.09 335 GLU A CA 1
ATOM 2663 C C . GLU A 1 335 ? -15.252 37.636 -29.635 1.00 24.32 335 GLU A C 1
ATOM 2664 O O . GLU A 1 335 ? -14.172 38.238 -29.615 1.00 23.78 335 GLU A O 1
ATOM 2670 N N . GLU A 1 336 ? -16.399 38.253 -29.893 1.00 23.39 336 GLU A N 1
ATOM 2671 C CA . GLU A 1 336 ? -16.406 39.689 -30.135 1.00 23.60 336 GLU A CA 1
ATOM 2672 C C . GLU A 1 336 ? -16.073 40.452 -28.861 1.00 20.94 336 GLU A C 1
ATOM 2673 O O . GLU A 1 336 ? -15.359 41.462 -28.901 1.00 22.16 336 GLU A O 1
ATOM 2679 N N . VAL A 1 337 ? -16.567 39.976 -27.716 1.00 20.06 337 VAL A N 1
ATOM 2680 C CA . VAL A 1 337 ? -16.192 40.589 -26.443 1.00 18.03 337 VAL A CA 1
ATOM 2681 C C . VAL A 1 337 ? -14.699 40.405 -26.184 1.00 18.51 337 VAL A C 1
ATOM 2682 O O . VAL A 1 337 ? -14.022 41.322 -25.698 1.00 17.97 337 VAL A O 1
ATOM 2686 N N . GLN A 1 338 ? -14.157 39.223 -26.499 1.00 17.43 338 GLN A N 1
ATOM 2687 C CA . GLN A 1 338 ? -12.718 39.008 -26.304 1.00 18.92 338 GLN A CA 1
ATOM 2688 C C . GLN A 1 338 ? -11.908 40.053 -27.048 1.00 20.74 338 GLN A C 1
ATOM 2689 O O . GLN A 1 338 ? -10.935 40.612 -26.521 1.00 17.77 338 GLN A O 1
ATOM 2695 N N . GLN A 1 339 ? -12.258 40.280 -28.311 1.00 18.42 339 GLN A N 1
ATOM 2696 C CA . GLN A 1 339 ? -11.514 41.238 -29.112 1.00 22.84 339 GLN A CA 1
ATOM 2697 C C . GLN A 1 339 ? -11.581 42.632 -28.505 1.00 22.00 339 GLN A C 1
ATOM 2698 O O . GLN A 1 339 ? -10.604 43.387 -28.552 1.00 19.15 339 GLN A O 1
ATOM 2704 N N . ASN A 1 340 ? -12.717 42.985 -27.911 1.00 20.23 340 ASN A N 1
ATOM 2705 C CA . ASN A 1 340 ? -12.813 44.303 -27.299 1.00 17.55 340 ASN A CA 1
ATOM 2706 C C . ASN A 1 340 ? -12.081 44.377 -25.965 1.00 19.27 340 ASN A C 1
ATOM 2707 O O . ASN A 1 340 ? -11.560 45.446 -25.619 1.00 19.66 340 ASN A O 1
ATOM 2712 N N . LEU A 1 341 ? -11.998 43.267 -25.223 1.00 18.39 341 LEU A N 1
ATOM 2713 C CA . LEU A 1 341 ? -11.188 43.262 -24.010 1.00 18.90 341 LEU A CA 1
ATOM 2714 C C . LEU A 1 341 ? -9.703 43.349 -24.349 1.00 19.50 341 LEU A C 1
ATOM 2715 O O . LEU A 1 341 ? -8.928 43.979 -23.622 1.00 19.56 341 LEU A O 1
ATOM 2720 N N . LEU A 1 342 ? -9.292 42.714 -25.448 1.00 18.15 342 LEU A N 1
ATOM 2721 C CA . LEU A 1 342 ? -7.903 42.792 -25.895 1.00 20.98 342 LEU A CA 1
ATOM 2722 C C . LEU A 1 342 ? -7.542 44.205 -26.327 1.00 19.52 342 LEU A C 1
ATOM 2723 O O . LEU A 1 342 ? -6.442 44.698 -26.035 1.00 20.76 342 LEU A O 1
ATOM 2728 N N . GLU A 1 343 ? -8.436 44.843 -27.082 1.00 19.70 343 GLU A N 1
ATOM 2729 C CA . GLU A 1 343 ? -8.206 46.213 -27.538 1.00 23.23 343 GLU A CA 1
ATOM 2730 C C . GLU A 1 343 ? -7.971 47.144 -26.358 1.00 20.80 343 GLU A C 1
ATOM 2731 O O . GLU A 1 343 ? -7.074 47.992 -26.378 1.00 23.49 343 GLU A O 1
ATOM 2737 N N . PHE A 1 344 ? -8.803 47.008 -25.328 1.00 20.77 344 PHE A N 1
ATOM 2738 C CA . PHE A 1 344 ? -8.647 47.790 -24.110 1.00 18.61 344 PHE A CA 1
ATOM 2739 C C . PHE A 1 344 ? -7.304 47.505 -23.442 1.00 19.35 344 PHE A C 1
ATOM 2740 O O . PHE A 1 344 ? -6.545 48.428 -23.116 1.00 17.75 344 PHE A O 1
ATOM 2748 N N . THR A 1 345 ? -6.993 46.226 -23.245 1.00 18.69 345 THR A N 1
ATOM 2749 C CA . THR A 1 345 ? -5.720 45.848 -22.641 1.00 18.35 345 THR A CA 1
ATOM 2750 C C . THR A 1 345 ? -4.555 46.472 -23.395 1.00 19.38 345 THR A C 1
ATOM 2751 O O . THR A 1 345 ? -3.650 47.061 -22.798 1.00 17.92 345 THR A O 1
ATOM 2755 N N . ASN A 1 346 ? -4.576 46.372 -24.725 1.00 20.16 346 ASN A N 1
ATOM 2756 C CA . ASN A 1 346 ? -3.414 46.781 -25.501 1.00 22.18 346 ASN A CA 1
ATOM 2757 C C . ASN A 1 346 ? -3.209 48.287 -25.524 1.00 22.05 346 ASN A C 1
ATOM 2758 O O . ASN A 1 346 ? -2.081 48.736 -25.773 1.00 23.10 346 ASN A O 1
ATOM 2763 N N . ARG A 1 347 ? -4.253 49.078 -25.267 1.00 19.17 347 ARG A N 1
ATOM 2764 C CA . ARG A 1 347 ? -4.064 50.524 -25.173 1.00 21.72 347 ARG A CA 1
ATOM 2765 C C . ARG A 1 347 ? -3.128 50.905 -24.032 1.00 21.07 347 ARG A C 1
ATOM 2766 O O . ARG A 1 347 ? -2.456 51.940 -24.103 1.00 24.77 347 ARG A O 1
ATOM 2774 N N . TYR A 1 348 ? -3.035 50.067 -22.994 1.00 20.67 348 TYR A N 1
ATOM 2775 C CA . TYR A 1 348 ? -2.350 50.435 -21.765 1.00 20.24 348 TYR A CA 1
ATOM 2776 C C . TYR A 1 348 ? -1.206 49.498 -21.408 1.00 20.03 348 TYR A C 1
ATOM 2777 O O . TYR A 1 348 ? -0.701 49.559 -20.283 1.00 20.09 348 TYR A O 1
ATOM 2786 N N . THR A 1 349 ? -0.794 48.624 -22.321 1.00 16.74 349 THR A N 1
ATOM 2787 C CA . THR A 1 349 ? 0.302 47.698 -22.078 1.00 18.29 349 THR A CA 1
ATOM 2788 C C . THR A 1 349 ? 1.243 47.741 -23.270 1.00 19.74 349 THR A C 1
ATOM 2789 O O . THR A 1 349 ? 0.978 48.416 -24.277 1.00 22.38 349 THR A O 1
ATOM 2793 N N . ASP A 1 350 ? 2.350 47.008 -23.173 1.00 19.04 350 ASP A N 1
ATOM 2794 C CA . ASP A 1 350 ? 3.355 47.010 -24.232 1.00 19.36 350 ASP A CA 1
ATOM 2795 C C . ASP A 1 350 ? 3.186 45.715 -25.014 1.00 20.46 350 ASP A C 1
ATOM 2796 O O . ASP A 1 350 ? 3.857 44.711 -24.760 1.00 20.96 350 ASP A O 1
ATOM 2801 N N . TYR A 1 351 ? 2.279 45.749 -25.989 1.00 20.46 351 TYR A N 1
ATOM 2802 C CA . TYR A 1 351 ? 1.978 44.606 -26.831 1.00 20.49 351 TYR A CA 1
ATOM 2803 C C . TYR A 1 351 ? 2.891 44.587 -28.050 1.00 21.95 351 TYR A C 1
ATOM 2804 O O . TYR A 1 351 ? 3.009 45.591 -28.760 1.00 21.65 351 TYR A O 1
ATOM 2813 N N . ASP A 1 352 ? 3.541 43.447 -28.285 1.00 21.27 352 ASP A N 1
ATOM 2814 C CA . ASP A 1 352 ? 4.396 43.291 -29.455 1.00 21.63 352 ASP A CA 1
ATOM 2815 C C . ASP A 1 352 ? 3.591 42.582 -30.534 1.00 22.20 352 ASP A C 1
ATOM 2816 O O . ASP A 1 352 ? 3.349 41.369 -30.422 1.00 21.12 352 ASP A O 1
ATOM 2821 N N . PRO A 1 353 ? 3.146 43.280 -31.580 1.00 22.29 353 PRO A N 1
ATOM 2822 C CA . PRO A 1 353 ? 2.237 42.651 -32.545 1.00 25.11 353 PRO A CA 1
ATOM 2823 C C . PRO A 1 353 ? 2.870 41.543 -33.371 1.00 22.05 353 PRO A C 1
ATOM 2824 O O . PRO A 1 353 ? 2.135 40.681 -33.859 1.00 26.18 353 PRO A O 1
ATOM 2828 N N . ASP A 1 354 ? 4.192 41.535 -33.557 1.00 24.75 354 ASP A N 1
ATOM 2829 C CA . ASP A 1 354 ? 4.797 40.459 -34.336 1.00 26.23 354 ASP A CA 1
ATOM 2830 C C . ASP A 1 354 ? 5.071 39.219 -33.488 1.00 23.99 354 ASP A C 1
ATOM 2831 O O . ASP A 1 354 ? 5.011 38.093 -34.001 1.00 25.20 354 ASP A O 1
ATOM 2836 N N . ALA A 1 355 ? 5.353 39.394 -32.199 1.00 23.81 355 ALA A N 1
ATOM 2837 C CA . ALA A 1 355 ? 5.476 38.259 -31.300 1.00 20.13 355 ALA A CA 1
ATOM 2838 C C . ALA A 1 355 ? 4.127 37.803 -30.771 1.00 20.74 355 ALA A C 1
ATOM 2839 O O . ALA A 1 355 ? 4.027 36.681 -30.270 1.00 21.98 355 ALA A O 1
ATOM 2841 N N . LYS A 1 356 ? 3.092 38.641 -30.900 1.00 19.36 356 LYS A N 1
ATOM 2842 C CA . LYS A 1 356 ? 1.774 38.392 -30.314 1.00 23.13 356 LYS A CA 1
ATOM 2843 C C . LYS A 1 356 ? 1.905 38.129 -28.820 1.00 19.43 356 LYS A C 1
ATOM 2844 O O . LYS A 1 356 ? 1.272 37.235 -28.248 1.00 21.24 356 LYS A O 1
ATOM 2850 N N . ASP A 1 357 ? 2.736 38.924 -28.167 1.00 19.85 357 ASP A N 1
ATOM 2851 C CA . ASP A 1 357 ? 2.946 38.759 -26.744 1.00 17.34 357 ASP A CA 1
ATOM 2852 C C . ASP A 1 357 ? 3.382 40.101 -26.187 1.00 18.75 357 ASP A C 1
ATOM 2853 O O . ASP A 1 357 ? 3.515 41.088 -26.923 1.00 16.82 357 ASP A O 1
ATOM 2858 N N . TYR A 1 358 ? 3.610 40.136 -24.882 1.00 14.79 358 TYR A N 1
ATOM 2859 C CA . TYR A 1 358 ? 3.749 41.387 -24.154 1.00 13.89 358 TYR A CA 1
ATOM 2860 C C . TYR A 1 358 ? 5.155 41.511 -23.582 1.00 15.81 358 TYR A C 1
ATOM 2861 O O . TYR A 1 358 ? 5.850 40.518 -23.348 1.00 15.35 358 TYR A O 1
ATOM 2870 N N . ARG A 1 359 ? 5.578 42.748 -23.402 1.00 16.28 359 ARG A N 1
ATOM 2871 C CA . ARG A 1 359 ? 6.827 43.069 -22.732 1.00 16.28 359 ARG A CA 1
ATOM 2872 C C . ARG A 1 359 ? 6.508 43.815 -21.451 1.00 15.78 359 ARG A C 1
ATOM 2873 O O . ARG A 1 359 ? 5.543 44.579 -21.400 1.00 17.51 359 ARG A O 1
ATOM 2881 N N . HIS A 1 360 ? 7.321 43.602 -20.413 1.00 14.53 360 HIS A N 1
ATOM 2882 C CA . HIS A 1 360 ? 7.187 44.427 -19.219 1.00 14.66 360 HIS A CA 1
ATOM 2883 C C . HIS A 1 360 ? 7.327 45.894 -19.599 1.00 16.52 360 HIS A C 1
ATOM 2884 O O . HIS A 1 360 ? 8.265 46.263 -20.312 1.00 18.51 360 HIS A O 1
ATOM 2891 N N . ILE A 1 361 ? 6.410 46.737 -19.126 1.00 15.31 361 ILE A N 1
ATOM 2892 C CA . ILE A 1 361 ? 6.508 48.159 -19.452 1.00 16.33 361 ILE A CA 1
ATOM 2893 C C . ILE A 1 361 ? 7.772 48.702 -18.799 1.00 17.61 361 ILE A C 1
ATOM 2894 O O . ILE A 1 361 ? 8.255 48.145 -17.808 1.00 16.67 361 ILE A O 1
ATOM 2899 N N . PRO A 1 362 ? 8.358 49.763 -19.346 1.00 19.00 362 PRO A N 1
ATOM 2900 C CA . PRO A 1 362 ? 9.655 50.238 -18.825 1.00 19.50 362 PRO A CA 1
ATOM 2901 C C . PRO A 1 362 ? 9.677 50.516 -17.331 1.00 18.13 362 PRO A C 1
ATOM 2902 O O . PRO A 1 362 ? 10.685 50.243 -16.671 1.00 18.47 362 PRO A O 1
ATOM 2906 N N . PHE A 1 363 ? 8.590 51.036 -16.767 1.00 19.76 363 PHE A N 1
ATOM 2907 C CA . PHE A 1 363 ? 8.587 51.336 -15.341 1.00 16.66 363 PHE A CA 1
ATOM 2908 C C . PHE A 1 363 ? 8.871 50.082 -14.513 1.00 18.52 363 PHE A C 1
ATOM 2909 O O . PHE A 1 363 ? 9.691 50.107 -13.584 1.00 17.56 363 PHE A O 1
ATOM 2917 N N . PHE A 1 364 ? 8.224 48.963 -14.847 1.00 17.67 364 PHE A N 1
ATOM 2918 C CA . PHE A 1 364 ? 8.421 47.766 -14.033 1.00 16.05 364 PHE A CA 1
ATOM 2919 C C . PHE A 1 364 ? 9.652 46.975 -14.453 1.00 15.39 364 PHE A C 1
ATOM 2920 O O . PHE A 1 364 ? 10.260 46.299 -13.615 1.00 17.57 364 PHE A O 1
ATOM 2928 N N . ALA A 1 365 ? 10.063 47.071 -15.720 1.00 14.62 365 ALA A N 1
ATOM 2929 C CA . ALA A 1 365 ? 11.332 46.469 -16.107 1.00 17.94 365 ALA A CA 1
ATOM 2930 C C . ALA A 1 365 ? 12.466 47.053 -15.283 1.00 16.57 365 ALA A C 1
ATOM 2931 O O . ALA A 1 365 ? 13.373 46.325 -14.850 1.00 16.42 365 ALA A O 1
ATOM 2933 N N . GLU A 1 366 ? 12.411 48.360 -15.019 1.00 17.71 366 GLU A N 1
ATOM 2934 C CA . GLU A 1 366 ? 13.479 48.983 -14.243 1.00 17.76 366 GLU A CA 1
ATOM 2935 C C . GLU A 1 366 ? 13.440 48.521 -12.798 1.00 18.64 366 GLU A C 1
ATOM 2936 O O . GLU A 1 366 ? 14.477 48.226 -12.210 1.00 17.94 366 GLU A O 1
ATOM 2942 N N . ILE A 1 367 ? 12.238 48.403 -12.223 1.00 15.54 367 ILE A N 1
ATOM 2943 C CA . ILE A 1 367 ? 12.123 47.927 -10.848 1.00 17.29 367 ILE A CA 1
ATOM 2944 C C . ILE A 1 367 ? 12.607 46.485 -10.722 1.00 19.80 367 ILE A C 1
ATOM 2945 O O . ILE A 1 367 ? 13.284 46.130 -9.751 1.00 18.73 367 ILE A O 1
ATOM 2950 N N . LYS A 1 368 ? 12.267 45.629 -11.695 1.00 15.46 368 LYS A N 1
ATOM 2951 C CA . LYS A 1 368 ? 12.774 44.262 -11.677 1.00 17.69 368 LYS A CA 1
ATOM 2952 C C . LYS A 1 368 ? 14.299 44.258 -11.646 1.00 18.80 368 LYS A C 1
ATOM 2953 O O . LYS A 1 368 ? 14.915 43.475 -10.911 1.00 21.63 368 LYS A O 1
ATOM 2959 N N . GLU A 1 369 ? 14.913 45.128 -12.438 1.00 17.21 369 GLU A N 1
ATOM 2960 C CA . GLU A 1 369 ? 16.371 45.228 -12.468 1.00 20.54 369 GLU A CA 1
ATOM 2961 C C . GLU A 1 369 ? 16.911 45.760 -11.143 1.00 21.46 369 GLU A C 1
ATOM 2962 O O . GLU A 1 369 ? 17.881 45.225 -10.593 1.00 24.33 369 GLU A O 1
ATOM 2968 N N . ARG A 1 370 ? 16.295 46.821 -10.621 1.00 19.47 370 ARG A N 1
ATOM 2969 C CA . ARG A 1 370 ? 16.791 47.464 -9.405 1.00 19.03 370 ARG A CA 1
ATOM 2970 C C . ARG A 1 370 ? 16.663 46.550 -8.189 1.00 22.17 370 ARG A C 1
ATOM 2971 O O . ARG A 1 370 ? 17.587 46.462 -7.369 1.00 21.25 370 ARG A O 1
ATOM 2979 N N . LEU A 1 371 ?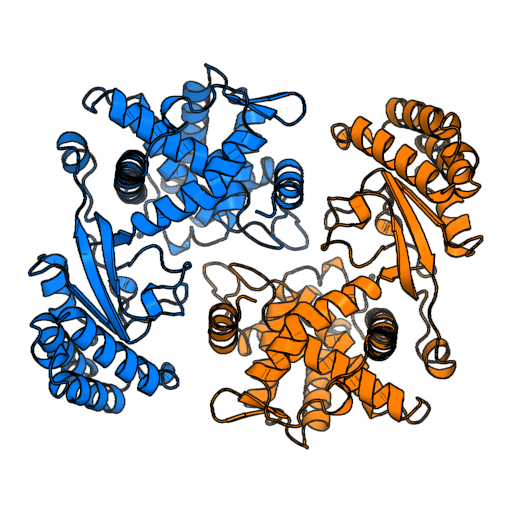 15.533 45.870 -8.044 1.00 21.21 371 LEU A N 1
ATOM 2980 C CA . LEU A 1 371 ? 15.253 45.135 -6.819 1.00 22.03 371 LEU A CA 1
ATOM 2981 C C . LEU A 1 371 ? 15.429 43.631 -6.962 1.00 25.30 371 LEU A C 1
ATOM 2982 O O . LEU A 1 371 ? 15.353 42.921 -5.955 1.00 28.45 371 LEU A O 1
ATOM 2987 N N . GLY A 1 372 ? 15.646 43.128 -8.172 1.00 23.90 372 GLY A N 1
ATOM 2988 C CA . GLY A 1 372 ? 15.778 41.699 -8.364 1.00 25.76 372 GLY A CA 1
ATOM 2989 C C . GLY A 1 372 ? 14.476 40.943 -8.229 1.00 29.56 372 GLY A C 1
ATOM 2990 O O . GLY A 1 372 ? 14.490 39.755 -7.885 1.00 35.74 372 GLY A O 1
ATOM 2991 N N . VAL A 1 373 ? 13.353 41.598 -8.497 1.00 24.70 373 VAL A N 1
ATOM 2992 C CA . VAL A 1 373 ? 12.030 40.977 -8.396 1.00 24.90 373 VAL A CA 1
ATOM 2993 C C . VAL A 1 373 ? 11.497 40.632 -9.779 1.00 26.76 373 VAL A C 1
ATOM 2994 O O . VAL A 1 373 ? 12.213 40.768 -10.779 1.00 25.17 373 VAL A O 1
ATOM 2998 N N . SER B 1 4 ? 41.243 55.883 -12.283 1.00 48.28 4 SER B N 1
ATOM 2999 C CA . SER B 1 4 ? 41.273 55.448 -13.676 1.00 43.01 4 SER B CA 1
ATOM 3000 C C . SER B 1 4 ? 40.689 56.534 -14.586 1.00 42.50 4 SER B C 1
ATOM 3001 O O . SER B 1 4 ? 39.653 57.117 -14.272 1.00 39.13 4 SER B O 1
ATOM 3004 N N . PRO B 1 5 ? 41.339 56.838 -15.691 1.00 41.77 5 PRO B N 1
ATOM 3005 C CA . PRO B 1 5 ? 40.743 57.727 -16.686 1.00 36.90 5 PRO B CA 1
ATOM 3006 C C . PRO B 1 5 ? 39.478 57.124 -17.267 1.00 37.82 5 PRO B C 1
ATOM 3007 O O . PRO B 1 5 ? 38.451 57.809 -17.353 1.00 32.49 5 PRO B O 1
ATOM 3011 N N . THR B 1 6 ? 39.518 55.840 -17.638 1.00 38.07 6 THR B N 1
ATOM 3012 C CA . THR B 1 6 ? 38.300 55.157 -18.059 1.00 34.31 6 THR B CA 1
ATOM 3013 C C . THR B 1 6 ? 37.271 55.133 -16.934 1.00 34.44 6 THR B C 1
ATOM 3014 O O . THR B 1 6 ? 36.069 55.277 -17.182 1.00 29.01 6 THR B O 1
ATOM 3018 N N . ALA B 1 7 ? 37.721 54.958 -15.689 1.00 30.25 7 ALA B N 1
ATOM 3019 C CA . ALA B 1 7 ? 36.786 54.988 -14.569 1.00 33.87 7 ALA B CA 1
ATOM 3020 C C . ALA B 1 7 ? 36.093 56.342 -14.464 1.00 27.50 7 ALA B C 1
ATOM 3021 O O . ALA B 1 7 ? 34.906 56.418 -14.122 1.00 30.30 7 ALA B O 1
ATOM 3023 N N . ALA B 1 8 ? 36.815 57.429 -14.755 1.00 29.49 8 ALA B N 1
ATOM 3024 C CA . ALA B 1 8 ? 36.184 58.743 -14.716 1.00 26.33 8 ALA B CA 1
ATOM 3025 C C . ALA B 1 8 ? 35.251 58.954 -15.897 1.00 26.20 8 ALA B C 1
ATOM 3026 O O . ALA B 1 8 ? 34.231 59.639 -15.762 1.00 24.61 8 ALA B O 1
ATOM 3028 N N . VAL B 1 9 ? 35.591 58.408 -17.070 1.00 24.94 9 VAL B N 1
ATOM 3029 C CA . VAL B 1 9 ? 34.684 58.488 -18.211 1.00 23.05 9 VAL B CA 1
ATOM 3030 C C . VAL B 1 9 ? 33.370 57.805 -17.872 1.00 22.42 9 VAL B C 1
ATOM 3031 O O . VAL B 1 9 ? 32.282 58.354 -18.091 1.00 20.35 9 VAL B O 1
ATOM 3035 N N . ILE B 1 10 ? 33.454 56.585 -17.341 1.00 23.35 10 ILE B N 1
ATOM 3036 C CA . ILE B 1 10 ? 32.225 55.836 -17.104 1.00 22.93 10 ILE B CA 1
ATOM 3037 C C . ILE B 1 10 ? 31.420 56.493 -16.000 1.00 22.44 10 ILE B C 1
ATOM 3038 O O . ILE B 1 10 ? 30.183 56.494 -16.040 1.00 22.76 10 ILE B O 1
ATOM 3043 N N . ALA B 1 11 ? 32.099 57.085 -15.017 1.00 20.48 11 ALA B N 1
ATOM 3044 C CA . ALA B 1 11 ? 31.391 57.803 -13.966 1.00 23.61 11 ALA B CA 1
ATOM 3045 C C . ALA B 1 11 ? 30.582 58.950 -14.545 1.00 22.16 11 ALA B C 1
ATOM 3046 O O . ALA B 1 11 ? 29.440 59.186 -14.136 1.00 23.36 11 ALA B O 1
ATOM 3048 N N . GLU B 1 12 ? 31.154 59.670 -15.513 1.00 21.39 12 GLU B N 1
ATOM 3049 C CA . GLU B 1 12 ? 30.431 60.765 -16.140 1.00 18.80 12 GLU B CA 1
ATOM 3050 C C . GLU B 1 12 ? 29.248 60.254 -16.951 1.00 20.14 12 GLU B C 1
ATOM 3051 O O . GLU B 1 12 ? 28.200 60.908 -17.005 1.00 20.92 12 GLU B O 1
ATOM 3057 N N . VAL B 1 13 ? 29.397 59.097 -17.604 1.00 19.27 13 VAL B N 1
ATOM 3058 C CA . VAL B 1 13 ? 28.273 58.538 -18.354 1.00 16.91 13 VAL B CA 1
ATOM 3059 C C . VAL B 1 13 ? 27.150 58.141 -17.404 1.00 19.49 13 VAL B C 1
ATOM 3060 O O . VAL B 1 13 ? 25.975 58.424 -17.658 1.00 20.63 13 VAL B O 1
ATOM 3064 N N . ASP B 1 14 ? 27.499 57.464 -16.304 1.00 19.35 14 ASP B N 1
ATOM 3065 C CA . ASP B 1 14 ? 26.468 57.010 -15.375 1.00 18.54 14 ASP B CA 1
ATOM 3066 C C . ASP B 1 14 ? 25.681 58.186 -14.799 1.00 24.27 14 ASP B C 1
ATOM 3067 O O . ASP B 1 14 ? 24.466 58.069 -14.579 1.00 22.06 14 ASP B O 1
ATOM 3072 N N . GLU B 1 15 ? 26.332 59.341 -14.591 1.00 21.60 15 GLU B N 1
ATOM 3073 C CA . GLU B 1 15 ? 25.614 60.513 -14.082 1.00 24.43 15 GLU B CA 1
ATOM 3074 C C . GLU B 1 15 ? 24.666 61.093 -15.127 1.00 22.95 15 GLU B C 1
ATOM 3075 O O . GLU B 1 15 ? 23.543 61.476 -14.797 1.00 21.96 15 GLU B O 1
ATOM 3081 N N . LEU B 1 16 ? 25.091 61.167 -16.393 1.00 19.67 16 LEU B N 1
ATOM 3082 C CA . LEU B 1 16 ? 24.180 61.607 -17.442 1.00 20.12 16 LEU B CA 1
ATOM 3083 C C . LEU B 1 16 ? 23.044 60.613 -17.638 1.00 20.81 16 LEU B C 1
ATOM 3084 O O . LEU B 1 16 ? 21.894 61.007 -17.860 1.00 20.97 16 LEU B O 1
ATOM 3089 N N . ARG B 1 17 ? 23.358 59.320 -17.579 1.00 19.20 17 ARG B N 1
ATOM 3090 C CA . ARG B 1 17 ? 22.322 58.298 -17.650 1.00 19.39 17 ARG B CA 1
ATOM 3091 C C . ARG B 1 17 ? 21.284 58.512 -16.558 1.00 20.38 17 ARG B C 1
ATOM 3092 O O . ARG B 1 17 ? 20.075 58.447 -16.811 1.00 18.42 17 ARG B O 1
ATOM 3100 N N . GLU B 1 18 ? 21.741 58.789 -15.343 1.00 18.96 18 GLU B N 1
ATOM 3101 C CA . GLU B 1 18 ? 20.801 59.061 -14.257 1.00 24.77 18 GLU B CA 1
ATOM 3102 C C . GLU B 1 18 ? 19.955 60.296 -14.551 1.00 26.85 18 GLU B C 1
ATOM 3103 O O . GLU B 1 18 ? 18.743 60.299 -14.313 1.00 27.68 18 GLU B O 1
ATOM 3109 N N . LYS B 1 19 ? 20.567 61.351 -15.095 1.00 22.08 19 LYS B N 1
ATOM 3110 C CA . LYS B 1 19 ? 19.817 62.578 -15.351 1.00 22.82 19 LYS B CA 1
ATOM 3111 C C . LYS B 1 19 ? 18.724 62.385 -16.394 1.00 22.86 19 LYS B C 1
ATOM 3112 O O . LYS B 1 19 ? 17.714 63.096 -16.361 1.00 24.81 19 LYS B O 1
ATOM 3118 N N . ILE B 1 20 ? 18.894 61.456 -17.339 1.00 21.77 20 ILE B N 1
ATOM 3119 C CA . ILE B 1 20 ? 17.946 61.336 -18.441 1.00 19.67 20 ILE B CA 1
ATOM 3120 C C . ILE B 1 20 ? 17.004 60.141 -18.271 1.00 23.40 20 ILE B C 1
ATOM 3121 O O . ILE B 1 20 ? 16.229 59.842 -19.182 1.00 23.31 20 ILE B O 1
ATOM 3126 N N . LYS B 1 21 ? 17.010 59.487 -17.105 1.00 23.65 21 LYS B N 1
ATOM 3127 C CA . LYS B 1 21 ? 16.257 58.239 -16.969 1.00 24.93 21 LYS B CA 1
ATOM 3128 C C . LYS B 1 21 ? 14.758 58.450 -17.158 1.00 28.25 21 LYS B C 1
ATOM 3129 O O . LYS B 1 21 ? 14.051 57.537 -17.608 1.00 27.01 21 LYS B O 1
ATOM 3135 N N . GLY B 1 22 ? 14.249 59.628 -16.823 1.00 25.64 22 GLY B N 1
ATOM 3136 C CA . GLY B 1 22 ? 12.828 59.848 -16.963 1.00 23.67 22 GLY B CA 1
ATOM 3137 C C . GLY B 1 22 ? 12.431 60.399 -18.302 1.00 26.23 22 GLY B C 1
ATOM 3138 O O . GLY B 1 22 ? 11.284 60.838 -18.479 1.00 29.88 22 GLY B O 1
ATOM 3139 N N . SER B 1 23 ? 13.339 60.387 -19.277 1.00 25.66 23 SER B N 1
ATOM 3140 C CA . SER B 1 23 ? 13.141 61.152 -20.502 1.00 25.19 23 SER B CA 1
ATOM 3141 C C . SER B 1 23 ? 13.146 60.295 -21.768 1.00 22.29 23 SER B C 1
ATOM 3142 O O . SER B 1 23 ? 13.365 60.836 -22.852 1.00 22.10 23 SER B O 1
ATOM 3145 N N . ARG B 1 24 ? 12.885 58.981 -21.683 1.00 23.30 24 ARG B N 1
ATOM 3146 C CA . ARG B 1 24 ? 12.994 58.169 -22.896 1.00 21.48 24 ARG B CA 1
ATOM 3147 C C . ARG B 1 24 ? 12.065 58.647 -24.004 1.00 25.20 24 ARG B C 1
ATOM 3148 O O . ARG B 1 24 ? 12.400 58.517 -25.187 1.00 23.94 24 ARG B O 1
ATOM 3156 N N . ASN B 1 25 ? 10.886 59.180 -23.661 1.00 25.68 25 ASN B N 1
ATOM 3157 C CA . ASN B 1 25 ? 9.991 59.650 -24.718 1.00 27.01 25 ASN B CA 1
ATOM 3158 C C . ASN B 1 25 ? 10.576 60.827 -25.494 1.00 24.50 25 ASN B C 1
ATOM 3159 O O . ASN B 1 25 ? 10.075 61.151 -26.579 1.00 26.07 25 ASN B O 1
ATOM 3164 N N . SER B 1 26 ? 11.642 61.446 -24.992 1.00 23.27 26 SER B N 1
ATOM 3165 C CA . SER B 1 26 ? 12.283 62.584 -25.637 1.00 20.84 26 SER B CA 1
ATOM 3166 C C . SER B 1 26 ? 13.570 62.219 -26.367 1.00 21.16 26 SER B C 1
ATOM 3167 O O . SER B 1 26 ? 14.267 63.121 -26.846 1.00 22.75 26 SER B O 1
ATOM 3170 N N . PHE B 1 27 ? 13.910 60.934 -26.466 1.00 23.13 27 PHE B N 1
ATOM 3171 C CA . PHE B 1 27 ? 15.235 60.577 -26.955 1.00 20.37 27 PHE B CA 1
ATOM 3172 C C . PHE B 1 27 ? 15.450 60.920 -28.426 1.00 24.31 27 PHE B C 1
ATOM 3173 O O . PHE B 1 27 ? 16.595 60.865 -28.883 1.00 21.21 27 PHE B O 1
ATOM 3181 N N . ARG B 1 28 ? 14.408 61.279 -29.180 1.00 20.49 28 ARG B N 1
ATOM 3182 C CA . ARG B 1 28 ? 14.610 61.735 -30.546 1.00 18.76 28 ARG B CA 1
ATOM 3183 C C . ARG B 1 28 ? 14.165 63.180 -30.745 1.00 21.40 28 ARG B C 1
ATOM 3184 O O . ARG B 1 28 ? 14.166 63.668 -31.884 1.00 23.32 28 ARG B O 1
ATOM 3192 N N . ASP B 1 29 ? 13.806 63.877 -29.673 1.00 23.28 29 ASP B N 1
ATOM 3193 C CA . ASP B 1 29 ? 13.442 65.288 -29.751 1.00 20.21 29 ASP B CA 1
ATOM 3194 C C . ASP B 1 29 ? 14.699 66.144 -29.817 1.00 23.04 29 ASP B C 1
ATOM 3195 O O . ASP B 1 29 ? 15.594 66.002 -28.979 1.00 22.47 29 ASP B O 1
ATOM 3200 N N . GLN B 1 30 ? 14.763 67.057 -30.798 1.00 21.75 30 GLN B N 1
ATOM 3201 C CA . GLN B 1 30 ? 16.022 67.767 -31.006 1.00 20.91 30 GLN B CA 1
ATOM 3202 C C . GLN B 1 30 ? 16.345 68.719 -29.864 1.00 20.99 30 GLN B C 1
ATOM 3203 O O . GLN B 1 30 ? 17.524 68.943 -29.567 1.00 20.23 30 GLN B O 1
ATOM 3209 N N . SER B 1 31 ? 15.333 69.275 -29.193 1.00 22.45 31 SER B N 1
ATOM 3210 C CA . SER B 1 31 ? 15.620 70.090 -28.016 1.00 24.73 31 SER B CA 1
ATOM 3211 C C . SER B 1 31 ? 16.362 69.267 -26.970 1.00 24.30 31 SER B C 1
ATOM 3212 O O . SER B 1 31 ? 17.386 69.702 -26.414 1.00 23.48 31 SER B O 1
ATOM 3215 N N . PHE B 1 32 ? 15.875 68.053 -26.716 1.00 21.96 32 PHE B N 1
ATOM 3216 C CA . PHE B 1 32 ? 16.528 67.161 -25.763 1.00 22.16 32 PHE B CA 1
ATOM 3217 C C . PHE B 1 32 ? 17.917 66.763 -26.241 1.00 21.01 32 PHE B C 1
ATOM 3218 O O . PHE B 1 32 ? 18.880 66.768 -25.460 1.00 19.77 32 PHE B O 1
ATOM 3226 N N . LEU B 1 33 ? 18.032 66.381 -27.513 1.00 22.51 33 LEU B N 1
ATOM 3227 C CA . LEU B 1 33 ? 19.306 65.887 -28.027 1.00 19.98 33 LEU B CA 1
ATOM 3228 C C . LEU B 1 33 ? 20.356 66.993 -28.034 1.00 20.24 33 LEU B C 1
ATOM 3229 O O . LEU B 1 33 ? 21.526 66.745 -27.713 1.00 19.85 33 LEU B O 1
ATOM 3234 N N . ASP B 1 34 ? 19.952 68.229 -28.372 1.00 22.86 34 ASP B N 1
ATOM 3235 C CA . ASP B 1 34 ? 20.899 69.344 -28.318 1.00 21.28 34 ASP B CA 1
ATOM 3236 C C . ASP B 1 34 ? 21.459 69.509 -26.911 1.00 23.07 34 ASP B C 1
ATOM 3237 O O . ASP B 1 34 ? 22.669 69.727 -26.733 1.00 20.19 34 ASP B O 1
ATOM 3242 N N . GLN B 1 35 ? 20.591 69.421 -25.898 1.00 21.15 35 GLN B N 1
ATOM 3243 C CA . GLN B 1 35 ? 21.046 69.568 -24.521 1.00 23.27 35 GLN B CA 1
ATOM 3244 C C . GLN B 1 35 ? 21.892 68.374 -24.096 1.00 21.87 35 GLN B C 1
ATOM 3245 O O . GLN B 1 35 ? 22.919 68.541 -23.430 1.00 23.32 35 GLN B O 1
ATOM 3251 N N . LEU B 1 36 ? 21.496 67.160 -24.492 1.00 24.40 36 LEU B N 1
ATOM 3252 C CA . LEU B 1 36 ? 22.296 65.987 -24.151 1.00 18.76 36 LEU B CA 1
ATOM 3253 C C . LEU B 1 36 ? 23.685 66.077 -24.771 1.00 20.45 36 LEU B C 1
ATOM 3254 O O . LEU B 1 36 ? 24.698 65.804 -24.108 1.00 19.49 36 LEU B O 1
ATOM 3259 N N . ALA B 1 37 ? 23.749 66.487 -26.035 1.00 18.08 37 ALA B N 1
ATOM 3260 C CA . ALA B 1 37 ? 25.032 66.613 -26.725 1.00 18.67 37 ALA B CA 1
ATOM 3261 C C . ALA B 1 37 ? 25.942 67.612 -26.028 1.00 21.52 37 ALA B C 1
ATOM 3262 O O . ALA B 1 37 ? 27.148 67.374 -25.892 1.00 21.43 37 ALA B O 1
ATOM 3264 N N . GLN B 1 38 ? 25.389 68.749 -25.604 1.00 20.28 38 GLN B N 1
ATOM 3265 C CA . GLN B 1 38 ? 26.196 69.752 -24.913 1.00 21.80 38 GLN B CA 1
ATOM 3266 C C . GLN B 1 38 ? 26.751 69.197 -23.615 1.00 23.04 38 GLN B C 1
ATOM 3267 O O . GLN B 1 38 ? 27.929 69.411 -23.284 1.00 26.20 38 GLN B O 1
ATOM 3273 N N . HIS B 1 39 ? 25.916 68.476 -22.860 1.00 20.45 39 HIS B N 1
ATOM 3274 C CA . HIS B 1 39 ? 26.379 67.903 -21.603 1.00 20.49 39 HIS B CA 1
ATOM 3275 C C . HIS B 1 39 ? 27.480 66.883 -21.844 1.00 20.14 39 HIS B C 1
ATOM 3276 O O . HIS B 1 39 ? 28.450 66.821 -21.078 1.00 22.82 39 HIS B O 1
ATOM 3283 N N . ILE B 1 40 ? 27.371 66.097 -22.917 1.00 17.34 40 ILE B N 1
ATOM 3284 C CA . ILE B 1 40 ? 28.448 65.165 -23.252 1.00 18.08 40 ILE B CA 1
ATOM 3285 C C . ILE B 1 40 ? 29.712 65.928 -23.636 1.00 22.17 40 ILE B C 1
ATOM 3286 O O . ILE B 1 40 ? 30.807 65.633 -23.142 1.00 19.99 40 ILE B O 1
ATOM 3291 N N . ALA B 1 41 ? 29.573 66.925 -24.509 1.00 20.82 41 ALA B N 1
ATOM 3292 C CA . ALA B 1 41 ? 30.730 67.698 -24.956 1.00 22.21 41 ALA B CA 1
ATOM 3293 C C . ALA B 1 41 ? 31.463 68.330 -23.782 1.00 23.75 41 ALA B C 1
ATOM 3294 O O . ALA B 1 41 ? 32.703 68.391 -23.766 1.00 21.93 41 ALA B O 1
ATOM 3296 N N . ASP B 1 42 ? 30.719 68.799 -22.783 1.00 23.26 42 ASP B N 1
ATOM 3297 C CA . ASP B 1 42 ? 31.306 69.486 -21.639 1.00 25.37 42 ASP B CA 1
ATOM 3298 C C . ASP B 1 42 ? 31.819 68.536 -20.563 1.00 25.13 42 ASP B C 1
ATOM 3299 O O . ASP B 1 42 ? 32.481 68.990 -19.623 1.00 25.12 42 ASP B O 1
ATOM 3304 N N . ALA B 1 43 ? 31.535 67.245 -20.660 1.00 19.56 43 ALA B N 1
ATOM 3305 C CA . ALA B 1 43 ? 32.039 66.309 -19.667 1.00 22.97 43 ALA B CA 1
ATOM 3306 C C . ALA B 1 43 ? 33.564 66.280 -19.710 1.00 24.46 43 ALA B C 1
ATOM 3307 O O . ALA B 1 43 ? 34.142 65.970 -20.764 1.00 25.23 43 ALA B O 1
ATOM 3309 N N . PRO B 1 44 ? 34.248 66.583 -18.605 1.00 25.90 44 PRO B N 1
ATOM 3310 C CA . PRO B 1 44 ? 35.713 66.752 -18.663 1.00 25.23 44 PRO B CA 1
ATOM 3311 C C . PRO B 1 44 ? 36.458 65.572 -19.272 1.00 27.81 44 PRO B C 1
ATOM 3312 O O . PRO B 1 44 ? 37.396 65.774 -20.055 1.00 23.66 44 PRO B O 1
ATOM 3316 N N . HIS B 1 45 ? 36.084 64.342 -18.930 1.00 21.19 45 HIS B N 1
ATOM 3317 C CA . HIS B 1 45 ? 36.780 63.184 -19.466 1.00 21.75 45 HIS B CA 1
ATOM 3318 C C . HIS B 1 45 ? 36.051 62.569 -20.656 1.00 24.58 45 HIS B C 1
ATOM 3319 O O . HIS B 1 45 ? 36.637 62.419 -21.735 1.00 23.30 45 HIS B O 1
ATOM 3326 N N . LEU B 1 46 ? 34.771 62.242 -20.488 1.00 18.94 46 LEU B N 1
ATOM 3327 C CA . LEU B 1 46 ? 33.986 61.651 -21.568 1.00 19.38 46 LEU B CA 1
ATOM 3328 C C . LEU B 1 46 ? 34.009 62.495 -22.833 1.00 20.67 46 LEU B C 1
ATOM 3329 O O . LEU B 1 46 ? 34.141 61.966 -23.943 1.00 20.42 46 LEU B O 1
ATOM 3334 N N . GLY B 1 47 ? 33.851 63.814 -22.693 1.00 20.75 47 GLY B N 1
ATOM 3335 C CA . GLY B 1 47 ? 33.650 64.650 -23.861 1.00 21.25 47 GLY B CA 1
ATOM 3336 C C . GLY B 1 47 ? 34.843 64.717 -24.792 1.00 21.73 47 GLY B C 1
ATOM 3337 O O . GLY B 1 47 ? 34.672 65.044 -25.968 1.00 22.33 47 GLY B O 1
ATOM 3338 N N . ARG B 1 48 ? 36.034 64.382 -24.301 1.00 22.93 48 ARG B N 1
ATOM 3339 C CA . ARG B 1 48 ? 37.231 64.410 -25.136 1.00 22.59 48 ARG B CA 1
ATOM 3340 C C . ARG B 1 48 ? 37.490 63.101 -25.866 1.00 21.81 48 ARG B C 1
ATOM 3341 O O . ARG B 1 48 ? 38.397 63.044 -26.708 1.00 25.23 48 ARG B O 1
ATOM 3349 N N . GLN B 1 49 ? 36.726 62.044 -25.585 1.00 19.93 49 GLN B N 1
ATOM 3350 C CA . GLN B 1 49 ? 36.976 60.773 -26.255 1.00 21.78 49 GLN B CA 1
ATOM 3351 C C . GLN B 1 49 ? 36.573 60.872 -27.724 1.00 19.66 49 GLN B C 1
ATOM 3352 O O . GLN B 1 49 ? 35.532 61.444 -28.035 1.00 18.94 49 GLN B O 1
ATOM 3358 N N . PRO B 1 50 ? 37.357 60.295 -28.651 1.00 22.15 50 PRO B N 1
ATOM 3359 C CA . PRO B 1 50 ? 36.931 60.317 -30.057 1.00 19.27 50 PRO B CA 1
ATOM 3360 C C . PRO B 1 50 ? 35.526 59.792 -30.272 1.00 20.42 50 PRO B C 1
ATOM 3361 O O . PRO B 1 50 ? 34.796 60.353 -31.093 1.00 18.27 50 PRO B O 1
ATOM 3365 N N . ILE B 1 51 ? 35.117 58.732 -29.572 1.00 18.08 51 ILE B N 1
ATOM 3366 C CA . ILE B 1 51 ? 33.779 58.217 -29.856 1.00 19.46 51 ILE B CA 1
ATOM 3367 C C . ILE B 1 51 ? 32.718 59.169 -29.319 1.00 20.76 51 ILE B C 1
ATOM 3368 O O . ILE B 1 51 ? 31.610 59.252 -29.873 1.00 19.63 51 ILE B O 1
ATOM 3373 N N . ALA B 1 52 ? 33.039 59.935 -28.266 1.00 17.77 52 ALA B N 1
ATOM 3374 C CA . ALA B 1 52 ? 32.089 60.923 -27.772 1.00 19.67 52 ALA B CA 1
ATOM 3375 C C . ALA B 1 52 ? 32.011 62.126 -28.701 1.00 21.73 52 ALA B C 1
ATOM 3376 O O . ALA B 1 52 ? 30.954 62.750 -28.812 1.00 20.74 52 ALA B O 1
ATOM 3378 N N . ARG B 1 53 ? 33.105 62.459 -29.393 1.00 18.89 53 ARG B N 1
ATOM 3379 C CA . ARG B 1 53 ? 33.001 63.472 -30.437 1.00 20.37 53 ARG B CA 1
ATOM 3380 C C . ARG B 1 53 ? 32.058 63.009 -31.537 1.00 19.51 53 ARG B C 1
ATOM 3381 O O . ARG B 1 53 ? 31.252 63.793 -32.042 1.00 18.38 53 ARG B O 1
ATOM 3389 N N . ALA B 1 54 ? 32.134 61.723 -31.905 1.00 16.59 54 ALA B N 1
ATOM 3390 C CA . ALA B 1 54 ? 31.273 61.195 -32.951 1.00 18.21 54 ALA B CA 1
ATOM 3391 C C . ALA B 1 54 ? 29.808 61.245 -32.532 1.00 19.44 54 ALA B C 1
ATOM 3392 O O . ALA B 1 54 ? 28.943 61.679 -33.307 1.00 18.15 54 ALA B O 1
ATOM 3394 N N . LEU B 1 55 ? 29.503 60.810 -31.300 1.00 17.16 55 LEU B N 1
ATOM 3395 C CA . LEU B 1 55 ? 28.103 60.785 -30.869 1.00 19.74 55 LEU B CA 1
ATOM 3396 C C . LEU B 1 55 ? 27.514 62.190 -30.813 1.00 20.68 55 LEU B C 1
ATOM 3397 O O . LEU B 1 55 ? 26.376 62.413 -31.258 1.00 18.32 55 LEU B O 1
ATOM 3402 N N . VAL B 1 56 ? 28.271 63.147 -30.266 1.00 19.28 56 VAL B N 1
ATOM 3403 C CA . VAL B 1 56 ? 27.799 64.526 -30.219 1.00 20.18 56 VAL B CA 1
ATOM 3404 C C . VAL B 1 56 ? 27.496 65.032 -31.626 1.00 21.38 56 VAL B C 1
ATOM 3405 O O . VAL B 1 56 ? 26.466 65.680 -31.859 1.00 20.79 56 VAL B O 1
ATOM 3409 N N . GLU B 1 57 ? 28.353 64.706 -32.599 1.00 21.53 57 GLU B N 1
ATOM 3410 C CA . GLU B 1 57 ? 28.092 65.120 -33.975 1.00 21.33 57 GLU B CA 1
ATOM 3411 C C . GLU B 1 57 ? 26.788 64.526 -34.497 1.00 21.81 57 GLU B C 1
ATOM 3412 O O . GLU B 1 57 ? 25.947 65.236 -35.068 1.00 21.00 57 GLU B O 1
ATOM 3418 N N . ASP B 1 58 ? 26.604 63.213 -34.319 1.00 21.69 58 ASP B N 1
ATOM 3419 C CA . ASP B 1 58 ? 25.382 62.551 -34.768 1.00 20.44 58 ASP B CA 1
ATOM 3420 C C . ASP B 1 58 ? 24.149 63.116 -34.072 1.00 19.58 58 ASP B C 1
ATOM 3421 O O . ASP B 1 58 ? 23.122 63.377 -34.714 1.00 22.14 58 ASP B O 1
ATOM 3426 N N . LEU B 1 59 ? 24.203 63.260 -32.745 1.00 20.39 59 LEU B N 1
ATOM 3427 C CA . LEU B 1 59 ? 23.027 63.774 -32.039 1.00 22.37 59 LEU B CA 1
ATOM 3428 C C . LEU B 1 59 ? 22.685 65.186 -32.495 1.00 21.26 59 LEU B C 1
ATOM 3429 O O . LEU B 1 59 ? 21.510 65.511 -32.694 1.00 20.43 59 LEU B O 1
ATOM 3434 N N . ARG B 1 60 ? 23.698 66.042 -32.664 1.00 21.55 60 ARG B N 1
ATOM 3435 C CA . ARG B 1 60 ? 23.418 67.422 -33.069 1.00 21.93 60 ARG B CA 1
ATOM 3436 C C . ARG B 1 60 ? 22.810 67.492 -34.464 1.00 22.93 60 ARG B C 1
ATOM 3437 O O . ARG B 1 60 ? 22.055 68.426 -34.760 1.00 25.25 60 ARG B O 1
ATOM 3445 N N . GLY B 1 61 ? 23.120 66.535 -35.333 1.00 21.26 61 GLY B N 1
ATOM 3446 C CA . GLY B 1 61 ? 22.549 66.517 -36.661 1.00 21.64 61 GLY B CA 1
ATOM 3447 C C . GLY B 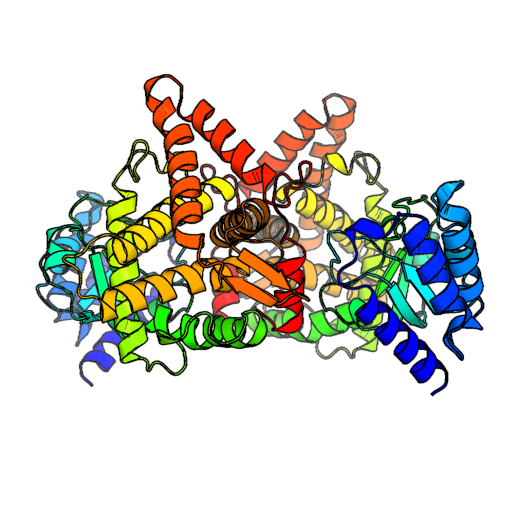1 61 ? 21.284 65.709 -36.820 1.00 21.18 61 GLY B C 1
ATOM 3448 O O . GLY B 1 61 ? 20.804 65.539 -37.944 1.00 22.56 61 GLY B O 1
ATOM 3449 N N . TYR B 1 62 ? 20.715 65.205 -35.726 1.00 20.26 62 TYR B N 1
ATOM 3450 C CA . TYR B 1 62 ? 19.701 64.158 -35.830 1.00 17.49 62 TYR B CA 1
ATOM 3451 C C . TYR B 1 62 ? 18.420 64.636 -36.495 1.00 19.63 62 TYR B C 1
ATOM 3452 O O . TYR B 1 62 ? 17.706 63.824 -37.095 1.00 22.65 62 TYR B O 1
ATOM 3461 N N . ALA B 1 63 ? 18.085 65.923 -36.363 1.00 22.23 63 ALA B N 1
ATOM 3462 C CA . ALA B 1 63 ? 16.843 66.421 -36.946 1.00 24.04 63 ALA B CA 1
ATOM 3463 C C . ALA B 1 63 ? 16.861 66.345 -38.467 1.00 26.65 63 ALA B C 1
ATOM 3464 O O . ALA B 1 63 ? 15.809 66.181 -39.090 1.00 27.47 63 ALA B O 1
ATOM 3466 N N . SER B 1 64 ? 18.025 66.471 -39.090 1.00 26.04 64 SER B N 1
ATOM 3467 C CA . SER B 1 64 ? 18.055 66.340 -40.541 1.00 28.58 64 SER B CA 1
ATOM 3468 C C . SER B 1 64 ? 18.509 64.967 -41.010 1.00 26.19 64 SER B C 1
ATOM 3469 O O . SER B 1 64 ? 18.085 64.518 -42.078 1.00 25.61 64 SER B O 1
ATOM 3472 N N . GLU B 1 65 ? 19.347 64.281 -40.234 1.00 26.31 65 GLU B N 1
ATOM 3473 C CA . GLU B 1 65 ? 19.772 62.922 -40.555 1.00 25.05 65 GLU B CA 1
ATOM 3474 C C . GLU B 1 65 ? 19.573 62.052 -39.320 1.00 22.12 65 GLU B C 1
ATOM 3475 O O . GLU B 1 65 ? 20.427 62.051 -38.415 1.00 21.62 65 GLU B O 1
ATOM 3481 N N . PRO B 1 66 ? 18.446 61.347 -39.227 1.00 22.43 66 PRO B N 1
ATOM 3482 C CA . PRO B 1 66 ? 18.165 60.471 -38.066 1.00 22.75 66 PRO B CA 1
ATOM 3483 C C . PRO B 1 66 ? 18.902 59.145 -38.190 1.00 23.40 66 PRO B C 1
ATOM 3484 O O . PRO B 1 66 ? 18.326 58.077 -38.426 1.00 22.76 66 PRO B O 1
ATOM 3488 N N . ARG B 1 67 ? 20.220 59.249 -38.049 1.00 22.42 67 ARG B N 1
ATOM 3489 C CA . ARG B 1 67 ? 21.135 58.115 -38.047 1.00 21.28 67 ARG B CA 1
ATOM 3490 C C . ARG B 1 67 ? 22.279 58.449 -37.105 1.00 24.68 67 ARG B C 1
ATOM 3491 O O . ARG B 1 67 ? 22.571 59.618 -36.844 1.00 24.51 67 ARG B O 1
ATOM 3499 N N . LEU B 1 68 ? 22.950 57.408 -36.616 1.00 21.69 68 LEU B N 1
ATOM 3500 C CA . LEU B 1 68 ? 24.148 57.614 -35.813 1.00 20.69 68 LEU B CA 1
ATOM 3501 C C . LEU B 1 68 ? 25.364 57.198 -36.628 1.00 24.73 68 LEU B C 1
ATOM 3502 O O . LEU B 1 68 ? 26.121 56.312 -36.225 1.00 21.79 68 LEU B O 1
ATOM 3507 N N . ALA B 1 69 ? 25.569 57.869 -37.767 1.00 23.52 69 ALA B N 1
ATOM 3508 C CA . ALA B 1 69 ? 26.522 57.388 -38.762 1.00 23.95 69 ALA B CA 1
ATOM 3509 C C . ALA B 1 69 ? 27.965 57.510 -38.284 1.00 21.55 69 ALA B C 1
ATOM 3510 O O . ALA B 1 69 ? 28.776 56.608 -38.523 1.00 19.97 69 ALA B O 1
ATOM 3512 N N . ALA B 1 70 ? 28.315 58.615 -37.618 1.00 19.41 70 ALA B N 1
ATOM 3513 C CA . ALA B 1 70 ? 29.694 58.784 -37.170 1.00 20.25 70 ALA B CA 1
ATOM 3514 C C . ALA B 1 70 ? 30.051 57.781 -36.085 1.00 20.45 70 ALA B C 1
ATOM 3515 O O . ALA B 1 70 ? 31.160 57.225 -36.088 1.00 17.72 70 ALA B O 1
ATOM 3517 N N . VAL B 1 71 ? 29.130 57.559 -35.143 1.00 18.72 71 VAL B N 1
ATOM 3518 C CA . VAL B 1 71 ? 29.328 56.560 -34.092 1.00 18.53 71 VAL B CA 1
ATOM 3519 C C . VAL B 1 71 ? 29.487 55.181 -34.706 1.00 17.86 71 VAL B C 1
ATOM 3520 O O . VAL B 1 71 ? 30.406 54.426 -34.370 1.00 18.14 71 VAL B O 1
ATOM 3524 N N . LYS B 1 72 ? 28.593 54.827 -35.622 1.00 15.86 72 LYS B N 1
ATOM 3525 C CA . LYS B 1 72 ? 28.644 53.488 -36.189 1.00 19.61 72 LYS B CA 1
ATOM 3526 C C . LYS B 1 72 ? 29.883 53.307 -37.060 1.00 17.18 72 LYS B C 1
ATOM 3527 O O . LYS B 1 72 ? 30.432 52.202 -37.136 1.00 19.07 72 LYS B O 1
ATOM 3533 N N . ALA B 1 73 ? 30.357 54.375 -37.701 1.00 18.86 73 ALA B N 1
ATOM 3534 C CA . ALA B 1 73 ? 31.597 54.274 -38.471 1.00 19.35 73 ALA B CA 1
ATOM 3535 C C . ALA B 1 73 ? 32.788 54.008 -37.557 1.00 20.54 73 ALA B C 1
ATOM 3536 O O . ALA B 1 73 ? 33.621 53.139 -37.841 1.00 20.04 73 ALA B O 1
ATOM 3538 N N . HIS B 1 74 ? 32.884 54.748 -36.448 1.00 17.26 74 HIS B N 1
ATOM 3539 C CA . HIS B 1 74 ? 33.918 54.487 -35.453 1.00 16.60 74 HIS B CA 1
ATOM 3540 C C . HIS B 1 74 ? 33.877 53.030 -34.983 1.00 17.51 74 HIS B C 1
ATOM 3541 O O . HIS B 1 74 ? 34.901 52.334 -34.965 1.00 16.70 74 HIS B O 1
ATOM 3548 N N . ILE B 1 75 ? 32.691 52.549 -34.605 1.00 17.20 75 ILE B N 1
ATOM 3549 C CA . ILE B 1 75 ? 32.573 51.197 -34.046 1.00 16.25 75 ILE B CA 1
ATOM 3550 C C . ILE B 1 75 ? 32.893 50.146 -35.102 1.00 17.12 75 ILE B C 1
ATOM 3551 O O . ILE B 1 75 ? 33.662 49.211 -34.856 1.00 18.37 75 ILE B O 1
ATOM 3556 N N . ASN B 1 76 ? 32.308 50.281 -36.291 1.00 17.90 76 ASN B N 1
ATOM 3557 C CA . ASN B 1 76 ? 32.495 49.266 -37.325 1.00 16.52 76 ASN B CA 1
ATOM 3558 C C . ASN B 1 76 ? 33.934 49.220 -37.821 1.00 21.54 76 ASN B C 1
ATOM 3559 O O . ASN B 1 76 ? 34.395 48.165 -38.271 1.00 22.92 76 ASN B O 1
ATOM 3564 N N . GLU B 1 77 ? 34.657 50.336 -37.751 1.00 20.16 77 GLU B N 1
ATOM 3565 C CA . GLU B 1 77 ? 36.051 50.358 -38.167 1.00 22.40 77 GLU B CA 1
ATOM 3566 C C . GLU B 1 77 ? 36.996 49.953 -37.045 1.00 23.52 77 GLU B C 1
ATOM 3567 O O . GLU B 1 77 ? 38.204 49.836 -37.278 1.00 22.42 77 GLU B O 1
ATOM 3573 N N . GLU B 1 78 ? 36.468 49.698 -35.847 1.00 20.27 78 GLU B N 1
ATOM 3574 C CA . GLU B 1 78 ? 37.275 49.329 -34.698 1.00 21.59 78 GLU B CA 1
ATOM 3575 C C . GLU B 1 78 ? 38.407 50.328 -34.509 1.00 20.14 78 GLU B C 1
ATOM 3576 O O . GLU B 1 78 ? 39.573 49.957 -34.316 1.00 20.83 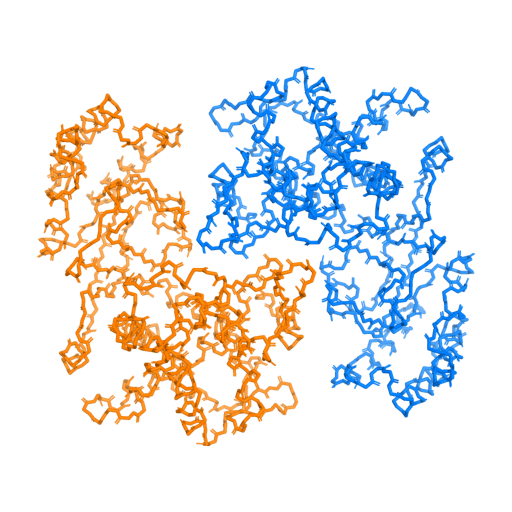78 GLU B O 1
ATOM 3582 N N . ARG B 1 79 ? 38.046 51.616 -34.556 1.00 17.24 79 ARG B N 1
ATOM 3583 C CA . ARG B 1 79 ? 39.039 52.673 -34.336 1.00 18.47 79 ARG B CA 1
ATOM 3584 C C . ARG B 1 79 ? 39.667 52.576 -32.958 1.00 21.60 79 ARG B C 1
ATOM 3585 O O . ARG B 1 79 ? 40.827 52.974 -32.768 1.00 22.72 79 ARG B O 1
ATOM 3593 N N . ASP B 1 80 ? 38.916 52.067 -31.990 1.00 19.05 80 ASP B N 1
ATOM 3594 C CA . ASP B 1 80 ? 39.399 51.648 -30.689 1.00 18.32 80 ASP B CA 1
ATOM 3595 C C . ASP B 1 80 ? 38.378 50.661 -30.151 1.00 17.91 80 ASP B C 1
ATOM 3596 O O . ASP B 1 80 ? 37.411 50.319 -30.845 1.00 19.66 80 ASP B O 1
ATOM 3601 N N . GLN B 1 81 ? 38.546 50.247 -28.903 1.00 18.17 81 GLN B N 1
ATOM 3602 C CA . GLN B 1 81 ? 37.678 49.214 -28.352 1.00 19.15 81 GLN B CA 1
ATOM 3603 C C . GLN B 1 81 ? 36.641 49.783 -27.406 1.00 16.65 81 GLN B C 1
ATOM 3604 O O . GLN B 1 81 ? 36.284 49.133 -26.411 1.00 18.75 81 GLN B O 1
ATOM 3610 N N . HIS B 1 82 ? 36.170 50.995 -27.685 1.00 17.78 82 HIS B N 1
ATOM 3611 C CA . HIS B 1 82 ? 35.154 51.658 -26.880 1.00 18.30 82 HIS B CA 1
ATOM 3612 C C . HIS B 1 82 ? 33.851 51.714 -27.665 1.00 18.46 82 HIS B C 1
ATOM 3613 O O . HIS B 1 82 ? 33.850 51.946 -28.876 1.00 21.42 82 HIS B O 1
ATOM 3620 N N . ILE B 1 83 ? 32.734 51.498 -26.973 1.00 16.78 83 ILE B N 1
ATOM 3621 C CA . ILE B 1 83 ? 31.398 51.637 -27.546 1.00 15.22 83 ILE B CA 1
ATOM 3622 C C . ILE B 1 83 ? 30.647 52.653 -26.696 1.00 14.58 83 ILE B C 1
ATOM 3623 O O . ILE B 1 83 ? 30.649 52.554 -25.465 1.00 17.70 83 ILE B O 1
ATOM 3628 N N . PHE B 1 84 ? 30.062 53.658 -27.344 1.00 15.86 84 PHE B N 1
ATOM 3629 C CA . PHE B 1 84 ? 29.358 54.726 -26.635 1.00 14.12 84 PHE B CA 1
ATOM 3630 C C . PHE B 1 84 ? 28.225 55.177 -27.540 1.00 16.14 84 PHE B C 1
ATOM 3631 O O . PHE B 1 84 ? 28.451 55.451 -28.721 1.00 15.46 84 PHE B O 1
ATOM 3639 N N . SER B 1 85 ? 26.999 55.192 -27.021 1.00 15.05 85 SER B N 1
ATOM 3640 C CA . SER B 1 85 ? 25.897 55.627 -27.867 1.00 14.08 85 SER B CA 1
ATOM 3641 C C . SER B 1 85 ? 24.651 55.840 -27.023 1.00 14.39 85 SER B C 1
ATOM 3642 O O . SER B 1 85 ? 24.674 55.712 -25.797 1.00 15.71 85 SER B O 1
ATOM 3645 N N . LEU B 1 86 ? 23.566 56.202 -27.705 1.00 15.57 86 LEU B N 1
ATOM 3646 C CA . LEU B 1 86 ? 22.246 56.335 -27.101 1.00 17.36 86 LEU B CA 1
ATOM 3647 C C . LEU B 1 86 ? 21.370 55.232 -27.677 1.00 15.57 86 LEU B C 1
ATOM 3648 O O . LEU B 1 86 ? 21.222 55.124 -28.907 1.00 15.40 86 LEU B O 1
ATOM 3653 N N . PHE B 1 87 ? 20.822 54.391 -26.803 1.00 15.65 87 PHE B N 1
ATOM 3654 C CA . PHE B 1 87 ? 20.201 53.144 -27.211 1.00 14.08 87 PHE B CA 1
ATOM 3655 C C . PHE B 1 87 ? 18.701 53.151 -26.955 1.00 14.29 87 PHE B C 1
ATOM 3656 O O . PHE B 1 87 ? 18.203 53.822 -26.046 1.00 15.81 87 PHE B O 1
ATOM 3664 N N . ASP B 1 88 ? 18.004 52.354 -27.755 1.00 16.19 88 ASP B N 1
ATOM 3665 C CA . ASP B 1 88 ? 16.559 52.136 -27.604 1.00 18.11 88 ASP B CA 1
ATOM 3666 C C . ASP B 1 88 ? 16.283 50.718 -28.126 1.00 18.82 88 ASP B C 1
ATOM 3667 O O . ASP B 1 88 ? 15.937 50.533 -29.296 1.00 21.97 88 ASP B O 1
ATOM 3672 N N . ALA B 1 89 ? 16.464 49.734 -27.256 1.00 19.07 89 ALA B N 1
ATOM 3673 C CA . ALA B 1 89 ? 16.267 48.325 -27.587 1.00 20.42 89 ALA B CA 1
ATOM 3674 C C . ALA B 1 89 ? 15.207 47.784 -26.642 1.00 19.03 89 ALA B C 1
ATOM 3675 O O . ALA B 1 89 ? 15.458 47.663 -25.441 1.00 17.77 89 ALA B O 1
ATOM 3677 N N . SER B 1 90 ? 14.024 47.479 -27.176 1.00 19.20 90 SER B N 1
ATOM 3678 C CA . SER B 1 90 ? 12.913 47.138 -26.289 1.00 20.25 90 SER B CA 1
ATOM 3679 C C . SER B 1 90 ? 13.219 45.905 -25.436 1.00 22.17 90 SER B C 1
ATOM 3680 O O . SER B 1 90 ? 12.762 45.831 -24.293 1.00 23.04 90 SER B O 1
ATOM 3683 N N . TYR B 1 91 ? 14.010 44.954 -25.951 1.00 18.26 91 TYR B N 1
ATOM 3684 C CA . TYR B 1 91 ? 14.358 43.762 -25.186 1.00 20.71 91 TYR B CA 1
ATOM 3685 C C . TYR B 1 91 ? 15.575 43.949 -24.280 1.00 21.88 91 TYR B C 1
ATOM 3686 O O . TYR B 1 91 ? 15.863 43.065 -23.462 1.00 21.36 91 TYR B O 1
ATOM 3695 N N . PHE B 1 92 ? 16.295 45.069 -24.399 1.00 18.35 92 PHE B N 1
ATOM 3696 C CA . PHE B 1 92 ? 17.357 45.450 -23.466 1.00 17.49 92 PHE B CA 1
ATOM 3697 C C . PHE B 1 92 ? 16.951 46.763 -22.801 1.00 17.83 92 PHE B C 1
ATOM 3698 O O . PHE B 1 92 ? 17.600 47.801 -22.998 1.00 17.22 92 PHE B O 1
ATOM 3706 N N . PRO B 1 93 ? 15.886 46.760 -22.004 1.00 16.65 93 PRO B N 1
ATOM 3707 C CA . PRO B 1 93 ? 15.364 48.033 -21.483 1.00 17.80 93 PRO B CA 1
ATOM 3708 C C . PRO B 1 93 ? 16.336 48.800 -20.592 1.00 17.29 93 PRO B C 1
ATOM 3709 O O . PRO B 1 93 ? 16.131 50.008 -20.383 1.00 17.92 93 PRO B O 1
ATOM 3713 N N . SER B 1 94 ? 17.382 48.156 -20.053 1.00 14.49 94 SER B N 1
ATOM 3714 C CA . SER B 1 94 ? 18.306 48.880 -19.192 1.00 15.61 94 SER B CA 1
ATOM 3715 C C . SER B 1 94 ? 19.204 49.852 -19.958 1.00 16.97 94 SER B C 1
ATOM 3716 O O . SER B 1 94 ? 19.860 50.679 -19.321 1.00 16.56 94 SER B O 1
ATOM 3719 N N . LEU B 1 95 ? 19.250 49.774 -21.285 1.00 15.64 95 LEU B N 1
ATOM 3720 C CA . LEU B 1 95 ? 20.174 50.592 -22.080 1.00 15.22 95 LEU B CA 1
ATOM 3721 C C . LEU B 1 95 ? 19.565 51.953 -22.423 1.00 15.47 95 LEU B C 1
ATOM 3722 O O . LEU B 1 95 ? 18.534 52.023 -23.094 1.00 17.75 95 LEU B O 1
ATOM 3727 N N . SER B 1 96 ? 20.233 53.032 -22.013 1.00 16.13 96 SER B N 1
ATOM 3728 C CA . SER B 1 96 ? 19.893 54.353 -22.545 1.00 15.59 96 SER B CA 1
ATOM 3729 C C . SER B 1 96 ? 21.201 54.976 -23.068 1.00 15.41 96 SER B C 1
ATOM 3730 O O . SER B 1 96 ? 21.634 54.604 -24.154 1.00 16.99 96 SER B O 1
ATOM 3733 N N . LEU B 1 97 ? 21.792 55.902 -22.338 1.00 16.39 97 LEU B N 1
ATOM 3734 C CA . LEU B 1 97 ? 23.140 56.376 -22.672 1.00 15.89 97 LEU B CA 1
ATOM 3735 C C . LEU B 1 97 ? 24.147 55.440 -22.010 1.00 15.89 97 LEU B C 1
ATOM 3736 O O . LEU B 1 97 ? 24.161 55.318 -20.784 1.00 16.27 97 LEU B O 1
ATOM 3741 N N . GLU B 1 98 ? 24.985 54.776 -22.806 1.00 14.90 98 GLU B N 1
ATOM 3742 C CA . GLU B 1 98 ? 25.813 53.699 -22.268 1.00 16.14 98 GLU B CA 1
ATOM 3743 C C . GLU B 1 98 ? 27.183 53.701 -22.915 1.00 14.39 98 GLU B C 1
ATOM 3744 O O . GLU B 1 98 ? 27.344 54.103 -24.072 1.00 15.17 98 GLU B O 1
ATOM 3750 N N . TYR B 1 99 ? 28.163 53.224 -22.155 1.00 14.77 99 TYR B N 1
ATOM 3751 C CA . TYR B 1 99 ? 29.558 53.197 -22.573 1.00 15.37 99 TYR B CA 1
ATOM 3752 C C . TYR B 1 99 ? 30.168 51.878 -22.128 1.00 14.84 99 TYR B C 1
ATOM 3753 O O . TYR B 1 99 ? 29.875 51.418 -21.028 1.00 17.46 99 TYR B O 1
ATOM 3762 N N . LEU B 1 100 ? 31.006 51.266 -22.968 1.00 12.80 100 LEU B N 1
ATOM 3763 C CA . LEU B 1 100 ? 31.766 50.107 -22.525 1.00 14.74 100 LEU B CA 1
ATOM 3764 C C . LEU B 1 100 ? 33.108 50.066 -23.244 1.00 16.32 100 LEU B C 1
ATOM 3765 O O . LEU B 1 100 ? 33.305 50.711 -24.278 1.00 15.40 100 LEU B O 1
ATOM 3770 N N . THR B 1 101 ? 34.040 49.337 -22.641 1.00 15.81 101 THR B N 1
ATOM 3771 C CA . THR B 1 101 ? 35.299 48.969 -23.280 1.00 15.86 101 THR B CA 1
ATOM 3772 C C . THR B 1 101 ? 35.357 47.457 -23.369 1.00 19.44 101 THR B C 1
ATOM 3773 O O . THR B 1 101 ? 34.906 46.759 -22.454 1.00 16.11 101 THR B O 1
ATOM 3777 N N . TYR B 1 102 ? 35.908 46.944 -24.469 1.00 15.54 102 TYR B N 1
ATOM 3778 C CA . TYR B 1 102 ? 35.914 45.513 -24.678 1.00 15.68 102 TYR B CA 1
ATOM 3779 C C . TYR B 1 102 ? 37.300 45.051 -25.090 1.00 15.68 102 TYR B C 1
ATOM 3780 O O . TYR B 1 102 ? 38.199 45.852 -25.384 1.00 16.96 102 TYR B O 1
ATOM 3789 N N . GLU B 1 103 ? 37.451 43.740 -25.060 1.00 16.68 103 GLU B N 1
ATOM 3790 C CA . GLU B 1 103 ? 38.645 43.072 -25.532 1.00 18.88 103 GLU B CA 1
ATOM 3791 C C . GLU B 1 103 ? 38.230 41.942 -26.463 1.00 19.03 103 GLU B C 1
ATOM 3792 O O . GLU B 1 103 ? 37.246 41.244 -26.218 1.00 18.43 103 GLU B O 1
ATOM 3798 N N . THR B 1 104 ? 38.959 41.807 -27.564 1.00 19.49 104 THR B N 1
ATOM 3799 C CA . THR B 1 104 ? 38.665 40.779 -28.540 1.00 20.92 104 THR B CA 1
ATOM 3800 C C . THR B 1 104 ? 39.314 39.464 -28.130 1.00 19.83 104 THR B C 1
ATOM 3801 O O . THR B 1 104 ? 40.159 39.401 -27.228 1.00 21.89 104 THR B O 1
ATOM 3805 N N . LEU B 1 105 ? 38.907 38.403 -28.804 1.00 20.78 105 LEU B N 1
ATOM 3806 C CA . LEU B 1 105 ? 39.250 37.051 -28.422 1.00 24.92 105 LEU B CA 1
ATOM 3807 C C . LEU B 1 105 ? 39.916 36.340 -29.590 1.00 24.36 105 LEU B C 1
ATOM 3808 O O . LEU B 1 105 ? 39.739 36.724 -30.751 1.00 26.09 105 LEU B O 1
ATOM 3813 N N . PRO B 1 106 ? 40.682 35.298 -29.322 1.00 25.17 106 PRO B N 1
ATOM 3814 C CA . PRO B 1 106 ? 41.301 34.551 -30.419 1.00 28.64 106 PRO B CA 1
ATOM 3815 C C . PRO B 1 106 ? 40.253 33.982 -31.369 1.00 30.62 106 PRO B C 1
ATOM 3816 O O . PRO B 1 106 ? 39.139 33.633 -30.974 1.00 27.28 106 PRO B O 1
ATOM 3820 N N . THR B 1 107 ? 40.625 33.917 -32.645 1.00 28.26 107 THR B N 1
ATOM 3821 C CA . THR B 1 107 ? 39.741 33.495 -33.714 1.00 27.33 107 THR B CA 1
ATOM 3822 C C . THR B 1 107 ? 40.418 32.406 -34.526 1.00 28.30 107 THR B C 1
ATOM 3823 O O . THR B 1 107 ? 41.601 32.518 -34.853 1.00 33.50 107 THR B O 1
ATOM 3827 N N . ASN B 1 108 ? 39.676 31.362 -34.849 1.00 24.14 108 ASN B N 1
ATOM 3828 C CA . ASN B 1 108 ? 40.218 30.356 -35.756 1.00 23.68 108 ASN B CA 1
ATOM 3829 C C . ASN B 1 108 ? 40.077 30.831 -37.200 1.00 21.96 108 ASN B C 1
ATOM 3830 O O . ASN B 1 108 ? 38.969 31.169 -37.629 1.00 27.06 108 ASN B O 1
ATOM 3835 N N . PRO B 1 109 ? 41.160 30.857 -37.976 1.00 23.59 109 PRO B N 1
ATOM 3836 C CA . PRO B 1 109 ? 41.057 31.360 -39.359 1.00 25.58 109 PRO B CA 1
ATOM 3837 C C . PRO B 1 109 ? 40.017 30.648 -40.213 1.00 22.65 109 PRO B C 1
ATOM 3838 O O . PRO B 1 109 ? 39.264 31.320 -40.930 1.00 24.60 109 PRO B O 1
ATOM 3842 N N . HIS B 1 110 ? 39.971 29.312 -40.208 1.00 23.23 110 HIS B N 1
ATOM 3843 C CA . HIS B 1 110 ? 38.995 28.646 -41.071 1.00 24.47 110 HIS B CA 1
ATOM 3844 C C . HIS B 1 110 ? 37.577 29.036 -40.674 1.00 22.79 110 HIS B C 1
ATOM 3845 O O . HIS B 1 110 ? 36.738 29.351 -41.529 1.00 23.07 110 HIS B O 1
ATOM 3852 N N . LEU B 1 111 ? 37.289 29.002 -39.372 1.00 22.93 111 LEU B N 1
ATOM 3853 C CA . LEU B 1 111 ? 35.961 29.365 -38.886 1.00 21.73 111 LEU B CA 1
ATOM 3854 C C . LEU B 1 111 ? 35.557 30.754 -39.372 1.00 23.79 111 LEU B C 1
ATOM 3855 O O . LEU B 1 111 ? 34.468 30.947 -39.929 1.00 24.11 111 LEU B O 1
ATOM 3860 N N . ALA B 1 112 ? 36.439 31.733 -39.179 1.00 23.88 112 ALA B N 1
ATOM 3861 C CA . ALA B 1 112 ? 36.123 33.104 -39.571 1.00 23.03 112 ALA B CA 1
ATOM 3862 C C . ALA B 1 112 ? 35.995 33.263 -41.085 1.00 25.25 112 ALA B C 1
ATOM 3863 O O . ALA B 1 112 ? 35.245 34.130 -41.548 1.00 27.72 112 ALA B O 1
ATOM 3865 N N . ALA B 1 113 ? 36.706 32.444 -41.875 1.00 23.71 113 ALA B N 1
ATOM 3866 C CA . ALA B 1 113 ? 36.628 32.558 -43.331 1.00 25.75 113 ALA B CA 1
ATOM 3867 C C . ALA B 1 113 ? 35.420 31.826 -43.907 1.00 26.01 113 ALA B C 1
ATOM 3868 O O . ALA B 1 113 ? 34.649 32.400 -44.686 1.00 26.49 113 ALA B O 1
ATOM 3870 N N . ARG B 1 114 ? 35.267 30.543 -43.566 1.00 22.86 114 ARG B N 1
ATOM 3871 C CA . ARG B 1 114 ? 34.215 29.718 -44.156 1.00 21.96 114 ARG B CA 1
ATOM 3872 C C . ARG B 1 114 ? 32.831 30.109 -43.644 1.00 21.91 114 ARG B C 1
ATOM 3873 O O . ARG B 1 114 ? 31.841 30.030 -44.384 1.00 22.43 114 ARG B O 1
ATOM 3881 N N . TYR B 1 115 ? 32.739 30.535 -42.391 1.00 21.12 115 TYR B N 1
ATOM 3882 C CA . TYR B 1 115 ? 31.447 30.871 -41.798 1.00 19.89 115 TYR B CA 1
ATOM 3883 C C . TYR B 1 115 ? 31.439 32.341 -41.432 1.00 21.49 115 TYR B C 1
ATOM 3884 O O . TYR B 1 115 ? 31.116 32.718 -40.296 1.00 21.90 115 TYR B O 1
ATOM 3893 N N . ALA B 1 116 ? 31.807 33.179 -42.398 1.00 20.71 116 ALA B N 1
ATOM 3894 C CA . ALA B 1 116 ? 32.058 34.582 -42.115 1.00 20.37 116 ALA B CA 1
ATOM 3895 C C . ALA B 1 116 ? 30.769 35.343 -41.832 1.00 19.56 116 ALA B C 1
ATOM 3896 O O . ALA B 1 116 ? 29.730 35.121 -42.461 1.00 21.23 116 ALA B O 1
ATOM 3898 N N . SER B 1 117 ? 30.863 36.266 -40.880 1.00 20.42 117 SER B N 1
ATOM 3899 C CA . SER B 1 117 ? 29.798 37.196 -40.541 1.00 19.05 117 SER B CA 1
ATOM 3900 C C . SER B 1 117 ? 30.431 38.347 -39.782 1.00 19.07 117 SER B C 1
ATOM 3901 O O . SER B 1 117 ? 31.549 38.219 -39.290 1.00 20.77 117 SER B O 1
ATOM 3904 N N . PRO B 1 118 ? 29.738 39.465 -39.669 1.00 20.75 118 PRO B N 1
ATOM 3905 C CA . PRO B 1 118 ? 30.298 40.607 -38.917 1.00 18.71 118 PRO B CA 1
ATOM 3906 C C . PRO B 1 118 ? 30.161 40.462 -37.403 1.00 19.50 118 PRO B C 1
ATOM 3907 O O . PRO B 1 118 ? 29.819 41.419 -36.690 1.00 20.52 118 PRO B O 1
ATOM 3911 N N . THR B 1 119 ? 30.448 39.280 -36.889 1.00 20.67 119 THR B N 1
ATOM 3912 C CA . THR B 1 119 ? 30.285 38.990 -35.477 1.00 16.13 119 THR B CA 1
ATOM 3913 C C . THR B 1 119 ? 31.556 39.283 -34.689 1.00 18.20 119 THR B C 1
ATOM 3914 O O . THR B 1 119 ? 32.669 38.966 -35.127 1.00 19.18 119 THR B O 1
ATOM 3918 N N . MET B 1 120 ? 31.374 39.910 -33.526 1.00 16.35 120 MET B N 1
ATOM 3919 C CA . MET B 1 120 ? 32.439 40.281 -32.597 1.00 13.76 120 MET B CA 1
ATOM 3920 C C . MET B 1 120 ? 32.199 39.631 -31.239 1.00 17.93 120 MET B C 1
ATOM 3921 O O . MET B 1 120 ? 31.567 40.242 -30.365 1.00 15.80 120 MET B O 1
ATOM 3926 N N . PRO B 1 121 ? 32.720 38.427 -30.997 1.00 15.63 121 PRO B N 1
ATOM 3927 C CA . PRO B 1 121 ? 32.728 37.886 -29.628 1.00 18.47 121 PRO B CA 1
ATOM 3928 C C . PRO B 1 121 ? 33.784 38.616 -28.813 1.00 14.47 121 PRO B C 1
ATOM 3929 O O . PRO B 1 121 ? 34.969 38.618 -29.165 1.00 17.73 121 PRO B O 1
ATOM 3933 N N . VAL B 1 122 ? 33.352 39.292 -27.746 1.00 14.70 122 VAL B N 1
ATOM 3934 C CA . VAL B 1 122 ? 34.252 40.116 -26.948 1.00 15.85 122 VAL B CA 1
ATOM 3935 C C . VAL B 1 122 ? 33.957 39.894 -25.475 1.00 12.27 122 VAL B C 1
ATOM 3936 O O . VAL B 1 122 ? 32.907 39.375 -25.102 1.00 16.57 122 VAL B O 1
ATOM 3940 N N . ASN B 1 123 ? 34.903 40.300 -24.644 1.00 13.07 123 ASN B N 1
ATOM 3941 C CA . ASN B 1 123 ? 34.669 40.465 -23.215 1.00 15.04 123 ASN B CA 1
ATOM 3942 C C . ASN B 1 123 ? 34.521 41.934 -22.859 1.00 15.07 123 ASN B C 1
ATOM 3943 O O . ASN B 1 123 ? 35.315 42.784 -23.286 1.00 16.00 123 ASN B O 1
ATOM 3948 N N . ILE B 1 124 ? 33.531 42.231 -22.027 1.00 15.40 124 ILE B N 1
ATOM 3949 C CA . ILE B 1 124 ? 33.407 43.573 -21.471 1.00 17.00 124 ILE B CA 1
ATOM 3950 C C . ILE B 1 124 ? 34.434 43.751 -20.367 1.00 18.73 124 ILE B C 1
ATOM 3951 O O . ILE B 1 124 ? 34.472 42.970 -19.408 1.00 20.26 124 ILE B O 1
ATOM 3956 N N . ILE B 1 125 ? 35.263 44.784 -20.494 1.00 18.50 125 ILE B N 1
ATOM 3957 C CA . ILE B 1 125 ? 36.227 45.119 -19.450 1.00 18.17 125 ILE B CA 1
ATOM 3958 C C . ILE B 1 125 ? 35.645 46.096 -18.440 1.00 21.04 125 ILE B C 1
ATOM 3959 O O . ILE B 1 125 ? 35.764 45.897 -17.227 1.00 22.92 125 ILE B O 1
ATOM 3964 N N . ALA B 1 126 ? 35.036 47.182 -18.919 1.00 19.34 126 ALA B N 1
ATOM 3965 C CA . ALA B 1 126 ? 34.431 48.192 -18.066 1.00 21.21 126 ALA B CA 1
ATOM 3966 C C . ALA B 1 126 ? 33.166 48.671 -18.744 1.00 18.72 126 ALA B C 1
ATOM 3967 O O . ALA B 1 126 ? 33.076 48.660 -19.970 1.00 17.54 126 ALA B O 1
ATOM 3969 N N . SER B 1 127 ? 32.172 49.060 -17.954 1.00 18.05 127 SER B N 1
ATOM 3970 C CA . SER B 1 127 ? 30.948 49.508 -18.615 1.00 15.68 127 SER B CA 1
ATOM 3971 C C . SER B 1 127 ? 30.099 50.326 -17.668 1.00 17.92 127 SER B C 1
ATOM 3972 O O . SER B 1 127 ? 30.189 50.188 -16.447 1.00 17.94 127 SER B O 1
ATOM 3975 N N . SER B 1 128 ? 29.269 51.179 -18.266 1.00 16.06 128 SER B N 1
ATOM 3976 C CA . SER B 1 128 ? 28.201 51.886 -17.570 1.00 15.21 128 SER B CA 1
ATOM 3977 C C . SER B 1 128 ? 27.120 50.914 -17.074 1.00 18.69 128 SER B C 1
ATOM 3978 O O . SER B 1 128 ? 27.059 49.738 -17.441 1.00 17.86 128 SER B O 1
ATOM 3981 N N . LYS B 1 129 ? 26.215 51.466 -16.270 1.00 18.76 129 LYS B N 1
ATOM 3982 C CA . LYS B 1 129 ? 25.269 50.652 -15.508 1.00 17.96 129 LYS B CA 1
ATOM 3983 C C . LYS B 1 129 ? 24.369 49.812 -16.411 1.00 16.87 129 LYS B C 1
ATOM 3984 O O . LYS B 1 129 ? 24.066 48.652 -16.097 1.00 18.65 129 LYS B O 1
ATOM 3990 N N . GLY B 1 130 ? 23.907 50.383 -17.516 1.00 16.55 130 GLY B N 1
ATOM 3991 C CA . GLY B 1 130 ? 22.981 49.657 -18.371 1.00 15.61 130 GLY B CA 1
ATOM 3992 C C . GLY B 1 130 ? 23.559 48.352 -18.879 1.00 18.60 130 GLY B C 1
ATOM 3993 O O . GLY B 1 130 ? 22.862 47.343 -18.956 1.00 17.39 130 GLY B O 1
ATOM 3994 N N . PHE B 1 131 ? 24.842 48.363 -19.249 1.00 15.29 131 PHE B N 1
ATOM 3995 C CA . PHE B 1 131 ? 25.498 47.164 -19.756 1.00 14.92 131 PHE B CA 1
ATOM 3996 C C . PHE B 1 131 ? 25.804 46.146 -18.676 1.00 17.00 131 PHE B C 1
ATOM 3997 O O . PHE B 1 131 ? 26.334 45.075 -18.994 1.00 17.30 131 PHE B O 1
ATOM 4005 N N . GLN B 1 132 ? 25.528 46.452 -17.405 1.00 16.71 132 GLN B N 1
ATOM 4006 C CA . GLN B 1 132 ? 25.804 45.503 -16.335 1.00 18.17 132 GLN B CA 1
ATOM 4007 C C . GLN B 1 132 ? 24.631 44.587 -16.067 1.00 19.41 132 GLN B C 1
ATOM 4008 O O . GLN B 1 132 ? 24.792 43.619 -15.314 1.00 21.23 132 GLN B O 1
ATOM 4014 N N . SER B 1 133 ? 23.480 44.870 -16.676 1.00 17.22 133 SER B N 1
ATOM 4015 C CA . SER B 1 133 ? 22.310 44.009 -16.545 1.00 16.97 133 SER B CA 1
ATOM 4016 C C . SER B 1 133 ? 22.585 42.640 -17.133 1.00 19.78 133 SER B C 1
ATOM 4017 O O . SER B 1 133 ? 23.144 42.522 -18.226 1.00 17.07 133 SER B O 1
ATOM 4020 N N . ARG B 1 134 ? 22.182 41.593 -16.403 1.00 19.80 134 ARG B N 1
ATOM 4021 C CA . ARG B 1 134 ? 22.364 40.236 -16.913 1.00 18.70 134 ARG B CA 1
ATOM 4022 C C . ARG B 1 134 ? 21.618 40.010 -18.208 1.00 18.16 134 ARG B C 1
ATOM 4023 O O . ARG B 1 134 ? 21.959 39.098 -18.968 1.00 18.42 134 ARG B O 1
ATOM 4031 N N . VAL B 1 135 ? 20.554 40.781 -18.446 1.00 18.87 135 VAL B N 1
ATOM 4032 C CA . VAL B 1 135 ? 19.779 40.622 -19.663 1.00 18.42 135 VAL B CA 1
ATOM 4033 C C . VAL B 1 135 ? 20.610 40.950 -20.896 1.00 16.67 135 VAL B C 1
ATOM 4034 O O . VAL B 1 135 ? 20.357 40.415 -21.978 1.00 15.93 135 VAL B O 1
ATOM 4038 N N . VAL B 1 136 ? 21.596 41.835 -20.774 1.00 15.10 136 VAL B N 1
ATOM 4039 C CA . VAL B 1 136 ? 22.212 42.426 -21.962 1.00 15.57 136 VAL B CA 1
ATOM 4040 C C . VAL B 1 136 ? 23.428 41.572 -22.303 1.00 14.77 136 VAL B C 1
ATOM 4041 O O . VAL B 1 136 ? 24.541 41.816 -21.837 1.00 18.08 136 VAL B O 1
ATOM 4045 N N . VAL B 1 137 ? 23.213 40.563 -23.149 1.00 14.92 137 VAL B N 1
ATOM 4046 C CA . VAL B 1 137 ? 24.273 39.631 -23.509 1.00 14.03 137 VAL B CA 1
ATOM 4047 C C . VAL B 1 137 ? 24.872 39.926 -24.862 1.00 13.70 137 VAL B C 1
ATOM 4048 O O . VAL B 1 137 ? 25.820 39.244 -25.275 1.00 14.19 137 VAL B O 1
ATOM 4052 N N . ALA B 1 138 ? 24.319 40.898 -25.591 1.00 13.97 138 ALA B N 1
ATOM 4053 C CA . ALA B 1 138 ? 24.795 41.198 -26.932 1.00 14.56 138 ALA B CA 1
ATOM 4054 C C . ALA B 1 138 ? 24.412 42.630 -27.250 1.00 14.75 138 ALA B C 1
ATOM 4055 O O . ALA B 1 138 ? 23.720 43.289 -26.477 1.00 16.53 138 ALA B O 1
ATOM 4057 N N . LEU B 1 139 ? 24.903 43.121 -28.391 1.00 14.73 139 LEU B N 1
ATOM 4058 C CA . LEU B 1 139 ? 24.551 44.464 -28.841 1.00 15.07 139 LEU B CA 1
ATOM 4059 C C . LEU B 1 139 ? 24.402 44.430 -30.349 1.00 15.40 139 LEU B C 1
ATOM 4060 O O . LEU B 1 139 ? 25.331 44.030 -31.058 1.00 16.92 139 LEU B O 1
ATOM 4065 N N . PHE B 1 140 ? 23.232 44.794 -30.830 1.00 15.45 140 PHE B N 1
ATOM 4066 C CA . PHE B 1 140 ? 22.928 44.736 -32.250 1.00 15.86 140 PHE B CA 1
ATOM 4067 C C . PHE B 1 140 ? 22.828 46.137 -32.835 1.00 17.70 140 PHE B C 1
ATOM 4068 O O . PHE B 1 140 ? 22.509 47.093 -32.130 1.00 15.91 140 PHE B O 1
ATOM 4076 N N . PRO B 1 141 ? 23.119 46.299 -34.125 1.00 17.52 141 PRO B N 1
ATOM 4077 C CA . PRO B 1 141 ? 23.191 47.654 -34.680 1.00 19.79 141 PRO B CA 1
ATOM 4078 C C . PRO B 1 141 ? 21.887 48.403 -34.560 1.00 19.67 141 PRO B C 1
ATOM 4079 O O . PRO B 1 141 ? 21.889 49.617 -34.323 1.00 18.61 141 PRO B O 1
ATOM 4083 N N . GLU B 1 142 ? 20.766 47.710 -34.729 1.00 17.96 142 GLU B N 1
ATOM 4084 C CA . GLU B 1 142 ? 19.476 48.377 -34.626 1.00 21.72 142 GLU B CA 1
ATOM 4085 C C . GLU B 1 142 ? 19.128 48.761 -33.198 1.00 18.16 142 GLU B C 1
ATOM 4086 O O . GLU B 1 142 ? 18.086 49.379 -32.977 1.00 20.86 142 GLU B O 1
ATOM 4092 N N . ASN B 1 143 ? 19.963 48.399 -32.216 1.00 16.28 143 ASN B N 1
ATOM 4093 C CA . ASN B 1 143 ? 19.697 48.808 -30.838 1.00 16.55 143 ASN B CA 1
ATOM 4094 C C . ASN B 1 143 ? 19.998 50.286 -30.587 1.00 18.48 143 ASN B C 1
ATOM 4095 O O . ASN B 1 143 ? 19.557 50.822 -29.560 1.00 16.56 143 ASN B O 1
ATOM 4100 N N . HIS B 1 144 ? 20.789 50.942 -31.450 1.00 15.54 144 HIS B N 1
ATOM 4101 C CA . HIS B 1 144 ? 21.001 52.380 -31.348 1.00 15.17 144 HIS B CA 1
ATOM 4102 C C . HIS B 1 144 ? 19.686 53.100 -31.648 1.00 16.00 144 HIS B C 1
ATOM 4103 O O . HIS B 1 144 ? 18.780 52.529 -32.253 1.00 18.36 144 HIS B O 1
ATOM 4110 N N . ILE B 1 145 ? 19.570 54.357 -31.211 1.00 16.33 145 ILE B N 1
ATOM 4111 C CA . ILE B 1 145 ? 18.260 55.008 -31.355 1.00 17.65 145 ILE B CA 1
ATOM 4112 C C . ILE B 1 145 ? 17.826 55.132 -32.811 1.00 19.30 145 ILE B C 1
ATOM 4113 O O . ILE B 1 145 ? 16.627 55.286 -33.073 1.00 20.54 145 ILE B O 1
ATOM 4118 N N . ASP B 1 146 ? 18.755 55.104 -33.775 1.00 18.31 146 ASP B N 1
ATOM 4119 C CA . ASP B 1 146 ? 18.292 55.204 -35.159 1.00 21.76 146 ASP B CA 1
ATOM 4120 C C . ASP B 1 146 ? 17.580 53.938 -35.631 1.00 22.89 146 ASP B C 1
ATOM 4121 O O . ASP B 1 146 ? 16.831 53.994 -36.615 1.00 21.58 146 ASP B O 1
ATOM 4126 N N . GLY B 1 147 ? 17.768 52.807 -34.951 1.00 23.49 147 GLY B N 1
ATOM 4127 C CA . GLY B 1 147 ? 17.034 51.599 -35.299 1.00 21.08 147 GLY B CA 1
ATOM 4128 C C . GLY B 1 147 ? 17.418 50.954 -36.614 1.00 23.52 147 GLY B C 1
ATOM 4129 O O . GLY B 1 147 ? 16.660 50.120 -37.134 1.00 21.93 147 GLY B O 1
ATOM 4130 N N . ILE B 1 148 ? 18.567 51.312 -37.172 1.00 19.08 148 ILE B N 1
ATOM 4131 C CA . ILE B 1 148 ? 18.982 50.841 -38.490 1.00 24.16 148 ILE B CA 1
ATOM 4132 C C . ILE B 1 148 ? 20.048 49.774 -38.326 1.00 25.73 148 ILE B C 1
ATOM 4133 O O . ILE B 1 148 ? 20.940 49.887 -37.472 1.00 26.44 148 ILE B O 1
ATOM 4138 N N . GLN B 1 149 ? 19.942 48.722 -39.136 1.00 26.18 149 GLN B N 1
ATOM 4139 C CA . GLN B 1 149 ? 20.942 47.672 -39.227 1.00 25.90 149 GLN B CA 1
ATOM 4140 C C . GLN B 1 149 ? 21.309 47.489 -40.685 1.00 28.37 149 GLN B C 1
ATOM 4141 O O . GLN B 1 149 ? 20.435 47.486 -41.557 1.00 31.45 149 GLN B O 1
ATOM 4147 N N . ARG B 1 150 ? 22.605 47.324 -40.937 1.00 26.97 150 ARG B N 1
ATOM 4148 C CA . ARG B 1 150 ? 23.117 46.982 -42.251 1.00 30.14 150 ARG B CA 1
ATOM 4149 C C . ARG B 1 150 ? 23.814 45.629 -42.165 1.00 29.51 150 ARG B C 1
ATOM 4150 O O . ARG B 1 150 ? 24.365 45.257 -41.121 1.00 24.10 150 ARG B O 1
ATOM 4158 N N . GLY B 1 151 ? 23.799 44.903 -43.283 1.00 24.32 151 GLY B N 1
ATOM 4159 C CA . GLY B 1 151 ? 24.323 43.551 -43.289 1.00 24.42 151 GLY B CA 1
ATOM 4160 C C . GLY B 1 151 ? 25.766 43.433 -42.852 1.00 28.58 151 GLY B C 1
ATOM 4161 O O . GLY B 1 151 ? 26.188 42.374 -42.394 1.00 26.50 151 GLY B O 1
ATOM 4162 N N . ASP B 1 152 ? 26.550 44.509 -42.998 1.00 22.15 152 ASP B N 1
ATOM 4163 C CA . ASP B 1 152 ? 27.951 44.476 -42.600 1.00 26.40 152 ASP B CA 1
ATOM 4164 C C . ASP B 1 152 ? 28.230 45.185 -41.277 1.00 25.48 152 ASP B C 1
ATOM 4165 O O . ASP B 1 152 ? 29.386 45.217 -40.851 1.00 24.76 152 ASP B O 1
ATOM 4170 N N . ASP B 1 153 ? 27.212 45.743 -40.612 1.00 20.96 153 ASP B N 1
ATOM 4171 C CA . ASP B 1 153 ? 27.419 46.304 -39.280 1.00 21.08 153 ASP B CA 1
ATOM 4172 C C . ASP B 1 153 ? 27.922 45.221 -38.330 1.00 18.05 153 ASP B C 1
ATOM 4173 O O . ASP B 1 153 ? 27.440 44.083 -38.355 1.00 21.35 153 ASP B O 1
ATOM 4178 N N . LEU B 1 154 ? 28.840 45.594 -37.437 1.00 16.14 154 LEU B N 1
ATOM 4179 C CA . LEU B 1 154 ? 29.313 44.646 -36.434 1.00 17.82 154 LEU B CA 1
ATOM 4180 C C . LEU B 1 154 ? 28.238 44.369 -35.388 1.00 14.33 154 LEU B C 1
ATOM 4181 O O . LEU B 1 154 ? 27.523 45.270 -34.938 1.00 16.59 154 LEU B O 1
ATOM 4186 N N . ILE B 1 155 ? 28.156 43.109 -34.993 1.00 15.29 155 ILE B N 1
ATOM 4187 C CA . ILE B 1 155 ? 27.270 42.632 -33.940 1.00 14.56 155 ILE B CA 1
ATOM 4188 C C . ILE B 1 155 ? 28.142 42.112 -32.806 1.00 16.71 155 ILE B C 1
ATOM 4189 O O . ILE B 1 155 ? 29.020 41.272 -33.043 1.00 16.12 155 ILE B O 1
ATOM 4194 N N . PHE B 1 156 ? 27.907 42.594 -31.582 1.00 12.79 156 PHE B N 1
ATOM 4195 C CA . PHE B 1 156 ? 28.743 42.205 -30.455 1.00 13.39 156 PHE B CA 1
ATOM 4196 C C . PHE B 1 156 ? 28.045 41.180 -29.580 1.00 14.37 156 PHE B C 1
ATOM 4197 O O . PHE B 1 156 ? 26.841 41.278 -29.347 1.00 16.34 156 PHE B O 1
ATOM 4205 N N . TYR B 1 157 ? 28.806 40.195 -29.116 1.00 14.43 157 TYR B N 1
ATOM 4206 C CA . TYR B 1 157 ? 28.359 39.235 -28.114 1.00 13.54 157 TYR B CA 1
ATOM 4207 C C . TYR B 1 157 ? 29.296 39.330 -26.924 1.00 13.79 157 TYR B C 1
ATOM 4208 O O . TYR B 1 157 ? 30.522 39.328 -27.093 1.00 17.54 157 TYR B O 1
ATOM 4217 N N . PHE B 1 158 ? 28.732 39.386 -25.727 1.00 12.85 158 PHE B N 1
ATOM 4218 C CA . PHE B 1 158 ? 29.531 39.557 -24.511 1.00 12.41 158 PHE B CA 1
ATOM 4219 C C . PHE B 1 158 ? 29.813 38.183 -23.897 1.00 13.54 158 PHE B C 1
ATOM 4220 O O . PHE B 1 158 ? 29.084 37.684 -23.038 1.00 13.76 158 PHE B O 1
ATOM 4228 N N . ILE B 1 159 ? 30.929 37.591 -24.333 1.00 11.66 159 ILE B N 1
ATOM 4229 C CA . ILE B 1 159 ? 31.209 36.199 -24.013 1.00 12.63 159 ILE B CA 1
ATOM 4230 C C . ILE B 1 159 ? 31.384 36.021 -22.512 1.00 12.86 159 ILE B C 1
ATOM 4231 O O . ILE B 1 159 ? 31.006 34.979 -21.955 1.00 14.52 159 ILE B O 1
ATOM 4236 N N . ASN B 1 160 ? 31.932 37.031 -21.826 1.00 14.00 160 ASN B N 1
ATOM 4237 C CA . ASN B 1 160 ? 32.081 36.900 -20.382 1.00 14.89 160 ASN B CA 1
ATOM 4238 C C . ASN B 1 160 ? 30.739 36.588 -19.737 1.00 17.69 160 ASN B C 1
ATOM 4239 O O . ASN B 1 160 ? 30.690 35.824 -18.764 1.00 15.28 160 ASN B O 1
ATOM 4244 N N . LYS B 1 161 ? 29.638 37.104 -20.296 1.00 13.70 161 LYS B N 1
ATOM 4245 C CA . LYS B 1 161 ? 28.341 36.827 -19.675 1.00 11.97 161 LYS B CA 1
ATOM 4246 C C . LYS B 1 161 ? 27.882 35.408 -19.950 1.00 13.60 161 LYS B C 1
ATOM 4247 O O . LYS B 1 161 ? 27.179 34.820 -19.120 1.00 14.28 161 LYS B O 1
ATOM 4253 N N . PHE B 1 162 ? 28.247 34.840 -21.106 1.00 13.22 162 PHE B N 1
ATOM 4254 C CA . PHE B 1 162 ? 27.882 33.452 -21.381 1.00 12.91 162 PHE B CA 1
ATOM 4255 C C . PHE B 1 162 ? 28.723 32.482 -20.557 1.00 13.08 162 PHE B C 1
ATOM 4256 O O . PHE B 1 162 ? 28.222 31.438 -20.139 1.00 14.62 162 PHE B O 1
ATOM 4264 N N . VAL B 1 163 ? 29.992 32.816 -20.295 1.00 13.88 163 VAL B N 1
ATOM 4265 C CA . VAL B 1 163 ? 30.796 32.002 -19.391 1.00 15.07 163 VAL B CA 1
ATOM 4266 C C . VAL B 1 163 ? 30.155 31.981 -18.007 1.00 14.31 163 VAL B C 1
ATOM 4267 O O . VAL B 1 163 ? 29.969 30.918 -17.389 1.00 13.56 163 VAL B O 1
ATOM 4271 N N . GLU B 1 164 ? 29.741 33.149 -17.538 1.00 13.32 164 GLU B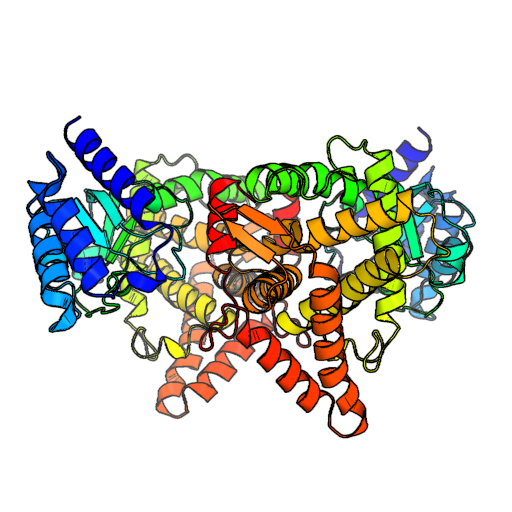 N 1
ATOM 4272 C CA . GLU B 1 164 ? 29.101 33.234 -16.231 1.00 13.98 164 GLU B CA 1
ATOM 4273 C C . GLU B 1 164 ? 27.853 32.366 -16.164 1.00 14.26 164 GLU B C 1
ATOM 4274 O O . GLU B 1 164 ? 27.629 31.667 -15.165 1.00 14.11 164 GLU B O 1
ATOM 4280 N N . ARG B 1 165 ? 27.007 32.424 -17.215 1.00 14.42 165 ARG B N 1
ATOM 4281 C CA . ARG B 1 165 ? 25.762 31.666 -17.254 1.00 14.54 165 ARG B CA 1
ATOM 4282 C C . ARG B 1 165 ? 26.036 30.170 -17.327 1.00 13.47 165 ARG B C 1
ATOM 4283 O O . ARG B 1 165 ? 25.300 29.358 -16.752 1.00 12.95 165 ARG B O 1
ATOM 4291 N N . HIS B 1 166 ? 27.087 29.792 -18.050 1.00 12.32 166 HIS B N 1
ATOM 4292 C CA . HIS B 1 166 ? 27.464 28.388 -18.107 1.00 13.12 166 HIS B CA 1
ATOM 4293 C C . HIS B 1 166 ? 27.876 27.885 -16.732 1.00 12.49 166 HIS B C 1
ATOM 4294 O O . HIS B 1 166 ? 27.478 26.791 -16.326 1.00 14.37 166 HIS B O 1
ATOM 4301 N N . ASN B 1 167 ? 28.655 28.676 -16.002 1.00 12.84 167 ASN B N 1
ATOM 4302 C CA . ASN B 1 167 ? 29.172 28.215 -14.715 1.00 16.48 167 ASN B CA 1
ATOM 4303 C C . ASN B 1 167 ? 28.086 28.207 -13.649 1.00 15.35 167 ASN B C 1
ATOM 4304 O O . ASN B 1 167 ? 28.144 27.389 -12.726 1.00 16.61 167 ASN B O 1
ATOM 4309 N N . ARG B 1 168 ? 27.101 29.100 -13.760 1.00 13.12 168 ARG B N 1
ATOM 4310 C CA . ARG B 1 168 ? 26.035 29.220 -12.764 1.00 14.56 168 ARG B CA 1
ATOM 4311 C C . ARG B 1 168 ? 24.911 28.206 -12.965 1.00 16.19 168 ARG B C 1
ATOM 4312 O O . ARG B 1 168 ? 24.306 27.758 -11.982 1.00 15.82 168 ARG B O 1
ATOM 4320 N N . ILE B 1 169 ? 24.559 27.888 -14.219 1.00 12.12 169 ILE B N 1
ATOM 4321 C CA . ILE B 1 169 ? 23.379 27.091 -14.522 1.00 13.13 169 ILE B CA 1
ATOM 4322 C C . ILE B 1 169 ? 23.789 25.793 -15.197 1.00 13.31 169 ILE B C 1
ATOM 4323 O O . ILE B 1 169 ? 23.478 24.705 -14.720 1.00 13.55 169 ILE B O 1
ATOM 4328 N N . THR B 1 170 ? 24.448 25.890 -16.357 1.00 12.30 170 THR B N 1
ATOM 4329 C CA . THR B 1 170 ? 24.683 24.681 -17.142 1.00 12.52 170 THR B CA 1
ATOM 4330 C C . THR B 1 170 ? 25.491 23.655 -16.366 1.00 12.51 170 THR B C 1
ATOM 4331 O O . THR B 1 170 ? 25.168 22.462 -16.393 1.00 14.86 170 THR B O 1
ATOM 4335 N N . ARG B 1 171 ? 26.546 24.093 -15.672 1.00 13.82 171 ARG B N 1
ATOM 4336 C CA . ARG B 1 171 ? 27.397 23.140 -14.971 1.00 13.65 171 ARG B CA 1
ATOM 4337 C C . ARG B 1 171 ? 26.610 22.351 -13.942 1.00 14.16 171 ARG B C 1
ATOM 4338 O O . ARG B 1 171 ? 26.696 21.125 -13.909 1.00 16.17 171 ARG B O 1
ATOM 4346 N N . LYS B 1 172 ? 25.836 23.018 -13.088 1.00 14.57 172 LYS B N 1
ATOM 4347 C CA . LYS B 1 172 ? 25.144 22.186 -12.111 1.00 18.63 172 LYS B CA 1
ATOM 4348 C C . LYS B 1 172 ? 24.032 21.361 -12.756 1.00 17.13 172 LYS B C 1
ATOM 4349 O O . LYS B 1 172 ? 23.731 20.260 -12.265 1.00 16.72 172 LYS B O 1
ATOM 4355 N N . MET B 1 173 ? 23.480 21.802 -13.897 1.00 16.41 173 MET B N 1
ATOM 4356 C CA . MET B 1 173 ? 22.547 20.921 -14.600 1.00 15.15 173 MET B CA 1
ATOM 4357 C C . MET B 1 173 ? 23.255 19.707 -15.198 1.00 15.22 173 MET B C 1
ATOM 4358 O O . MET B 1 173 ? 22.705 18.601 -15.162 1.00 17.53 173 MET B O 1
ATOM 4363 N N . ILE B 1 174 ? 24.454 19.879 -15.777 1.00 13.90 174 ILE B N 1
ATOM 4364 C CA . ILE B 1 174 ? 25.174 18.722 -16.297 1.00 13.97 174 ILE B CA 1
ATOM 4365 C C . ILE B 1 174 ? 25.333 17.679 -15.195 1.00 16.00 174 ILE B C 1
ATOM 4366 O O . ILE B 1 174 ? 25.098 16.483 -15.409 1.00 16.18 174 ILE B O 1
ATOM 4371 N N . ASP B 1 175 ? 25.736 18.127 -14.000 1.00 15.76 175 ASP B N 1
ATOM 4372 C CA . ASP B 1 175 ? 25.961 17.208 -12.887 1.00 16.69 175 ASP B CA 1
ATOM 4373 C C . ASP B 1 175 ? 24.694 16.472 -12.502 1.00 19.08 175 ASP B C 1
ATOM 4374 O O . ASP B 1 175 ? 24.741 15.288 -12.156 1.00 20.30 175 ASP B O 1
ATOM 4379 N N . ALA B 1 176 ? 23.553 17.165 -12.520 1.00 16.99 176 ALA B N 1
ATOM 4380 C CA . ALA B 1 176 ? 22.310 16.603 -11.987 1.00 21.74 176 ALA B CA 1
ATOM 4381 C C . ALA B 1 176 ? 21.506 15.825 -13.017 1.00 20.06 176 ALA B C 1
ATOM 4382 O O . ALA B 1 176 ? 20.720 14.950 -12.641 1.00 21.18 176 ALA B O 1
ATOM 4384 N N . VAL B 1 177 ? 21.698 16.101 -14.304 1.00 17.38 177 VAL B N 1
ATOM 4385 C CA . VAL B 1 177 ? 20.712 15.689 -15.300 1.00 17.99 177 VAL B CA 1
ATOM 4386 C C . VAL B 1 177 ? 21.311 14.737 -16.323 1.00 16.38 177 VAL B C 1
ATOM 4387 O O . VAL B 1 177 ? 20.596 13.912 -16.900 1.00 18.18 177 VAL B O 1
ATOM 4391 N N . MET B 1 178 ? 22.618 14.834 -16.559 1.00 15.14 178 MET B N 1
ATOM 4392 C CA . MET B 1 178 ? 23.260 14.000 -17.562 1.00 15.26 178 MET B CA 1
ATOM 4393 C C . MET B 1 178 ? 23.888 12.747 -16.971 1.00 17.69 178 MET B C 1
ATOM 4394 O O . MET B 1 178 ? 24.414 12.743 -15.852 1.00 19.06 178 MET B O 1
ATOM 4399 N N . ALA B 1 179 ? 23.849 11.682 -17.764 1.00 16.62 179 ALA B N 1
ATOM 4400 C CA . ALA B 1 179 ? 24.590 10.479 -17.414 1.00 20.63 179 ALA B CA 1
ATOM 4401 C C . ALA B 1 179 ? 26.076 10.801 -17.325 1.00 22.13 179 ALA B C 1
ATOM 4402 O O . ALA B 1 179 ? 26.600 11.619 -18.089 1.00 25.81 179 ALA B O 1
ATOM 4404 N N . GLU B 1 180 ? 26.762 10.150 -16.387 1.00 25.59 180 GLU B N 1
ATOM 4405 C CA . GLU B 1 180 ? 28.202 10.337 -16.241 1.00 28.57 180 GLU B CA 1
ATOM 4406 C C . GLU B 1 180 ? 28.926 10.131 -17.570 1.00 27.97 180 GLU B C 1
ATOM 4407 O O . GLU B 1 180 ? 28.608 9.219 -18.340 1.00 27.16 180 GLU B O 1
ATOM 4413 N N . GLY B 1 181 ? 29.895 11.010 -17.845 1.00 29.37 181 GLY B N 1
ATOM 4414 C CA . GLY B 1 181 ? 30.663 10.971 -19.078 1.00 30.42 181 GLY B CA 1
ATOM 4415 C C . GLY B 1 181 ? 30.041 11.628 -20.299 1.00 30.00 181 GLY B C 1
ATOM 4416 O O . GLY B 1 181 ? 30.559 11.448 -21.407 1.00 33.20 181 GLY B O 1
ATOM 4417 N N . SER B 1 182 ? 28.960 12.397 -20.140 1.00 26.53 182 SER B N 1
ATOM 4418 C CA . SER B 1 182 ? 28.246 12.942 -21.297 1.00 23.37 182 SER B CA 1
ATOM 4419 C C . SER B 1 182 ? 29.024 14.049 -22.004 1.00 24.92 182 SER B C 1
ATOM 4420 O O . SER B 1 182 ? 29.026 14.119 -23.241 1.00 25.34 182 SER B O 1
ATOM 4423 N N . PHE B 1 183 ? 29.642 14.947 -21.245 1.00 22.49 183 PHE B N 1
ATOM 4424 C CA . PHE B 1 183 ? 30.332 16.119 -21.782 1.00 20.97 183 PHE B CA 1
ATOM 4425 C C . PHE B 1 183 ? 31.730 16.149 -21.174 1.00 22.84 183 PHE B C 1
ATOM 4426 O O . PHE B 1 183 ? 32.060 17.025 -20.357 1.00 20.77 183 PHE B O 1
ATOM 4434 N N . PRO B 1 184 ? 32.584 15.193 -21.561 1.00 23.06 184 PRO B N 1
ATOM 4435 C CA . PRO B 1 184 ? 33.900 15.055 -20.905 1.00 25.47 184 PRO B CA 1
ATOM 4436 C C . PRO B 1 184 ? 34.832 16.245 -21.093 1.00 24.89 184 PRO B C 1
ATOM 4437 O O . PRO B 1 184 ? 35.562 16.610 -20.163 1.00 25.24 184 PRO B O 1
ATOM 4441 N N . LEU B 1 185 ? 34.835 16.865 -22.274 1.00 23.64 185 LEU B N 1
ATOM 4442 C CA . LEU B 1 185 ? 35.709 18.013 -22.487 1.00 21.58 185 LEU B CA 1
ATOM 4443 C C . LEU B 1 185 ? 35.290 19.220 -21.654 1.00 23.86 185 LEU B C 1
ATOM 4444 O O . LEU B 1 185 ? 36.137 20.048 -21.305 1.00 25.24 185 LEU B O 1
ATOM 4449 N N . LEU B 1 186 ? 33.999 19.349 -21.327 1.00 19.57 186 LEU B N 1
ATOM 4450 C CA . LEU B 1 186 ? 33.541 20.468 -20.510 1.00 22.85 186 LEU B CA 1
ATOM 4451 C C . LEU B 1 186 ? 33.862 20.283 -19.027 1.00 20.87 186 LEU B C 1
ATOM 4452 O O . LEU B 1 186 ? 33.959 21.272 -18.286 1.00 21.01 186 LEU B O 1
ATOM 4457 N N . ARG B 1 187 ? 34.041 19.038 -18.587 1.00 23.19 187 ARG B N 1
ATOM 4458 C CA . ARG B 1 187 ? 34.254 18.743 -17.177 1.00 24.64 187 ARG B CA 1
ATOM 4459 C C . ARG B 1 187 ? 35.489 19.466 -16.650 1.00 26.62 187 ARG B C 1
ATOM 4460 O O . ARG B 1 187 ? 36.604 19.256 -17.137 1.00 28.72 187 ARG B O 1
ATOM 4468 N N . GLY B 1 188 ? 35.280 20.333 -15.661 1.00 24.20 188 GLY B N 1
ATOM 4469 C CA . GLY B 1 188 ? 36.332 21.123 -15.056 1.00 25.11 188 GLY B CA 1
ATOM 4470 C C . GLY B 1 188 ? 36.972 22.154 -15.957 1.00 28.15 188 GLY B C 1
ATOM 4471 O O . GLY B 1 188 ? 37.989 22.747 -15.577 1.00 30.58 188 GLY B O 1
ATOM 4472 N N . ALA B 1 189 ? 36.422 22.397 -17.142 1.00 29.04 189 ALA B N 1
ATOM 4473 C CA . ALA B 1 189 ? 37.090 23.284 -18.085 1.00 24.73 189 ALA B CA 1
ATOM 4474 C C . ALA B 1 189 ? 37.208 24.696 -17.522 1.00 26.70 189 ALA B C 1
ATOM 4475 O O . ALA B 1 189 ? 36.309 25.198 -16.837 1.00 24.65 189 ALA B O 1
ATOM 4477 N N . ASP B 1 190 ? 38.341 25.345 -17.790 1.00 25.49 190 ASP B N 1
ATOM 4478 C CA . ASP B 1 190 ? 38.491 26.657 -17.196 1.00 24.38 190 ASP B CA 1
ATOM 4479 C C . ASP B 1 190 ? 37.737 27.695 -18.028 1.00 22.88 190 ASP B C 1
ATOM 4480 O O . ASP B 1 190 ? 37.187 27.403 -19.098 1.00 23.88 190 ASP B O 1
ATOM 4485 N N . ASP B 1 191 ? 37.682 28.913 -17.506 1.00 26.50 191 ASP B N 1
ATOM 4486 C CA . ASP B 1 191 ? 36.833 29.915 -18.140 1.00 22.28 191 ASP B CA 1
ATOM 4487 C C . ASP B 1 191 ? 37.316 30.229 -19.556 1.00 23.59 191 ASP B C 1
ATOM 4488 O O . ASP B 1 191 ? 36.500 30.495 -20.441 1.00 21.12 191 ASP B O 1
ATOM 4493 N N . ARG B 1 192 ? 38.630 30.142 -19.811 1.00 21.98 192 ARG B N 1
ATOM 4494 C CA . ARG B 1 192 ? 39.125 30.427 -21.159 1.00 24.08 192 ARG B CA 1
ATOM 4495 C C . ARG B 1 192 ? 38.679 29.369 -22.153 1.00 22.22 192 ARG B C 1
ATOM 4496 O O . ARG B 1 192 ? 38.490 29.661 -23.344 1.00 20.67 192 ARG B O 1
ATOM 4504 N N . THR B 1 193 ? 38.545 28.127 -21.693 1.00 20.67 193 THR B N 1
ATOM 4505 C CA . THR B 1 193 ? 38.064 27.071 -22.565 1.00 20.78 193 THR B CA 1
ATOM 4506 C C . THR B 1 193 ? 36.592 27.266 -22.892 1.00 18.20 193 THR B C 1
ATOM 4507 O O . THR B 1 193 ? 36.186 27.102 -24.050 1.00 20.12 193 THR B O 1
ATOM 4511 N N . VAL B 1 194 ? 35.780 27.605 -21.882 1.00 17.81 194 VAL B N 1
ATOM 4512 C CA . VAL B 1 194 ? 34.366 27.894 -22.135 1.00 18.31 194 VAL B CA 1
ATOM 4513 C C . VAL B 1 194 ? 34.246 29.122 -23.029 1.00 16.31 194 VAL B C 1
ATOM 4514 O O . VAL B 1 194 ? 33.395 29.182 -23.927 1.00 16.45 194 VAL B O 1
ATOM 4518 N N . GLU B 1 195 ? 35.107 30.110 -22.803 1.00 16.55 195 GLU B N 1
ATOM 4519 C CA . GLU B 1 195 ? 35.126 31.304 -23.647 1.00 18.21 195 GLU B CA 1
ATOM 4520 C C . GLU B 1 195 ? 35.359 30.958 -25.122 1.00 18.31 195 GLU B C 1
ATOM 4521 O O . GLU B 1 195 ? 34.679 31.505 -26.006 1.00 15.47 195 GLU B O 1
ATOM 4527 N N . GLN B 1 196 ? 36.312 30.067 -25.414 1.00 17.63 196 GLN B N 1
ATOM 4528 C CA . GLN B 1 196 ? 36.551 29.669 -26.798 1.00 18.84 196 GLN B CA 1
ATOM 4529 C C . GLN B 1 196 ? 35.325 28.991 -27.386 1.00 16.59 196 GLN B C 1
ATOM 4530 O O . GLN B 1 196 ? 34.889 29.309 -28.499 1.00 17.22 196 GLN B O 1
ATOM 4536 N N . ALA B 1 197 ? 34.742 28.059 -26.634 1.00 15.74 197 ALA B N 1
ATOM 4537 C CA . ALA B 1 197 ? 33.582 27.333 -27.120 1.00 13.77 197 ALA B CA 1
ATOM 4538 C C . ALA B 1 197 ? 32.424 28.287 -27.387 1.00 14.90 197 ALA B C 1
ATOM 4539 O O . ALA B 1 197 ? 31.761 28.201 -28.430 1.00 15.66 197 ALA B O 1
ATOM 4541 N N . SER B 1 198 ? 32.188 29.215 -26.467 1.00 14.23 198 SER B N 1
ATOM 4542 C CA . SER B 1 198 ? 31.085 30.150 -26.634 1.00 16.22 198 SER B CA 1
ATOM 4543 C C . SER B 1 198 ? 31.334 31.080 -27.812 1.00 14.31 198 SER B C 1
ATOM 4544 O O . SER B 1 198 ? 30.404 31.419 -28.553 1.00 14.08 198 SER B O 1
ATOM 4547 N N . SER B 1 199 ? 32.583 31.470 -28.040 1.00 14.34 199 SER B N 1
ATOM 4548 C CA . SER B 1 199 ? 32.849 32.323 -29.197 1.00 14.25 199 SER B CA 1
ATOM 4549 C C . SER B 1 199 ? 32.589 31.590 -30.512 1.00 16.24 199 SER B C 1
ATOM 4550 O O . SER B 1 199 ? 32.117 32.198 -31.472 1.00 14.93 199 SER B O 1
ATOM 4553 N N . TRP B 1 200 ? 32.879 30.284 -30.581 1.00 14.83 200 TRP B N 1
ATOM 4554 C CA . TRP B 1 200 ? 32.516 29.516 -31.775 1.00 15.05 200 TRP B CA 1
ATOM 4555 C C . TRP B 1 200 ? 31.011 29.478 -31.948 1.00 13.01 200 TRP B C 1
ATOM 4556 O O . TRP B 1 200 ? 30.500 29.610 -33.066 1.00 13.35 200 TRP B O 1
ATOM 4567 N N . TRP B 1 201 ? 30.293 29.238 -30.848 1.00 13.04 201 TRP B N 1
ATOM 4568 C CA . TRP B 1 201 ? 28.835 29.188 -30.889 1.00 12.65 201 TRP B CA 1
ATOM 4569 C C . TRP B 1 201 ? 28.255 30.460 -31.502 1.00 13.51 201 TRP B C 1
ATOM 4570 O O . TRP B 1 201 ? 27.425 30.386 -32.415 1.00 14.51 201 TRP B O 1
ATOM 4581 N N . VAL B 1 202 ? 28.685 31.642 -31.029 1.00 12.85 202 VAL B N 1
ATOM 4582 C CA . VAL B 1 202 ? 28.044 32.863 -31.536 1.00 13.44 202 VAL B CA 1
ATOM 4583 C C . VAL B 1 202 ? 28.384 33.072 -32.997 1.00 13.06 202 VAL B C 1
ATOM 4584 O O . VAL B 1 202 ? 27.538 33.514 -33.778 1.00 14.47 202 VAL B O 1
ATOM 4588 N N . ARG B 1 203 ? 29.620 32.744 -33.391 1.00 12.50 203 ARG B N 1
ATOM 4589 C CA . ARG B 1 203 ? 30.009 32.896 -34.792 1.00 16.59 203 ARG B CA 1
ATOM 4590 C C . ARG B 1 203 ? 29.186 31.985 -35.698 1.00 15.83 203 ARG B C 1
ATOM 4591 O O . ARG B 1 203 ? 28.719 32.417 -36.765 1.00 16.07 203 ARG B O 1
ATOM 4599 N N . LEU B 1 204 ? 29.002 30.725 -35.309 1.00 14.30 204 LEU B N 1
ATOM 4600 C CA . LEU B 1 204 ? 28.199 29.825 -36.131 1.00 15.57 204 LEU B CA 1
ATOM 4601 C C . LEU B 1 204 ? 26.734 30.230 -36.097 1.00 15.22 204 LEU B C 1
ATOM 4602 O O . LEU B 1 204 ? 26.025 30.121 -37.101 1.00 15.91 204 LEU B O 1
ATOM 4607 N N . HIS B 1 205 ? 26.263 30.686 -34.930 1.00 14.30 205 HIS B N 1
ATOM 4608 C CA . HIS B 1 205 ? 24.886 31.135 -34.768 1.00 13.51 205 HIS B CA 1
ATOM 4609 C C . HIS B 1 205 ? 24.545 32.253 -35.751 1.00 17.40 205 HIS B C 1
ATOM 4610 O O . HIS B 1 205 ? 23.582 32.154 -36.522 1.00 15.71 205 HIS B O 1
ATOM 4617 N N . GLU B 1 206 ? 25.335 33.329 -35.750 1.00 15.05 206 GLU B N 1
ATOM 4618 C CA . GLU B 1 206 ? 25.055 34.438 -36.659 1.00 14.43 206 GLU B CA 1
ATOM 4619 C C . GLU B 1 206 ? 25.163 34.010 -38.122 1.00 15.47 206 GLU B C 1
ATOM 4620 O O . GLU B 1 206 ? 24.339 34.412 -38.956 1.00 17.20 206 GLU B O 1
ATOM 4626 N N . TYR B 1 207 ? 26.163 33.188 -38.453 1.00 16.75 207 TYR B N 1
ATOM 4627 C CA . TYR B 1 207 ? 26.298 32.738 -39.836 1.00 15.23 207 TYR B CA 1
ATOM 4628 C C . TYR B 1 207 ? 25.052 31.990 -40.286 1.00 14.97 207 TYR B C 1
ATOM 4629 O O . TYR B 1 207 ? 24.486 32.282 -41.349 1.00 17.39 207 TYR B O 1
ATOM 4638 N N . HIS B 1 208 ? 24.596 31.014 -39.487 1.00 13.78 208 HIS B N 1
ATOM 4639 C CA . HIS B 1 208 ? 23.500 30.185 -39.995 1.00 13.87 208 HIS B CA 1
ATOM 4640 C C . HIS B 1 208 ? 22.153 30.912 -39.994 1.00 14.63 208 HIS B C 1
ATOM 4641 O O . HIS B 1 208 ? 21.275 30.518 -40.772 1.00 15.89 208 HIS B O 1
ATOM 4648 N N . HIS B 1 209 ? 21.973 31.965 -39.184 1.00 14.62 209 HIS B N 1
ATOM 4649 C CA . HIS B 1 209 ? 20.738 32.749 -39.283 1.00 17.45 209 HIS B CA 1
ATOM 4650 C C . HIS B 1 209 ? 20.541 33.277 -40.694 1.00 16.50 209 HIS B C 1
ATOM 4651 O O . HIS B 1 209 ? 19.397 33.428 -41.135 1.00 17.84 209 HIS B O 1
ATOM 4658 N N . ARG B 1 210 ? 21.631 33.544 -41.414 1.00 17.89 210 ARG B N 1
ATOM 4659 C CA . ARG B 1 210 ? 21.572 34.118 -42.753 1.00 17.77 210 ARG B CA 1
ATOM 4660 C C . ARG B 1 210 ? 21.477 33.065 -43.858 1.00 22.12 210 ARG B C 1
ATOM 4661 O O . ARG B 1 210 ? 21.370 33.433 -45.037 1.00 24.49 210 ARG B O 1
ATOM 4669 N N . GLN B 1 211 ? 21.498 31.777 -43.514 1.00 18.90 211 GLN B N 1
ATOM 4670 C CA . GLN B 1 211 ? 21.438 30.669 -44.465 1.00 20.61 211 GLN B CA 1
ATOM 4671 C C . GLN B 1 211 ? 20.070 30.004 -44.455 1.00 21.39 211 GLN B C 1
ATOM 4672 O O . GLN B 1 211 ? 19.306 30.107 -43.491 1.00 20.99 211 GLN B O 1
ATOM 4678 N N . GLY B 1 212 ? 19.787 29.274 -45.530 1.00 25.06 212 GLY B N 1
ATOM 4679 C CA . GLY B 1 212 ? 18.566 28.507 -45.636 1.00 22.19 212 GLY B CA 1
ATOM 4680 C C . GLY B 1 212 ? 17.519 29.173 -46.502 1.00 21.32 212 GLY B C 1
ATOM 4681 O O . GLY B 1 212 ? 17.741 30.203 -47.141 1.00 21.41 212 GLY B O 1
ATOM 4682 N N . ASP B 1 213 ? 16.336 28.578 -46.490 1.00 22.48 213 ASP B N 1
ATOM 4683 C CA . ASP B 1 213 ? 15.265 29.062 -47.346 1.00 22.84 213 ASP B CA 1
ATOM 4684 C C . ASP B 1 213 ? 14.428 30.172 -46.712 1.00 23.13 213 ASP B C 1
ATOM 4685 O O . ASP B 1 213 ? 13.676 30.837 -47.436 1.00 22.05 213 ASP B O 1
ATOM 4690 N N . MET B 1 214 ? 14.520 30.392 -45.398 1.00 21.81 214 MET B N 1
ATOM 4691 C CA . MET B 1 214 ? 13.827 31.504 -44.734 1.00 21.12 214 MET B CA 1
ATOM 4692 C C . MET B 1 214 ? 14.783 32.194 -43.771 1.00 18.11 214 MET B C 1
ATOM 4693 O O . MET B 1 214 ? 14.564 32.211 -42.560 1.00 23.16 214 MET B O 1
ATOM 4698 N N . PRO B 1 215 ? 15.844 32.800 -44.289 1.00 20.20 215 PRO B N 1
ATOM 4699 C CA . PRO B 1 215 ? 16.831 33.445 -43.425 1.00 17.53 215 PRO B CA 1
ATOM 4700 C C . PRO B 1 215 ? 16.268 34.700 -42.776 1.00 18.11 215 PRO B C 1
ATOM 4701 O O . PRO B 1 215 ? 15.315 35.307 -43.265 1.00 20.80 215 PRO B O 1
ATOM 4705 N N . ILE B 1 216 ? 16.875 35.087 -41.658 1.00 18.12 216 ILE B N 1
ATOM 4706 C CA . ILE B 1 216 ? 16.586 36.402 -41.084 1.00 19.88 216 ILE B CA 1
ATOM 4707 C C . ILE B 1 216 ? 17.775 37.309 -41.381 1.00 21.03 216 ILE B C 1
ATOM 4708 O O . ILE B 1 216 ? 18.912 36.824 -41.452 1.00 21.69 216 ILE B O 1
ATOM 4713 N N . PRO B 1 217 ? 17.573 38.632 -41.534 1.00 21.73 217 PRO B N 1
ATOM 4714 C CA . PRO B 1 217 ? 16.336 39.359 -41.221 1.00 21.35 217 PRO B CA 1
ATOM 4715 C C . PRO B 1 217 ? 15.187 39.263 -42.245 1.00 21.12 217 PRO B C 1
ATOM 4716 O O . PRO B 1 217 ? 14.096 39.744 -41.925 1.00 22.45 217 PRO B O 1
ATOM 4720 N N . GLU B 1 218 ? 15.405 38.666 -43.419 1.00 21.96 218 GLU B N 1
ATOM 4721 C CA . GLU B 1 218 ? 14.366 38.693 -44.448 1.00 23.00 218 GLU B CA 1
ATOM 4722 C C . GLU B 1 218 ? 13.027 38.191 -43.919 1.00 22.17 218 GLU B C 1
ATOM 4723 O O . GLU B 1 218 ? 11.982 38.814 -44.153 1.00 23.37 218 GLU B O 1
ATOM 4729 N N . PHE B 1 219 ? 13.028 37.050 -43.220 1.00 20.04 219 PHE B N 1
ATOM 4730 C CA . PHE B 1 219 ? 11.790 36.466 -42.717 1.00 18.45 219 PHE B CA 1
ATOM 4731 C C . PHE B 1 219 ? 11.619 36.655 -41.217 1.00 21.77 219 PHE B C 1
ATOM 4732 O O . PHE B 1 219 ? 10.854 35.916 -40.584 1.00 21.40 219 PHE B O 1
ATOM 4740 N N . LEU B 1 220 ? 12.290 37.658 -40.649 1.00 18.40 220 LEU B N 1
ATOM 4741 C CA . LEU B 1 220 ? 12.228 37.892 -39.209 1.00 20.93 220 LEU B CA 1
ATOM 4742 C C . LEU B 1 220 ? 10.791 38.058 -38.721 1.00 18.31 220 LEU B C 1
ATOM 4743 O O . LEU B 1 220 ? 10.415 37.521 -37.672 1.00 20.33 220 LEU B O 1
ATOM 4748 N N . ARG B 1 221 ? 9.964 38.814 -39.450 1.00 20.90 221 ARG B N 1
ATOM 4749 C CA . ARG B 1 221 ? 8.642 39.095 -38.898 1.00 24.34 221 ARG B CA 1
ATOM 4750 C C . ARG B 1 221 ? 7.754 37.859 -38.859 1.00 21.52 221 ARG B C 1
ATOM 4751 O O . ARG B 1 221 ? 6.717 37.877 -38.189 1.00 25.08 221 ARG B O 1
ATOM 4759 N N . TYR B 1 222 ? 8.157 36.777 -39.523 1.00 23.10 222 TYR B N 1
ATOM 4760 C CA . TYR B 1 222 ? 7.470 35.499 -39.444 1.00 22.78 222 TYR B CA 1
ATOM 4761 C C . TYR B 1 222 ? 8.026 34.600 -38.353 1.00 21.56 222 TYR B C 1
ATOM 4762 O O . TYR B 1 222 ? 7.491 33.510 -38.127 1.00 23.09 222 TYR B O 1
ATOM 4771 N N . LYS B 1 223 ? 9.090 35.025 -37.676 1.00 20.26 223 LYS B N 1
ATOM 4772 C CA . LYS B 1 223 ? 9.785 34.164 -36.733 1.00 20.43 223 LYS B CA 1
ATOM 4773 C C . LYS B 1 223 ? 9.926 34.844 -35.375 1.00 17.07 223 LYS B C 1
ATOM 4774 O O . LYS B 1 223 ? 10.925 34.654 -34.674 1.00 21.11 223 LYS B O 1
ATOM 4780 N N . LYS B 1 224 ? 8.939 35.659 -34.992 1.00 19.59 224 LYS B N 1
ATOM 4781 C CA . LYS B 1 224 ? 8.945 36.255 -33.659 1.00 21.21 224 LYS B CA 1
ATOM 4782 C C . LYS B 1 224 ? 7.944 35.608 -32.709 1.00 18.37 224 LYS B C 1
ATOM 4783 O O . LYS B 1 224 ? 8.141 35.689 -31.489 1.00 20.91 224 LYS B O 1
ATOM 4789 N N . LEU B 1 225 ? 6.920 34.931 -33.223 1.00 20.84 225 LEU B N 1
ATOM 4790 C CA . LEU B 1 225 ? 6.049 34.110 -32.386 1.00 20.44 225 LEU B CA 1
ATOM 4791 C C . LEU B 1 225 ? 6.888 33.155 -31.549 1.00 20.46 225 LEU B C 1
ATOM 4792 O O . LEU B 1 225 ? 7.762 32.476 -32.081 1.00 20.34 225 LEU B O 1
ATOM 4797 N N . LYS B 1 226 ? 6.568 33.053 -30.251 1.00 19.64 226 LYS B N 1
ATOM 4798 C CA . LYS B 1 226 ? 7.404 32.316 -29.298 1.00 19.01 226 LYS B CA 1
ATOM 4799 C C . LYS B 1 226 ? 7.905 30.985 -29.862 1.00 19.34 226 LYS B C 1
ATOM 4800 O O . LYS B 1 226 ? 9.125 30.778 -29.947 1.00 17.69 226 LYS B O 1
ATOM 4806 N N . PRO B 1 227 ? 7.039 30.057 -30.271 1.00 19.35 227 PRO B N 1
ATOM 4807 C CA . PRO B 1 227 ? 7.561 28.768 -30.758 1.00 17.29 227 PRO B CA 1
ATOM 4808 C C . PRO B 1 227 ? 8.454 28.923 -31.967 1.00 18.19 227 PRO B C 1
ATOM 4809 O O . PRO B 1 227 ? 9.433 28.178 -32.116 1.00 18.24 227 PRO B O 1
ATOM 4813 N N . LEU B 1 228 ? 8.156 29.888 -32.828 1.00 20.39 228 LEU B N 1
ATOM 4814 C CA . LEU B 1 228 ? 8.900 30.028 -34.068 1.00 18.19 228 LEU B CA 1
ATOM 4815 C C . LEU B 1 228 ? 10.226 30.736 -33.851 1.00 17.70 228 LEU B C 1
ATOM 4816 O O . LEU B 1 228 ? 11.203 30.430 -34.533 1.00 17.59 228 LEU B O 1
ATOM 4821 N N . ALA B 1 229 ? 10.280 31.712 -32.941 1.00 16.85 229 ALA B N 1
ATOM 4822 C CA . ALA B 1 229 ? 11.566 32.313 -32.605 1.00 16.42 229 ALA B CA 1
ATOM 4823 C C . ALA B 1 229 ? 12.497 31.257 -32.042 1.00 17.82 229 ALA B C 1
ATOM 4824 O O . ALA B 1 229 ? 13.658 31.158 -32.444 1.00 18.26 229 ALA B O 1
ATOM 4826 N N . GLY B 1 230 ? 11.980 30.431 -31.122 1.00 15.48 230 GLY B N 1
ATOM 4827 C CA . GLY B 1 230 ? 12.779 29.346 -30.577 1.00 17.15 230 GLY B CA 1
ATOM 4828 C C . GLY B 1 230 ? 13.223 28.351 -31.635 1.00 17.38 230 GLY B C 1
ATOM 4829 O O . GLY B 1 230 ? 14.385 27.943 -31.679 1.00 16.28 230 GLY B O 1
ATOM 4830 N N . LEU B 1 231 ? 12.299 27.946 -32.514 1.00 16.47 231 LEU B N 1
ATOM 4831 C CA . LEU B 1 231 ? 12.668 26.965 -33.530 1.00 17.15 231 LEU B CA 1
ATOM 4832 C C . LEU B 1 231 ? 13.759 27.504 -34.450 1.00 17.33 231 LEU B C 1
ATOM 4833 O O . LEU B 1 231 ? 14.645 26.750 -34.877 1.00 17.11 231 LEU B O 1
ATOM 4838 N N . GLU B 1 232 ? 13.730 28.809 -34.744 1.00 15.17 232 GLU B N 1
ATOM 4839 C CA . GLU B 1 232 ? 14.790 29.393 -35.565 1.00 16.33 232 GLU B CA 1
ATOM 4840 C C . GLU B 1 232 ? 16.124 29.360 -34.828 1.00 15.62 232 GLU B C 1
ATOM 4841 O O . GLU B 1 232 ? 17.164 29.017 -35.416 1.00 17.13 232 GLU B O 1
ATOM 4847 N N . GLU B 1 233 ? 16.121 29.715 -33.538 1.00 14.74 233 GLU B N 1
ATOM 4848 C CA . GLU B 1 233 ? 17.328 29.571 -32.724 1.00 13.48 233 GLU B CA 1
ATOM 4849 C C . GLU B 1 233 ? 17.866 28.145 -32.784 1.00 16.40 233 GLU B C 1
ATOM 4850 O O . GLU B 1 233 ? 19.083 27.914 -32.868 1.00 15.70 233 GLU B O 1
ATOM 4856 N N . LEU B 1 234 ? 16.966 27.175 -32.726 1.00 15.62 234 LEU B N 1
ATOM 4857 C CA . LEU B 1 234 ? 17.375 25.782 -32.708 1.00 18.25 234 LEU B CA 1
ATOM 4858 C C . LEU B 1 234 ? 17.852 25.334 -34.084 1.00 18.09 234 LEU B C 1
ATOM 4859 O O . LEU B 1 234 ? 18.806 24.557 -34.197 1.00 18.54 234 LEU B O 1
ATOM 4864 N N . ARG B 1 235 ? 17.197 25.804 -35.156 1.00 16.17 235 ARG B N 1
ATOM 4865 C CA . ARG B 1 235 ? 17.698 25.507 -36.494 1.00 15.58 235 ARG B CA 1
ATOM 4866 C C . ARG B 1 235 ? 19.167 25.879 -36.617 1.00 18.18 235 ARG B C 1
ATOM 4867 O O . ARG B 1 235 ? 19.996 25.078 -37.080 1.00 15.15 235 ARG B O 1
ATOM 4875 N N . VAL B 1 236 ? 19.511 27.094 -36.195 1.00 14.30 236 VAL B N 1
ATOM 4876 C CA . VAL B 1 236 ? 20.870 27.555 -36.412 1.00 14.80 236 VAL B CA 1
ATOM 4877 C C . VAL B 1 236 ? 21.828 26.881 -35.448 1.00 16.42 236 VAL B C 1
ATOM 4878 O O . VAL B 1 236 ? 22.966 26.608 -35.817 1.00 16.42 236 VAL B O 1
ATOM 4882 N N . ASP B 1 237 ? 21.399 26.558 -34.220 1.00 14.96 237 ASP B N 1
ATOM 4883 C CA . ASP B 1 237 ? 22.369 25.923 -33.333 1.00 12.47 237 ASP B CA 1
ATOM 4884 C C . ASP B 1 237 ? 22.557 24.446 -33.642 1.00 14.26 237 ASP B C 1
ATOM 4885 O O . ASP B 1 237 ? 23.661 23.918 -33.463 1.00 13.90 237 ASP B O 1
ATOM 4890 N N . VAL B 1 238 ? 21.519 23.760 -34.120 1.00 14.44 238 VAL B N 1
ATOM 4891 C CA . VAL B 1 238 ? 21.734 22.395 -34.589 1.00 14.16 238 VAL B CA 1
ATOM 4892 C C . VAL B 1 238 ? 22.639 22.409 -35.814 1.00 12.83 238 VAL B C 1
ATOM 4893 O O . VAL B 1 238 ? 23.555 21.593 -35.933 1.00 15.23 238 VAL B O 1
ATOM 4897 N N . SER B 1 239 ? 22.456 23.391 -36.707 1.00 13.07 239 SER B N 1
ATOM 4898 C CA . SER B 1 239 ? 23.396 23.525 -37.816 1.00 13.83 239 SER B CA 1
ATOM 4899 C C . SER B 1 239 ? 24.821 23.675 -37.308 1.00 17.23 239 SER B C 1
ATOM 4900 O O . SER B 1 239 ? 25.762 23.095 -37.867 1.00 17.96 239 SER B O 1
ATOM 4903 N N . GLY B 1 240 ? 25.001 24.497 -36.270 1.00 15.13 240 GLY B N 1
ATOM 4904 C CA . GLY B 1 240 ? 26.329 24.714 -35.729 1.00 14.94 240 GLY B CA 1
ATOM 4905 C C . GLY B 1 240 ? 26.891 23.470 -35.074 1.00 17.20 240 GLY B C 1
ATOM 4906 O O . GLY B 1 240 ? 28.086 23.191 -35.206 1.00 16.53 240 GLY B O 1
ATOM 4907 N N . MET B 1 241 ? 26.052 22.708 -34.347 1.00 14.06 241 MET B N 1
ATOM 4908 C CA . MET B 1 241 ? 26.581 21.445 -33.803 1.00 13.57 241 MET B CA 1
ATOM 4909 C C . MET B 1 241 ? 27.060 20.548 -34.934 1.00 15.61 241 MET B C 1
ATOM 4910 O O . MET B 1 241 ? 28.131 19.944 -34.832 1.00 15.90 241 MET B O 1
ATOM 4915 N N . LEU B 1 242 ? 26.309 20.479 -36.030 1.00 15.90 242 LEU B N 1
ATOM 4916 C CA . LEU B 1 242 ? 26.676 19.564 -37.103 1.00 16.61 242 LEU B CA 1
ATOM 4917 C C . LEU B 1 242 ? 27.947 20.023 -37.812 1.00 16.35 242 LEU B C 1
ATOM 4918 O O . LEU B 1 242 ? 28.775 19.188 -38.195 1.00 18.80 242 LEU B O 1
ATOM 4923 N N . VAL B 1 243 ? 28.136 21.340 -37.971 1.00 17.07 243 VAL B N 1
ATOM 4924 C CA . VAL B 1 243 ? 29.396 21.850 -38.513 1.00 17.09 243 VAL B CA 1
ATOM 4925 C C . VAL B 1 243 ? 30.569 21.399 -37.648 1.00 18.36 243 VAL B C 1
ATOM 4926 O O . VAL B 1 243 ? 31.615 20.973 -38.162 1.00 18.63 243 VAL B O 1
ATOM 4930 N N . CYS B 1 244 ? 30.420 21.488 -36.327 1.00 14.94 244 CYS B N 1
ATOM 4931 C CA . CYS B 1 244 ? 31.498 21.074 -35.437 1.00 16.64 244 CYS B CA 1
ATOM 4932 C C . CYS B 1 244 ? 31.782 19.592 -35.571 1.00 18.52 244 CYS B C 1
ATOM 4933 O O . CYS B 1 244 ? 32.919 19.158 -35.380 1.00 21.25 244 CYS B O 1
ATOM 4936 N N . LEU B 1 245 ? 30.748 18.801 -35.845 1.00 17.63 245 LEU B N 1
ATOM 4937 C CA . LEU B 1 245 ? 30.932 17.367 -36.024 1.00 20.60 245 LEU B CA 1
ATOM 4938 C C . LEU B 1 245 ? 31.485 17.009 -37.401 1.00 21.29 245 LEU B C 1
ATOM 4939 O O . LEU B 1 245 ? 32.178 15.993 -37.531 1.00 23.05 245 LEU B O 1
ATOM 4944 N N . ASN B 1 246 ? 31.215 17.818 -38.435 1.00 18.40 246 ASN B N 1
ATOM 4945 C CA . ASN B 1 246 ? 31.388 17.359 -39.813 1.00 19.69 246 ASN B CA 1
ATOM 4946 C C . ASN B 1 246 ? 32.461 18.079 -40.618 1.00 23.40 246 ASN B C 1
ATOM 4947 O O . ASN B 1 246 ? 32.949 17.502 -41.600 1.00 22.69 246 ASN B O 1
ATOM 4952 N N . ASP B 1 247 ? 32.812 19.310 -40.272 1.00 21.47 247 ASP B N 1
ATOM 4953 C CA . ASP B 1 247 ? 33.757 20.083 -41.075 1.00 21.51 247 ASP B CA 1
ATOM 4954 C C . ASP B 1 247 ? 35.179 19.717 -40.671 1.00 22.94 247 ASP B C 1
ATOM 4955 O O . ASP B 1 247 ? 35.631 20.100 -39.586 1.00 21.67 247 ASP B O 1
ATOM 4960 N N . PRO B 1 248 ? 35.930 19.000 -41.519 1.00 21.68 248 PRO B N 1
ATOM 4961 C CA . PRO B 1 248 ? 37.244 18.499 -41.087 1.00 27.60 248 PRO B CA 1
ATOM 4962 C C . PRO B 1 248 ? 38.324 19.565 -41.011 1.00 26.56 248 PRO B C 1
ATOM 4963 O O . PRO B 1 248 ? 39.366 19.303 -40.401 1.00 27.03 248 PRO B O 1
ATOM 4967 N N . GLU B 1 249 ? 38.121 20.739 -41.605 1.00 22.74 249 GLU B N 1
ATOM 4968 C CA . GLU B 1 249 ? 39.112 21.808 -41.535 1.00 25.74 249 GLU B CA 1
ATOM 4969 C C . GLU B 1 249 ? 39.036 22.607 -40.239 1.00 22.42 249 GLU B C 1
ATOM 4970 O O . GLU B 1 249 ? 39.835 23.522 -40.045 1.00 24.08 249 GLU B O 1
ATOM 4976 N N . LEU B 1 250 ? 38.099 22.286 -39.345 1.00 20.74 250 LEU B N 1
ATOM 4977 C CA . LEU B 1 250 ? 38.148 22.929 -38.037 1.00 19.28 250 LEU B CA 1
ATOM 4978 C C . LEU B 1 250 ? 39.056 22.142 -37.097 1.00 20.94 250 LEU B C 1
ATOM 4979 O O . LEU B 1 250 ? 39.085 20.910 -37.160 1.00 25.01 250 LEU B O 1
ATOM 4984 N N . PRO B 1 251 ? 39.812 22.802 -36.222 1.00 22.29 251 PRO B N 1
ATOM 4985 C CA . PRO B 1 251 ? 40.689 22.060 -35.301 1.00 20.52 251 PRO B CA 1
ATOM 4986 C C . PRO B 1 251 ? 39.874 21.098 -34.439 1.00 24.28 251 PRO B C 1
ATOM 4987 O O . PRO B 1 251 ? 38.871 21.485 -33.838 1.00 22.35 251 PRO B O 1
ATOM 4991 N N . ALA B 1 252 ? 40.331 19.839 -34.357 1.00 20.91 252 ALA B N 1
ATOM 4992 C CA . ALA B 1 252 ? 39.486 18.785 -33.797 1.00 18.97 252 ALA B CA 1
ATOM 4993 C C . ALA B 1 252 ? 39.169 19.027 -32.325 1.00 18.68 252 ALA B C 1
ATOM 4994 O O . ALA B 1 252 ? 38.042 18.761 -31.882 1.00 22.89 252 ALA B O 1
ATOM 4996 N N . ASP B 1 253 ? 40.146 19.496 -31.538 1.00 18.87 253 ASP B N 1
ATOM 4997 C CA . ASP B 1 253 ? 39.887 19.688 -30.112 1.00 19.30 253 ASP B CA 1
ATOM 4998 C C . ASP B 1 253 ? 38.877 20.810 -29.893 1.00 18.13 253 ASP B C 1
ATOM 4999 O O . ASP B 1 253 ? 37.912 20.648 -29.137 1.00 22.27 253 ASP B O 1
ATOM 5004 N N . GLU B 1 254 ? 39.087 21.948 -30.544 1.00 20.00 254 GLU B N 1
ATOM 5005 C CA . GLU B 1 254 ? 38.172 23.076 -30.379 1.00 21.98 254 GLU B CA 1
ATOM 5006 C C . GLU B 1 254 ? 36.779 22.750 -30.905 1.00 19.24 254 GLU B C 1
ATOM 5007 O O . GLU B 1 254 ? 35.770 23.201 -30.343 1.00 18.21 254 GLU B O 1
ATOM 5013 N N . ALA B 1 255 ? 36.703 21.985 -31.996 1.00 17.63 255 ALA B N 1
ATOM 5014 C CA . ALA B 1 255 ? 35.413 21.677 -32.605 1.00 15.51 255 ALA B CA 1
ATOM 5015 C C . ALA B 1 255 ? 34.588 20.774 -31.706 1.00 18.52 255 ALA B C 1
ATOM 5016 O O . ALA B 1 255 ? 33.372 20.963 -31.572 1.00 17.98 255 ALA B O 1
ATOM 5018 N N . ARG B 1 256 ? 35.215 19.761 -31.110 1.00 16.78 256 ARG B N 1
ATOM 5019 C CA . ARG B 1 256 ? 34.463 18.889 -30.217 1.00 17.44 256 ARG B CA 1
ATOM 5020 C C . ARG B 1 256 ? 34.026 19.658 -28.984 1.00 18.52 256 ARG B C 1
ATOM 5021 O O . ARG B 1 256 ? 32.922 19.444 -28.468 1.00 17.95 256 ARG B O 1
ATOM 5029 N N . LEU B 1 257 ? 34.872 20.569 -28.504 1.00 16.41 257 LEU B N 1
ATOM 5030 C CA . LEU B 1 257 ? 34.500 21.380 -27.352 1.00 15.45 257 LEU B CA 1
ATOM 5031 C C . LEU B 1 257 ? 33.288 22.249 -27.669 1.00 16.90 257 LEU B C 1
ATOM 5032 O O . LEU B 1 257 ? 32.344 22.327 -26.873 1.00 17.84 257 LEU B O 1
ATOM 5037 N N . ALA B 1 258 ? 33.295 22.910 -28.831 1.00 16.99 258 ALA B N 1
ATOM 5038 C CA . ALA B 1 258 ? 32.151 23.736 -29.216 1.00 16.02 258 ALA B CA 1
ATOM 5039 C C . ALA B 1 258 ? 30.887 22.897 -29.377 1.00 16.72 258 ALA B C 1
ATOM 5040 O O . ALA B 1 258 ? 29.782 23.335 -29.016 1.00 14.95 258 ALA B O 1
ATOM 5042 N N . TYR B 1 259 ? 31.025 21.693 -29.932 1.00 15.59 259 TYR B N 1
ATOM 5043 C CA . TYR B 1 259 ? 29.881 20.794 -30.023 1.00 15.66 259 TYR B CA 1
ATOM 5044 C C . TYR B 1 259 ? 29.281 20.554 -28.639 1.00 17.17 259 TYR B C 1
ATOM 5045 O O . TYR B 1 259 ? 28.072 20.725 -28.433 1.00 14.03 259 TYR B O 1
ATOM 5054 N N . GLU B 1 260 ? 30.121 20.166 -27.678 1.00 15.83 260 GLU B N 1
ATOM 5055 C CA . GLU B 1 260 ? 29.639 19.896 -26.317 1.00 13.75 260 GLU B CA 1
ATOM 5056 C C . GLU B 1 260 ? 28.999 21.137 -25.714 1.00 15.61 260 GLU B C 1
ATOM 5057 O O . GLU B 1 260 ? 27.962 21.047 -25.041 1.00 15.91 260 GLU B O 1
ATOM 5063 N N . TYR B 1 261 ? 29.613 22.305 -25.925 1.00 15.83 261 TYR B N 1
ATOM 5064 C CA . TYR B 1 261 ? 29.050 23.529 -25.371 1.00 14.55 261 TYR B CA 1
ATOM 5065 C C . TYR B 1 261 ? 27.662 23.795 -25.946 1.00 13.84 261 TYR B C 1
ATOM 5066 O O . TYR B 1 261 ? 26.690 23.991 -25.200 1.00 15.42 261 TYR B O 1
ATOM 5075 N N . ILE B 1 262 ? 27.541 23.790 -27.276 1.00 14.75 262 ILE B N 1
ATOM 5076 C CA . ILE B 1 262 ? 26.242 24.127 -27.869 1.00 13.15 262 ILE B CA 1
ATOM 5077 C C . ILE B 1 262 ? 25.193 23.107 -27.463 1.00 13.88 262 ILE B C 1
ATOM 5078 O O . ILE B 1 262 ? 24.040 23.459 -27.187 1.00 14.14 262 ILE B O 1
ATOM 5083 N N . LEU B 1 263 ? 25.558 21.825 -27.451 1.00 13.09 263 LEU B N 1
ATOM 5084 C CA . LEU B 1 263 ? 24.575 20.808 -27.097 1.00 12.65 263 LEU B CA 1
ATOM 5085 C C . LEU B 1 263 ? 24.166 20.925 -25.634 1.00 14.61 263 LEU B C 1
ATOM 5086 O O . LEU B 1 263 ? 22.973 20.877 -25.314 1.00 15.25 263 LEU B O 1
ATOM 5091 N N . SER B 1 264 ? 25.133 21.088 -24.725 1.00 13.25 264 SER B N 1
ATOM 5092 C CA . SER B 1 264 ? 24.758 21.201 -23.311 1.00 14.64 264 SER B CA 1
ATOM 5093 C C . SER B 1 264 ? 23.907 22.443 -23.070 1.00 15.69 264 SER B C 1
ATOM 5094 O O . SER B 1 264 ? 22.982 22.424 -22.247 1.00 15.94 264 SER B O 1
ATOM 5097 N N . GLU B 1 265 ? 24.208 23.540 -23.762 1.00 14.05 265 GLU B N 1
ATOM 5098 C CA . GLU B 1 265 ? 23.415 24.746 -23.541 1.00 12.59 265 GLU B CA 1
ATOM 5099 C C . GLU B 1 265 ? 21.988 24.560 -24.037 1.00 15.87 265 GLU B C 1
ATOM 5100 O O . GLU B 1 265 ? 21.029 24.942 -23.350 1.00 16.92 265 GLU B O 1
ATOM 5106 N N . ARG B 1 266 ? 21.814 23.933 -25.198 1.00 12.85 266 ARG B N 1
ATOM 5107 C CA . ARG B 1 266 ? 20.471 23.815 -25.761 1.00 14.23 266 ARG B CA 1
ATOM 5108 C C . ARG B 1 266 ? 19.691 22.684 -25.099 1.00 15.96 266 ARG B C 1
ATOM 5109 O O . ARG B 1 266 ? 18.458 22.763 -24.978 1.00 17.98 266 ARG B O 1
ATOM 5117 N N . LEU B 1 267 ? 20.379 21.655 -24.614 1.00 14.47 267 LEU B N 1
ATOM 5118 C CA . LEU B 1 267 ? 19.683 20.573 -23.945 1.00 16.56 267 LEU B CA 1
ATOM 5119 C C . LEU B 1 267 ? 19.354 20.898 -22.498 1.00 15.04 267 LEU B C 1
ATOM 5120 O O . LEU B 1 267 ? 18.415 20.315 -21.942 1.00 17.12 267 LEU B O 1
ATOM 5125 N N . LEU B 1 268 ? 20.095 21.810 -21.866 1.00 13.94 268 LEU B N 1
ATOM 5126 C CA . LEU B 1 268 ? 19.957 22.028 -20.428 1.00 15.05 268 LEU B CA 1
ATOM 5127 C C . LEU B 1 268 ? 19.608 23.477 -20.117 1.00 12.84 268 LEU B C 1
ATOM 5128 O O . LEU B 1 268 ? 18.478 23.759 -19.689 1.00 13.85 268 LEU B O 1
ATOM 5133 N N . ARG B 1 269 ? 20.529 24.423 -20.322 1.00 12.15 269 ARG B N 1
ATOM 5134 C CA . ARG B 1 269 ? 20.312 25.776 -19.815 1.00 11.63 269 ARG B CA 1
ATOM 5135 C C . ARG B 1 269 ? 19.110 26.438 -20.479 1.00 14.87 269 ARG B C 1
ATOM 5136 O O . ARG B 1 269 ? 18.249 27.012 -19.799 1.00 14.15 269 ARG B O 1
ATOM 5144 N N . TYR B 1 270 ? 19.038 26.380 -21.810 1.00 12.87 270 TYR B N 1
ATOM 5145 C CA . TYR B 1 270 ? 17.910 27.004 -22.503 1.00 12.49 270 TYR B CA 1
ATOM 5146 C C . TYR B 1 270 ? 16.597 26.282 -22.233 1.00 14.27 270 TYR B C 1
ATOM 5147 O O . TYR B 1 270 ? 15.526 26.903 -22.338 1.00 15.14 270 TYR B O 1
ATOM 5156 N N . ALA B 1 271 ? 16.659 24.995 -21.866 1.00 11.24 271 ALA B N 1
ATOM 5157 C CA . ALA B 1 271 ? 15.457 24.198 -21.672 1.00 12.90 271 ALA B CA 1
ATOM 5158 C C . ALA B 1 271 ? 14.659 24.627 -20.448 1.00 15.51 271 ALA B C 1
ATOM 5159 O O . ALA B 1 271 ? 13.457 24.342 -20.384 1.00 15.13 271 ALA B O 1
ATOM 5161 N N . VAL B 1 272 ? 15.285 25.300 -19.480 1.00 14.98 272 VAL B N 1
ATOM 5162 C CA . VAL B 1 272 ? 14.604 25.715 -18.255 1.00 14.29 272 VAL B CA 1
ATOM 5163 C C . VAL B 1 272 ? 14.359 27.217 -18.210 1.00 15.06 272 VAL B C 1
ATOM 5164 O O . VAL B 1 272 ? 13.880 27.726 -17.189 1.00 16.00 272 VAL B O 1
ATOM 5168 N N . GLU B 1 273 ? 14.638 27.944 -19.300 1.00 14.42 273 GLU B N 1
ATOM 5169 C CA . GLU B 1 273 ? 14.418 29.386 -19.326 1.00 16.27 273 GLU B CA 1
ATOM 5170 C C . GLU B 1 273 ? 12.935 29.745 -19.252 1.00 16.56 273 GLU B C 1
ATOM 5171 O O . GLU B 1 273 ? 12.099 29.176 -19.963 1.00 14.53 273 GLU B O 1
ATOM 5177 N N . GLY B 1 274 ? 12.630 30.739 -18.427 1.00 15.19 274 GLY B N 1
ATOM 5178 C CA . GLY B 1 274 ? 11.304 31.322 -18.335 1.00 14.64 274 GLY B CA 1
ATOM 5179 C C . GLY B 1 274 ? 10.504 30.867 -17.126 1.00 17.04 274 GLY B C 1
ATOM 5180 O O . GLY B 1 274 ? 10.446 29.670 -16.822 1.00 17.13 274 GLY B O 1
ATOM 5181 N N . ILE B 1 275 ? 9.859 31.813 -16.449 1.00 14.79 275 ILE B N 1
ATOM 5182 C CA . ILE B 1 275 ? 8.921 31.537 -15.361 1.00 16.35 275 ILE B CA 1
ATOM 5183 C C . ILE B 1 275 ? 7.751 32.493 -15.561 1.00 20.00 275 ILE B C 1
ATOM 5184 O O . ILE B 1 275 ? 7.972 33.652 -15.941 1.00 19.01 275 ILE B O 1
ATOM 5189 N N . PRO B 1 276 ? 6.496 32.059 -15.386 1.00 15.27 276 PRO B N 1
ATOM 5190 C CA . PRO B 1 276 ? 6.139 30.671 -15.086 1.00 15.84 276 PRO B CA 1
ATOM 5191 C C . PRO B 1 276 ? 6.130 29.750 -16.308 1.00 13.55 276 PRO B C 1
ATOM 5192 O O . PRO B 1 276 ? 6.140 28.529 -16.129 1.00 18.42 276 PRO B O 1
ATOM 5196 N N . ARG B 1 277 ? 6.009 30.299 -17.532 1.00 15.31 277 ARG B N 1
ATOM 5197 C CA . ARG B 1 277 ? 5.989 29.507 -18.747 1.00 15.11 277 ARG B CA 1
ATOM 5198 C C . ARG B 1 277 ? 7.343 29.561 -19.428 1.00 15.07 277 ARG B C 1
ATOM 5199 O O . ARG B 1 277 ? 8.104 30.515 -19.232 1.00 16.47 277 ARG B O 1
ATOM 5207 N N . PRO B 1 278 ? 7.673 28.561 -20.241 1.00 13.88 278 PRO B N 1
ATOM 5208 C CA . PRO B 1 278 ? 8.928 28.626 -21.004 1.00 14.81 278 PRO B CA 1
ATOM 5209 C C . PRO B 1 278 ? 8.951 29.833 -21.932 1.00 16.46 278 PRO B C 1
ATOM 5210 O O . PRO B 1 278 ? 7.927 30.248 -22.479 1.00 15.01 278 PRO B O 1
ATOM 5214 N N . ASN B 1 279 ? 10.142 30.410 -22.109 1.00 14.78 279 ASN B N 1
ATOM 5215 C CA . ASN B 1 279 ? 10.321 31.439 -23.119 1.00 14.54 279 ASN B CA 1
ATOM 5216 C C . ASN B 1 279 ? 10.561 30.778 -24.478 1.00 13.38 279 ASN B C 1
ATOM 5217 O O . ASN B 1 279 ? 10.455 29.557 -24.638 1.00 14.09 279 ASN B O 1
ATOM 5222 N N . TYR B 1 280 ? 10.879 31.585 -25.496 1.00 13.00 280 TYR B N 1
ATOM 5223 C CA . TYR B 1 280 ? 11.031 31.034 -26.841 1.00 12.94 280 TYR B CA 1
ATOM 5224 C C . TYR B 1 280 ? 12.130 29.968 -26.895 1.00 13.58 280 TYR B C 1
ATOM 5225 O O . TYR B 1 280 ? 11.942 28.893 -27.485 1.00 13.05 280 TYR B O 1
ATOM 5234 N N . ASP B 1 281 ? 13.299 30.256 -26.317 1.00 12.66 281 ASP B N 1
ATOM 5235 C CA . ASP B 1 281 ? 14.363 29.257 -26.291 1.00 14.03 281 ASP B CA 1
ATOM 5236 C C . ASP B 1 281 ? 13.875 27.946 -25.686 1.00 14.01 281 ASP B C 1
ATOM 5237 O O . ASP B 1 281 ? 14.138 26.865 -26.221 1.00 14.18 281 ASP B O 1
ATOM 5242 N N . ALA B 1 282 ? 13.195 28.024 -24.542 1.00 14.10 282 ALA B N 1
ATOM 5243 C CA . ALA B 1 282 ? 12.860 26.799 -23.824 1.00 12.20 282 ALA B CA 1
ATOM 5244 C C . ALA B 1 282 ? 11.836 25.966 -24.575 1.00 14.80 282 ALA B C 1
ATOM 5245 O O . ALA B 1 282 ? 11.905 24.734 -24.554 1.00 15.16 282 ALA B O 1
ATOM 5247 N N . VAL B 1 283 ? 10.861 26.596 -25.231 1.00 13.65 283 VAL B N 1
ATOM 5248 C CA . VAL B 1 283 ? 9.936 25.799 -26.043 1.00 12.95 283 VAL B CA 1
ATOM 5249 C C . VAL B 1 283 ? 10.709 24.972 -27.058 1.00 13.27 283 VAL B C 1
ATOM 5250 O O . VAL B 1 283 ? 10.443 23.782 -27.246 1.00 14.88 283 VAL B O 1
ATOM 5254 N N . ALA B 1 284 ? 11.659 25.595 -27.756 1.00 12.09 284 ALA B N 1
ATOM 5255 C CA . ALA B 1 284 ? 12.379 24.862 -28.789 1.00 15.77 284 ALA B CA 1
ATOM 5256 C C . ALA B 1 284 ? 13.279 23.792 -28.192 1.00 15.11 284 ALA B C 1
ATOM 5257 O O . ALA B 1 284 ? 13.400 22.704 -28.757 1.00 14.41 284 ALA B O 1
ATOM 5259 N N . SER B 1 285 ? 13.902 24.081 -27.045 1.00 12.29 285 SER B N 1
ATOM 5260 C CA . SER B 1 285 ? 14.753 23.084 -26.400 1.00 13.49 285 SER B CA 1
ATOM 5261 C C . SER B 1 285 ? 13.939 21.891 -25.916 1.00 14.63 285 SER B C 1
ATOM 5262 O O . SER B 1 285 ? 14.441 20.755 -25.904 1.00 14.99 285 SER B O 1
ATOM 5265 N N . GLN B 1 286 ? 12.689 22.132 -25.506 1.00 14.55 286 GLN B N 1
ATOM 5266 C CA . GLN B 1 286 ? 11.814 21.032 -25.112 1.00 12.64 286 GLN B CA 1
ATOM 5267 C C . GLN B 1 286 ? 11.329 20.248 -26.328 1.00 16.13 286 GLN B C 1
ATOM 5268 O O . GLN B 1 286 ? 11.207 19.020 -26.261 1.00 15.13 286 GLN B O 1
ATOM 5274 N N . LEU B 1 287 ? 11.114 20.926 -27.455 1.00 13.81 287 LEU B N 1
ATOM 5275 C CA . LEU B 1 287 ? 10.902 20.221 -28.712 1.00 15.97 287 LEU B CA 1
ATOM 5276 C C . LEU B 1 287 ? 12.085 19.311 -29.032 1.00 16.17 287 LEU B C 1
ATOM 5277 O O . LEU B 1 287 ? 11.897 18.127 -29.337 1.00 16.55 287 LEU B O 1
ATOM 5282 N N . LEU B 1 288 ? 13.308 19.845 -28.952 1.00 14.91 288 LEU B N 1
ATOM 5283 C CA . LEU B 1 288 ? 14.499 19.030 -29.184 1.00 16.33 288 LEU B CA 1
ATOM 5284 C C . LEU B 1 288 ? 14.538 17.823 -28.248 1.00 14.47 288 LEU B C 1
ATOM 5285 O O . LEU B 1 288 ? 14.786 16.685 -28.678 1.00 15.71 288 LEU B O 1
ATOM 5290 N N . PHE B 1 289 ? 14.343 18.063 -26.953 1.00 13.49 289 PHE B N 1
ATOM 5291 C CA . PHE B 1 289 ? 14.389 16.989 -25.969 1.00 15.01 289 PHE B CA 1
ATOM 5292 C C . PHE B 1 289 ? 13.425 15.873 -26.343 1.00 16.09 289 PHE B C 1
ATOM 5293 O O . PHE B 1 289 ? 13.812 14.702 -26.420 1.00 16.58 289 PHE B O 1
ATOM 5301 N N . ASN B 1 290 ? 12.165 16.224 -26.602 1.00 15.96 290 ASN B N 1
ATOM 5302 C CA . ASN B 1 290 ? 11.167 15.199 -26.892 1.00 14.71 290 ASN B CA 1
ATOM 5303 C C . ASN B 1 290 ? 11.406 14.563 -28.256 1.00 16.80 290 ASN B C 1
ATOM 5304 O O . ASN B 1 290 ? 11.284 13.340 -28.408 1.00 17.78 290 ASN B O 1
ATOM 5309 N N . TYR B 1 291 ? 11.771 15.366 -29.258 1.00 15.52 291 TYR B N 1
ATOM 5310 C CA . TYR B 1 291 ? 12.128 14.794 -30.550 1.00 16.16 291 TYR B CA 1
ATOM 5311 C C . TYR B 1 291 ? 13.252 13.764 -30.415 1.00 18.16 291 TYR B C 1
ATOM 5312 O O . TYR B 1 291 ? 13.153 12.649 -30.941 1.00 19.26 291 TYR B O 1
ATOM 5321 N N . LEU B 1 292 ? 14.344 14.129 -29.737 1.00 15.24 292 LEU B N 1
ATOM 5322 C CA . LEU B 1 292 ? 15.462 13.203 -29.604 1.00 14.99 292 LEU B CA 1
ATOM 5323 C C . LEU B 1 292 ? 15.075 11.975 -28.793 1.00 17.10 292 LEU B C 1
ATOM 5324 O O . LEU B 1 292 ? 15.564 10.869 -29.066 1.00 19.17 292 LEU B O 1
ATOM 5329 N N . SER B 1 293 ? 14.220 12.148 -27.780 1.00 17.01 293 SER B N 1
ATOM 5330 C CA . SER B 1 293 ? 13.750 11.007 -27.000 1.00 17.22 293 SER B CA 1
ATOM 5331 C C . SER B 1 293 ? 12.972 10.043 -27.873 1.00 20.77 293 SER B C 1
ATOM 5332 O O . SER B 1 293 ? 13.150 8.822 -27.791 1.00 21.33 293 SER B O 1
ATOM 5335 N N . GLU B 1 294 ? 12.063 10.572 -28.681 1.00 19.17 294 GLU B N 1
ATOM 5336 C CA . GLU B 1 294 ? 11.172 9.711 -29.443 1.00 22.00 294 GLU B CA 1
ATOM 5337 C C . GLU B 1 294 ? 11.810 9.158 -30.704 1.00 22.57 294 GLU B C 1
ATOM 5338 O O . GLU B 1 294 ? 11.242 8.234 -31.298 1.00 27.65 294 GLU B O 1
ATOM 5344 N N . HIS B 1 295 ? 12.964 9.689 -31.129 1.00 18.55 295 HIS B N 1
ATOM 5345 C CA . HIS B 1 295 ? 13.617 9.237 -32.347 1.00 19.12 295 HIS B CA 1
ATOM 5346 C C . HIS B 1 295 ? 14.967 8.579 -32.102 1.00 18.80 295 HIS B C 1
ATOM 5347 O O . HIS B 1 295 ? 15.720 8.374 -33.049 1.00 19.02 295 HIS B O 1
ATOM 5354 N N . GLY B 1 296 ? 15.290 8.230 -30.859 1.00 18.15 296 GLY B N 1
ATOM 5355 C CA . GLY B 1 296 ? 16.484 7.446 -30.610 1.00 20.49 296 GLY B CA 1
ATOM 5356 C C . GLY B 1 296 ? 17.786 8.208 -30.511 1.00 17.45 296 GLY B C 1
ATOM 5357 O O . GLY B 1 296 ? 18.847 7.607 -30.685 1.00 20.62 296 GLY B O 1
ATOM 5358 N N . GLY B 1 297 ? 17.746 9.514 -30.240 1.00 15.54 297 GLY B N 1
ATOM 5359 C CA . GLY B 1 297 ? 18.969 10.269 -30.063 1.00 18.42 297 GLY B CA 1
ATOM 5360 C C . GLY B 1 297 ? 19.439 10.371 -28.621 1.00 18.44 297 GLY B C 1
ATOM 5361 O O . GLY B 1 297 ? 20.640 10.501 -28.376 1.00 16.11 297 GLY B O 1
ATOM 5362 N N . ILE B 1 298 ? 18.503 10.355 -27.669 1.00 16.59 298 ILE B N 1
ATOM 5363 C CA . ILE B 1 298 ? 18.824 10.295 -26.246 1.00 20.21 298 ILE B CA 1
ATOM 5364 C C . ILE B 1 298 ? 17.908 9.284 -25.583 1.00 18.35 298 ILE B C 1
ATOM 5365 O O . ILE B 1 298 ? 16.829 8.959 -26.083 1.00 19.53 298 ILE B O 1
ATOM 5370 N N . GLU B 1 299 ? 18.355 8.789 -24.432 1.00 19.34 299 GLU B N 1
ATOM 5371 C CA . GLU B 1 299 ? 17.596 7.840 -23.637 1.00 17.95 299 GLU B CA 1
ATOM 5372 C C . GLU B 1 299 ? 17.586 8.321 -22.198 1.00 17.98 299 GLU B C 1
ATOM 5373 O O . GLU B 1 299 ? 18.563 8.892 -21.720 1.00 20.93 299 GLU B O 1
ATOM 5379 N N . LEU B 1 300 ? 16.477 8.075 -21.516 1.00 18.93 300 LEU B N 1
ATOM 5380 C CA . LEU B 1 300 ? 16.319 8.464 -20.124 1.00 22.47 300 LEU B CA 1
ATOM 5381 C C . LEU B 1 300 ? 16.434 7.210 -19.268 1.00 26.15 300 LEU B C 1
ATOM 5382 O O . LEU B 1 300 ? 15.654 6.268 -19.438 1.00 29.79 300 LEU B O 1
ATOM 5387 N N . HIS B 1 301 ? 17.428 7.183 -18.384 1.00 27.62 301 HIS B N 1
ATOM 5388 C CA . HIS B 1 301 ? 17.614 6.097 -17.426 1.00 30.98 301 HIS B CA 1
ATOM 5389 C C . HIS B 1 301 ? 17.733 6.711 -16.043 1.00 31.41 301 HIS B C 1
ATOM 5390 O O . HIS B 1 301 ? 18.625 7.530 -15.807 1.00 31.96 301 HIS B O 1
ATOM 5397 N N . GLY B 1 302 ? 16.852 6.304 -15.136 1.00 34.97 302 GLY B N 1
ATOM 5398 C CA . GLY B 1 302 ? 16.891 6.843 -13.791 1.00 37.33 302 GLY B CA 1
ATOM 5399 C C . GLY B 1 302 ? 16.812 8.348 -13.749 1.00 35.33 302 GLY B C 1
ATOM 5400 O O . GLY B 1 302 ? 17.440 8.975 -12.886 1.00 36.68 302 GLY B O 1
ATOM 5401 N N . GLY B 1 303 ? 16.066 8.948 -14.676 1.00 28.15 303 GLY B N 1
ATOM 5402 C CA . GLY B 1 303 ? 15.889 10.379 -14.717 1.00 26.10 303 GLY B CA 1
ATOM 5403 C C . GLY B 1 303 ? 17.066 11.164 -15.251 1.00 22.67 303 GLY B C 1
ATOM 5404 O O . GLY B 1 303 ? 17.034 12.394 -15.201 1.00 24.71 303 GLY B O 1
ATOM 5405 N N . VAL B 1 304 ? 18.110 10.504 -15.752 1.00 21.50 304 VAL B N 1
ATOM 5406 C CA . VAL B 1 304 ? 19.263 11.203 -16.293 1.00 17.81 304 VAL B CA 1
ATOM 5407 C C . VAL B 1 304 ? 19.336 10.904 -17.782 1.00 18.79 304 VAL B C 1
ATOM 5408 O O . VAL B 1 304 ? 18.914 9.838 -18.245 1.00 19.87 304 VAL B O 1
ATOM 5412 N N . ILE B 1 305 ? 19.855 11.863 -18.533 1.00 17.67 305 ILE B N 1
ATOM 5413 C CA . ILE B 1 305 ? 19.899 11.774 -19.990 1.00 16.99 305 ILE B CA 1
ATOM 5414 C C . ILE B 1 305 ? 21.183 11.076 -20.432 1.00 18.09 305 ILE B C 1
ATOM 5415 O O . ILE B 1 305 ? 22.283 11.528 -20.108 1.00 17.54 305 ILE B O 1
ATOM 5420 N N . ARG B 1 306 ? 21.039 10.005 -21.213 1.00 18.22 306 ARG B N 1
ATOM 5421 C CA . ARG B 1 306 ? 22.143 9.362 -21.916 1.00 15.52 306 ARG B CA 1
ATOM 5422 C C . ARG B 1 306 ? 22.151 9.843 -23.357 1.00 18.05 306 ARG B C 1
ATOM 5423 O O . ARG B 1 306 ? 21.139 9.702 -24.051 1.00 17.96 306 ARG B O 1
ATOM 5431 N N . LEU B 1 307 ? 23.287 10.373 -23.813 1.00 17.09 307 LEU B N 1
ATOM 5432 C CA . LEU B 1 307 ? 23.451 10.697 -25.227 1.00 19.77 307 LEU B CA 1
ATOM 5433 C C . LEU B 1 307 ? 23.750 9.419 -25.995 1.00 20.38 307 LEU B C 1
ATOM 5434 O O . LEU B 1 307 ? 24.736 8.735 -25.710 1.00 21.95 307 LEU B O 1
ATOM 5439 N N . CYS B 1 308 ? 22.920 9.114 -26.979 1.00 17.82 308 CYS B N 1
ATOM 5440 C CA . CYS B 1 308 ? 23.149 7.912 -27.756 1.00 18.37 308 CYS B CA 1
ATOM 5441 C C . CYS B 1 308 ? 24.304 8.113 -28.727 1.00 18.99 308 CYS B C 1
ATOM 5442 O O . CYS B 1 308 ? 24.488 9.207 -29.261 1.00 18.40 308 CYS B O 1
ATOM 5445 N N . PRO B 1 309 ? 25.064 7.059 -29.016 1.00 19.02 309 PRO B N 1
ATOM 5446 C CA . PRO B 1 309 ? 26.102 7.186 -30.051 1.00 18.39 309 PRO B CA 1
ATOM 5447 C C . PRO B 1 309 ? 25.541 7.611 -31.388 1.00 15.52 309 PRO B C 1
ATOM 5448 O O . PRO B 1 309 ? 26.264 8.216 -32.193 1.00 17.55 309 PRO B O 1
ATOM 5452 N N . GLU B 1 310 ? 24.261 7.313 -31.640 1.00 17.75 310 GLU B N 1
ATOM 5453 C CA . GLU B 1 310 ? 23.570 7.649 -32.872 1.00 15.91 310 GLU B CA 1
ATOM 5454 C C . GLU B 1 310 ? 23.110 9.103 -32.915 1.00 20.17 310 GLU B C 1
ATOM 5455 O O . GLU B 1 310 ? 22.513 9.517 -33.916 1.00 16.06 310 GLU B O 1
ATOM 5461 N N . LEU B 1 311 ? 23.363 9.886 -31.869 1.00 15.73 311 LEU B N 1
ATOM 5462 C CA . LEU B 1 311 ? 22.846 11.252 -31.832 1.00 16.93 311 LEU B CA 1
ATOM 5463 C C . LEU B 1 311 ? 23.177 12.069 -33.071 1.00 16.21 311 LEU B C 1
ATOM 5464 O O . LEU B 1 311 ? 22.279 12.767 -33.566 1.00 15.68 311 LEU B O 1
ATOM 5469 N N . PRO B 1 312 ? 24.398 12.059 -33.611 1.00 15.80 312 PRO B N 1
ATOM 5470 C CA . PRO B 1 312 ? 24.649 12.886 -34.803 1.00 16.54 312 PRO B CA 1
ATOM 5471 C C . PRO B 1 312 ? 23.693 12.584 -35.945 1.00 18.19 312 PRO B C 1
ATOM 5472 O O . PRO B 1 312 ? 23.227 13.518 -36.611 1.00 18.59 312 PRO B O 1
ATOM 5476 N N . ALA B 1 313 ? 23.343 11.312 -36.159 1.00 15.85 313 ALA B N 1
ATOM 5477 C CA . ALA B 1 313 ? 22.389 10.971 -37.212 1.00 17.47 313 ALA B CA 1
ATOM 5478 C C . ALA B 1 313 ? 20.989 11.511 -36.904 1.00 15.11 313 ALA B C 1
ATOM 5479 O O . ALA B 1 313 ? 20.277 11.938 -37.814 1.00 16.88 313 ALA B O 1
ATOM 5481 N N . VAL B 1 314 ? 20.578 11.498 -35.635 1.00 15.91 314 VAL B N 1
ATOM 5482 C CA . VAL B 1 314 ? 19.255 11.996 -35.286 1.00 13.84 314 VAL B CA 1
ATOM 5483 C C . VAL B 1 314 ? 19.223 13.521 -35.383 1.00 14.84 314 VAL B C 1
ATOM 5484 O O . VAL B 1 314 ? 18.216 14.101 -35.800 1.00 17.07 314 VAL B O 1
ATOM 5488 N N . LEU B 1 315 ? 20.331 14.190 -35.032 1.00 14.27 315 LEU B N 1
ATOM 5489 C CA . LEU B 1 315 ? 20.404 15.641 -35.202 1.00 15.08 315 LEU B CA 1
ATOM 5490 C C . LEU B 1 315 ? 20.307 16.015 -36.676 1.00 15.97 315 LEU B C 1
ATOM 5491 O O . LEU B 1 315 ? 19.644 16.994 -37.036 1.00 15.30 315 LEU B O 1
ATOM 5496 N N . THR B 1 316 ? 20.944 15.226 -37.540 1.00 17.01 316 THR B N 1
ATOM 5497 C CA . THR B 1 316 ? 20.826 15.458 -38.976 1.00 18.69 316 THR B CA 1
ATOM 5498 C C . THR B 1 316 ? 19.387 15.258 -39.448 1.00 19.61 316 THR B C 1
ATOM 5499 O O . THR B 1 316 ? 18.883 16.027 -40.277 1.00 17.86 316 THR B O 1
ATOM 5503 N N . GLU B 1 317 ? 18.718 14.213 -38.945 1.00 15.82 317 GLU B N 1
ATOM 5504 C CA . GLU B 1 317 ? 17.301 14.002 -39.243 1.00 18.35 317 GLU B CA 1
ATOM 5505 C C . GLU B 1 317 ? 16.471 15.207 -38.828 1.00 16.90 317 GLU B C 1
ATOM 5506 O O . GLU B 1 317 ? 15.562 15.630 -39.557 1.00 17.47 317 GLU B O 1
ATOM 5512 N N . PHE B 1 318 ? 16.739 15.732 -37.634 1.00 15.84 318 PHE B N 1
ATOM 5513 C CA . PHE B 1 318 ? 15.966 16.847 -37.103 1.00 17.57 318 PHE B CA 1
ATOM 5514 C C . PHE B 1 318 ? 16.138 18.088 -37.967 1.00 17.39 318 PHE B C 1
ATOM 5515 O O . PHE B 1 318 ? 15.158 18.772 -38.299 1.00 17.33 318 PHE B O 1
ATOM 5523 N N . LEU B 1 319 ? 17.385 18.423 -38.296 1.00 16.44 319 LEU B N 1
ATOM 5524 C CA . LEU B 1 319 ? 17.625 19.611 -39.107 1.00 17.15 319 LEU B CA 1
ATOM 5525 C C . LEU B 1 319 ? 17.060 19.429 -40.508 1.00 18.23 319 LEU B C 1
ATOM 5526 O O . LEU B 1 319 ? 16.470 20.362 -41.064 1.00 19.55 319 LEU B O 1
ATOM 5531 N N . ASP B 1 320 ? 17.188 18.223 -41.074 1.00 18.20 320 ASP B N 1
ATOM 5532 C CA . ASP B 1 320 ? 16.549 17.940 -42.360 1.00 17.07 320 ASP B CA 1
ATOM 5533 C C . ASP B 1 320 ? 15.038 18.151 -42.295 1.00 20.57 320 ASP B C 1
ATOM 5534 O O . ASP B 1 320 ? 14.432 18.617 -43.267 1.00 20.77 320 ASP B O 1
ATOM 5539 N N . ARG B 1 321 ? 14.401 17.744 -41.192 1.00 16.15 321 ARG B N 1
ATOM 5540 C CA . ARG B 1 321 ? 12.956 17.903 -41.079 1.00 19.95 321 ARG B CA 1
ATOM 5541 C C . ARG B 1 321 ? 12.579 19.378 -41.103 1.00 17.97 321 ARG B C 1
ATOM 5542 O O . ARG B 1 321 ? 11.649 19.788 -41.813 1.00 22.11 321 ARG B O 1
ATOM 5550 N N . ILE B 1 322 ? 13.280 20.190 -40.311 1.00 17.40 322 ILE B N 1
ATOM 5551 C CA . ILE B 1 322 ? 13.002 21.626 -40.304 1.00 17.89 322 ILE B CA 1
ATOM 5552 C C . ILE B 1 322 ? 13.199 22.205 -41.695 1.00 18.64 322 ILE B C 1
ATOM 5553 O O . ILE B 1 322 ? 12.407 23.037 -42.161 1.00 19.53 322 ILE B O 1
ATOM 5558 N N . GLN B 1 323 ? 14.250 21.768 -42.387 1.00 19.42 323 GLN B N 1
ATOM 5559 C CA . GLN B 1 323 ? 14.538 22.298 -43.714 1.00 20.35 323 GLN B CA 1
ATOM 5560 C C . GLN B 1 323 ? 13.504 21.867 -44.743 1.00 23.43 323 GLN B C 1
ATOM 5561 O O . GLN B 1 323 ? 13.191 22.643 -45.653 1.00 21.40 323 GLN B O 1
ATOM 5567 N N . ARG B 1 324 ? 12.940 20.677 -44.576 1.00 21.62 324 ARG B N 1
ATOM 5568 C CA . ARG B 1 324 ? 11.854 20.242 -45.485 1.00 23.73 324 ARG B CA 1
ATOM 5569 C C . ARG B 1 324 ? 10.642 21.168 -45.321 1.00 20.82 324 ARG B C 1
ATOM 5570 O O . ARG B 1 324 ? 9.970 21.442 -46.309 1.00 19.90 324 ARG B O 1
ATOM 5578 N N . ILE B 1 325 ? 10.346 21.558 -44.084 1.00 17.73 325 ILE B N 1
ATOM 5579 C CA . ILE B 1 325 ? 9.196 22.431 -43.843 1.00 15.21 325 ILE B CA 1
ATOM 5580 C C . ILE B 1 325 ? 9.452 23.809 -44.453 1.00 19.75 325 ILE B C 1
ATOM 5581 O O . ILE B 1 325 ? 8.617 24.353 -45.182 1.00 18.46 325 ILE B O 1
ATOM 5586 N N . GLU B 1 326 ? 10.633 24.377 -44.196 1.00 19.33 326 GLU B N 1
ATOM 5587 C CA . GLU B 1 326 ? 10.946 25.717 -44.699 1.00 19.04 326 GLU B CA 1
ATOM 5588 C C . GLU B 1 326 ? 11.073 25.751 -46.223 1.00 20.41 326 GLU B C 1
ATOM 5589 O O . GLU B 1 326 ? 10.813 26.789 -46.839 1.00 21.23 326 GLU B O 1
ATOM 5595 N N . GLN B 1 327 ? 11.485 24.639 -46.842 1.00 18.07 327 GLN B N 1
ATOM 5596 C CA . GLN B 1 327 ? 11.678 24.621 -48.294 1.00 19.48 327 GLN B CA 1
ATOM 5597 C C . GLN B 1 327 ? 10.393 24.928 -49.049 1.00 22.66 327 GLN B C 1
ATOM 5598 O O . GLN B 1 327 ? 10.437 25.413 -50.186 1.00 22.49 327 GLN B O 1
ATOM 5604 N N . ARG B 1 328 ? 9.249 24.631 -48.458 1.00 18.18 328 ARG B N 1
ATOM 5605 C CA . ARG B 1 328 ? 8.007 24.908 -49.172 1.00 21.59 328 ARG B CA 1
ATOM 5606 C C . ARG B 1 328 ? 7.679 26.393 -49.261 1.00 23.80 328 ARG B C 1
ATOM 5607 O O . ARG B 1 328 ? 6.649 26.737 -49.857 1.00 22.74 328 ARG B O 1
ATOM 5615 N N . ILE B 1 329 ? 8.506 27.273 -48.713 1.00 20.72 329 ILE B N 1
ATOM 5616 C CA . ILE B 1 329 ? 8.349 28.703 -48.956 1.00 21.81 329 ILE B CA 1
ATOM 5617 C C . ILE B 1 329 ? 8.346 28.972 -50.467 1.00 25.40 329 ILE B C 1
ATOM 5618 O O . ILE B 1 329 ? 7.777 29.967 -50.923 1.00 26.88 329 ILE B O 1
ATOM 5623 N N . HIS B 1 330 ? 8.969 28.088 -51.248 1.00 23.63 330 HIS B N 1
ATOM 5624 C CA . HIS B 1 330 ? 9.018 28.286 -52.699 1.00 23.40 330 HIS B CA 1
ATOM 5625 C C . HIS B 1 330 ? 7.703 27.964 -53.407 1.00 29.04 330 HIS B C 1
ATOM 5626 O O . HIS B 1 330 ? 7.528 28.365 -54.561 1.00 27.84 330 HIS B O 1
ATOM 5633 N N . THR B 1 331 ? 6.775 27.260 -52.759 1.00 24.61 331 THR B N 1
ATOM 5634 C CA . THR B 1 331 ? 5.500 26.924 -53.383 1.00 27.01 331 THR B CA 1
ATOM 5635 C C 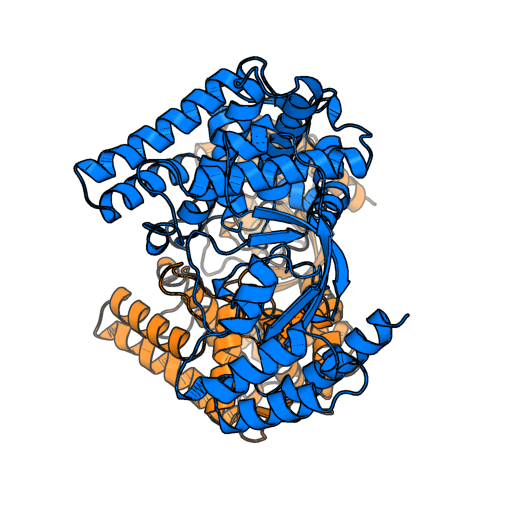. THR B 1 331 ? 4.283 27.299 -52.554 1.00 27.49 331 THR B C 1
ATOM 5636 O O . THR B 1 331 ? 3.159 27.130 -53.029 1.00 28.32 331 THR B O 1
ATOM 5640 N N . THR B 1 332 ? 4.472 27.788 -51.331 1.00 27.30 332 THR B N 1
ATOM 5641 C CA . THR B 1 332 ? 3.382 28.150 -50.439 1.00 23.56 332 THR B CA 1
ATOM 5642 C C . THR B 1 332 ? 3.747 29.455 -49.751 1.00 26.56 332 THR B C 1
ATOM 5643 O O . THR B 1 332 ? 4.884 29.926 -49.835 1.00 29.39 332 THR B O 1
ATOM 5647 N N . SER B 1 333 ? 2.779 30.022 -49.041 1.00 28.74 333 SER B N 1
ATOM 5648 C CA . SER B 1 333 ? 2.973 31.297 -48.376 1.00 28.24 333 SER B CA 1
ATOM 5649 C C . SER B 1 333 ? 3.808 31.137 -47.108 1.00 26.87 333 SER B C 1
ATOM 5650 O O . SER B 1 333 ? 3.903 30.056 -46.525 1.00 25.47 333 SER B O 1
ATOM 5653 N N . ALA B 1 334 ? 4.417 32.246 -46.690 1.00 28.33 334 ALA B N 1
ATOM 5654 C CA . ALA B 1 334 ? 5.096 32.275 -45.401 1.00 24.32 334 ALA B CA 1
ATOM 5655 C C . ALA B 1 334 ? 4.163 31.825 -44.289 1.00 26.96 334 ALA B C 1
ATOM 5656 O O . ALA B 1 334 ? 4.578 31.100 -43.374 1.00 26.13 334 ALA B O 1
ATOM 5658 N N . GLU B 1 335 ? 2.891 32.235 -44.358 1.00 25.68 335 GLU B N 1
ATOM 5659 C CA . GLU B 1 335 ? 1.931 31.880 -43.318 1.00 25.16 335 GLU B CA 1
ATOM 5660 C C . GLU B 1 335 ? 1.631 30.389 -43.333 1.00 26.00 335 GLU B C 1
ATOM 5661 O O . GLU B 1 335 ? 1.409 29.782 -42.279 1.00 23.70 335 GLU B O 1
ATOM 5667 N N . GLU B 1 336 ? 1.600 29.778 -44.519 1.00 26.31 336 GLU B N 1
ATOM 5668 C CA . GLU B 1 336 ? 1.412 28.336 -44.564 1.00 26.82 336 GLU B CA 1
ATOM 5669 C C . GLU B 1 336 ? 2.604 27.621 -43.948 1.00 21.48 336 GLU B C 1
ATOM 5670 O O . GLU B 1 336 ? 2.431 26.637 -43.217 1.00 22.44 336 GLU B O 1
ATOM 5676 N N . VAL B 1 337 ? 3.815 28.102 -44.230 1.00 21.91 337 VAL B N 1
ATOM 5677 C CA . VAL B 1 337 ? 5.003 27.525 -43.606 1.00 22.50 337 VAL B CA 1
ATOM 5678 C C . VAL B 1 337 ? 4.929 27.671 -42.085 1.00 22.52 337 VAL B C 1
ATOM 5679 O O . VAL B 1 337 ? 5.173 26.714 -41.342 1.00 21.68 337 VAL B O 1
ATOM 5683 N N . GLN B 1 338 ? 4.573 28.864 -41.595 1.00 19.78 338 GLN B N 1
ATOM 5684 C CA . GLN B 1 338 ? 4.429 29.054 -40.149 1.00 22.27 338 GLN B CA 1
ATOM 5685 C C . GLN B 1 338 ? 3.527 27.995 -39.517 1.00 20.82 338 GLN B C 1
ATOM 5686 O O . GLN B 1 338 ? 3.853 27.428 -38.469 1.00 20.46 338 GLN B O 1
ATOM 5692 N N . GLN B 1 339 ? 2.353 27.756 -40.107 1.00 19.98 339 GLN B N 1
ATOM 5693 C CA . GLN B 1 339 ? 1.439 26.793 -39.507 1.00 21.22 339 GLN B CA 1
ATOM 5694 C C . GLN B 1 339 ? 2.056 25.407 -39.444 1.00 19.57 339 GLN B C 1
ATOM 5695 O O . GLN B 1 339 ? 1.824 24.663 -38.484 1.00 23.26 339 GLN B O 1
ATOM 5701 N N . ASN B 1 340 ? 2.872 25.063 -40.437 1.00 19.55 340 ASN B N 1
ATOM 5702 C CA . ASN B 1 340 ? 3.519 23.762 -40.454 1.00 21.21 340 ASN B CA 1
ATOM 5703 C C . ASN B 1 340 ? 4.669 23.687 -39.454 1.00 22.79 340 ASN B C 1
ATOM 5704 O O . ASN B 1 340 ? 4.915 22.617 -38.883 1.00 21.90 340 ASN B O 1
ATOM 5709 N N . LEU B 1 341 ? 5.364 24.800 -39.211 1.00 19.42 341 LEU B N 1
ATOM 5710 C CA . LEU B 1 341 ? 6.365 24.819 -38.143 1.00 19.40 341 LEU B CA 1
ATOM 5711 C C . LEU B 1 341 ? 5.710 24.735 -36.767 1.00 20.76 341 LEU B C 1
ATOM 5712 O O . LEU B 1 341 ? 6.258 24.105 -35.851 1.00 20.33 341 LEU B O 1
ATOM 5717 N N . LEU B 1 342 ? 4.550 25.374 -36.590 1.00 18.72 342 LEU B N 1
ATOM 5718 C CA . LEU B 1 342 ? 3.834 25.275 -35.317 1.00 20.75 342 LEU B CA 1
ATOM 5719 C C . LEU B 1 342 ? 3.329 23.861 -35.079 1.00 21.63 342 LEU B C 1
ATOM 5720 O O . LEU B 1 342 ? 3.367 23.354 -33.951 1.00 21.10 342 LEU B O 1
ATOM 5725 N N . GLU B 1 343 ? 2.821 23.219 -36.125 1.00 19.27 343 GLU B N 1
ATOM 5726 C CA . GLU B 1 343 ? 2.309 21.867 -35.970 1.00 21.96 343 GLU B CA 1
ATOM 5727 C C . GLU B 1 343 ? 3.425 20.912 -35.571 1.00 22.44 343 GLU B C 1
ATOM 5728 O O . GLU B 1 343 ? 3.243 20.054 -34.697 1.00 22.95 343 GLU B O 1
ATOM 5734 N N . PHE B 1 344 ? 4.597 21.066 -36.191 1.00 20.49 344 PHE B N 1
ATOM 5735 C CA . PHE B 1 344 ? 5.773 20.301 -35.791 1.00 20.86 344 PHE B CA 1
ATOM 5736 C C . PHE B 1 344 ? 6.131 20.571 -34.334 1.00 20.08 344 PHE B C 1
ATOM 5737 O O . PHE B 1 344 ? 6.310 19.639 -33.537 1.00 20.62 344 PHE B O 1
ATOM 5745 N N . THR B 1 345 ? 6.219 21.848 -33.963 1.00 17.33 345 THR B N 1
ATOM 5746 C CA . THR B 1 345 ? 6.592 22.195 -32.595 1.00 18.01 345 THR B CA 1
ATOM 5747 C C . THR B 1 345 ? 5.640 21.554 -31.603 1.00 20.85 345 THR B C 1
ATOM 5748 O O . THR B 1 345 ? 6.058 20.969 -30.598 1.00 19.59 345 THR B O 1
ATOM 5752 N N . ASN B 1 346 ? 4.342 21.641 -31.882 1.00 18.60 346 ASN B N 1
ATOM 5753 C CA . ASN B 1 346 ? 3.357 21.245 -30.886 1.00 20.03 346 ASN B CA 1
ATOM 5754 C C . ASN B 1 346 ? 3.290 19.742 -30.697 1.00 22.90 346 ASN B C 1
ATOM 5755 O O . ASN B 1 346 ? 2.803 19.282 -29.658 1.00 22.07 346 ASN B O 1
ATOM 5760 N N . ARG B 1 347 ? 3.769 18.971 -31.671 1.00 20.26 347 ARG B N 1
ATOM 5761 C CA . ARG B 1 347 ? 3.814 17.527 -31.517 1.00 22.73 347 ARG B CA 1
ATOM 5762 C C . ARG B 1 347 ? 4.751 17.127 -30.393 1.00 22.56 347 ARG B C 1
ATOM 5763 O O . ARG B 1 347 ? 4.568 16.072 -29.784 1.00 21.15 347 ARG B O 1
ATOM 5771 N N . TYR B 1 348 ? 5.745 17.971 -30.082 1.00 17.96 348 TYR B N 1
ATOM 5772 C CA . TYR B 1 348 ? 6.800 17.606 -29.148 1.00 18.57 348 TYR B CA 1
ATOM 5773 C C . TYR B 1 348 ? 6.905 18.545 -27.953 1.00 20.13 348 TYR B C 1
ATOM 5774 O O . TYR B 1 348 ? 7.923 18.518 -27.252 1.00 19.55 348 TYR B O 1
ATOM 5783 N N . THR B 1 349 ? 5.888 19.368 -27.698 1.00 19.59 349 THR B N 1
ATOM 5784 C CA . THR B 1 349 ? 5.900 20.299 -26.572 1.00 19.09 349 THR B CA 1
ATOM 5785 C C . THR B 1 349 ? 4.539 20.260 -25.899 1.00 21.03 349 THR B C 1
ATOM 5786 O O . THR B 1 349 ? 3.599 19.618 -26.386 1.00 22.09 349 THR B O 1
ATOM 5790 N N . ASP B 1 350 ? 4.433 20.952 -24.767 1.00 18.29 350 ASP B N 1
ATOM 5791 C CA . ASP B 1 350 ? 3.179 21.008 -24.014 1.00 18.63 350 ASP B CA 1
ATOM 5792 C C . ASP B 1 350 ? 2.472 22.317 -24.354 1.00 18.61 350 ASP B C 1
ATOM 5793 O O . ASP B 1 350 ? 2.695 23.352 -23.726 1.00 18.65 350 ASP B O 1
ATOM 5798 N N . TYR B 1 351 ? 1.592 22.263 -25.357 1.00 18.82 351 TYR B N 1
ATOM 5799 C CA . TYR B 1 351 ? 0.872 23.433 -25.837 1.00 21.41 351 TYR B CA 1
ATOM 5800 C C . TYR B 1 351 ? -0.540 23.441 -25.263 1.00 20.94 351 TYR B C 1
ATOM 5801 O O . TYR B 1 351 ? -1.254 22.437 -25.340 1.00 20.58 351 TYR B O 1
ATOM 5810 N N . ASP B 1 352 ? -0.924 24.565 -24.659 1.00 19.16 352 ASP B N 1
ATOM 5811 C CA . ASP B 1 352 ? -2.264 24.737 -24.115 1.00 21.53 352 ASP B CA 1
ATOM 5812 C C . ASP B 1 352 ? -3.118 25.477 -25.133 1.00 22.59 352 ASP B C 1
ATOM 5813 O O . ASP B 1 352 ? -2.928 26.690 -25.312 1.00 20.95 352 ASP B O 1
ATOM 5818 N N . PRO B 1 353 ? -4.085 24.826 -25.797 1.00 24.59 353 PRO B N 1
ATOM 5819 C CA . PRO B 1 353 ? -4.818 25.521 -26.872 1.00 24.23 353 PRO B CA 1
ATOM 5820 C C . PRO B 1 353 ? -5.743 26.625 -26.389 1.00 24.53 353 PRO B C 1
ATOM 5821 O O . PRO B 1 353 ? -6.017 27.546 -27.169 1.00 27.83 353 PRO B O 1
ATOM 5825 N N . ASP B 1 354 ? -6.248 26.562 -25.151 1.00 23.43 354 ASP B N 1
ATOM 5826 C CA . ASP B 1 354 ? -7.122 27.637 -24.684 1.00 26.66 354 ASP B CA 1
ATOM 5827 C C . ASP B 1 354 ? -6.314 28.865 -24.288 1.00 22.24 354 ASP B C 1
ATOM 5828 O O . ASP B 1 354 ? -6.729 29.991 -24.567 1.00 21.82 354 ASP B O 1
ATOM 5833 N N . ALA B 1 355 ? -5.161 28.677 -23.644 1.00 22.28 355 ALA B N 1
ATOM 5834 C CA . ALA B 1 355 ? -4.304 29.819 -23.365 1.00 21.80 355 ALA B CA 1
ATOM 5835 C C . ALA B 1 355 ? -3.473 30.245 -24.570 1.00 23.11 355 ALA B C 1
ATOM 5836 O O . ALA B 1 355 ? -2.917 31.346 -24.552 1.00 18.56 355 ALA B O 1
ATOM 5838 N N . LYS B 1 356 ? -3.371 29.406 -25.608 1.00 20.99 356 LYS B N 1
ATOM 5839 C CA . LYS B 1 356 ? -2.505 29.663 -26.758 1.00 19.66 356 LYS B CA 1
ATOM 5840 C C . LYS B 1 356 ? -1.079 29.941 -26.293 1.00 19.07 356 LYS B C 1
ATOM 5841 O O . LYS B 1 356 ? -0.436 30.937 -26.665 1.00 19.16 356 LYS B O 1
ATOM 5847 N N . ASP B 1 357 ? -0.582 29.055 -25.448 1.00 17.42 357 ASP B N 1
ATOM 5848 C CA . ASP B 1 357 ? 0.764 29.228 -24.911 1.00 18.16 357 ASP B CA 1
ATOM 5849 C C . ASP B 1 357 ? 1.225 27.891 -24.365 1.00 20.24 357 ASP B C 1
ATOM 5850 O O . ASP B 1 357 ? 0.481 26.902 -24.356 1.00 17.56 357 ASP B O 1
ATOM 5855 N N . TYR B 1 358 ? 2.473 27.852 -23.922 1.00 15.43 358 TYR B N 1
ATOM 5856 C CA . TYR B 1 358 ? 3.133 26.603 -23.579 1.00 17.42 358 TYR B CA 1
ATOM 5857 C C . TYR B 1 358 ? 3.400 26.521 -22.081 1.00 14.38 358 TYR B C 1
ATOM 5858 O O . TYR B 1 358 ? 3.464 27.529 -21.380 1.00 16.01 358 TYR B O 1
ATOM 5867 N N . ARG B 1 359 ? 3.515 25.290 -21.602 1.00 16.10 359 ARG B N 1
ATOM 5868 C CA . ARG B 1 359 ? 3.886 24.976 -20.231 1.00 15.32 359 ARG B CA 1
ATOM 5869 C C . ARG B 1 359 ? 5.197 24.213 -20.282 1.00 17.09 359 ARG B C 1
ATOM 5870 O O . ARG B 1 359 ? 5.441 23.484 -21.234 1.00 16.98 359 ARG B O 1
ATOM 5878 N N . HIS B 1 360 ? 6.030 24.372 -19.264 1.00 15.21 360 HIS B N 1
ATOM 5879 C CA . HIS B 1 360 ? 7.232 23.549 -19.197 1.00 13.69 360 HIS B CA 1
ATOM 5880 C C . HIS B 1 360 ? 6.842 22.077 -19.176 1.00 14.86 360 HIS B C 1
ATOM 5881 O O . HIS B 1 360 ? 5.953 21.684 -18.419 1.00 16.27 360 HIS B O 1
ATOM 5888 N N . ILE B 1 361 ? 7.511 21.251 -19.983 1.00 14.40 361 ILE B N 1
ATOM 5889 C CA . ILE B 1 361 ? 7.226 19.811 -19.942 1.00 15.11 361 ILE B CA 1
ATOM 5890 C C . ILE B 1 361 ? 7.597 19.282 -18.558 1.00 15.29 361 ILE B C 1
ATOM 5891 O O . ILE B 1 361 ? 8.477 19.835 -17.888 1.00 14.65 361 ILE B O 1
ATOM 5896 N N . PRO B 1 362 ? 6.948 18.218 -18.077 1.00 15.34 362 PRO B N 1
ATOM 5897 C CA . PRO B 1 362 ? 7.193 17.790 -16.681 1.00 14.36 362 PRO B CA 1
ATOM 5898 C C . PRO B 1 362 ? 8.654 17.491 -16.368 1.00 16.37 362 PRO B C 1
ATOM 5899 O O . PRO B 1 362 ? 9.113 17.813 -15.262 1.00 17.39 362 PRO B O 1
ATOM 5903 N N . PHE B 1 363 ? 9.418 16.940 -17.317 1.00 16.63 363 PHE B N 1
ATOM 5904 C CA . PHE B 1 363 ? 10.822 16.637 -17.047 1.00 15.10 363 PHE B CA 1
ATOM 5905 C C . PHE B 1 363 ? 11.577 17.868 -16.572 1.00 16.66 363 PHE B C 1
ATOM 5906 O O . PHE B 1 363 ? 12.334 17.813 -15.594 1.00 15.00 363 PHE B O 1
ATOM 5914 N N . PHE B 1 364 ? 11.405 18.987 -17.272 1.00 16.13 364 PHE B N 1
ATOM 5915 C CA . PHE B 1 364 ? 12.137 20.199 -16.915 1.00 13.29 364 PHE B CA 1
ATOM 5916 C C . PHE B 1 364 ? 11.446 21.004 -15.824 1.00 15.71 364 PHE B C 1
ATOM 5917 O O . PHE B 1 364 ? 12.117 21.754 -15.114 1.00 16.56 364 PHE B O 1
ATOM 5925 N N . ALA B 1 365 ? 10.126 20.885 -15.682 1.00 14.41 365 ALA B N 1
ATOM 5926 C CA . ALA B 1 365 ? 9.478 21.466 -14.512 1.00 14.79 365 ALA B CA 1
ATOM 5927 C C . ALA B 1 365 ? 10.061 20.891 -13.232 1.00 15.92 365 ALA B C 1
ATOM 5928 O O . ALA B 1 365 ? 10.290 21.625 -12.257 1.00 17.87 365 ALA B O 1
ATOM 5930 N N . GLU B 1 366 ? 10.303 19.581 -13.210 1.00 16.81 366 GLU B N 1
ATOM 5931 C CA . GLU B 1 366 ? 10.819 18.952 -12.001 1.00 15.29 366 GLU B CA 1
ATOM 5932 C C . GLU B 1 366 ? 12.247 19.409 -11.730 1.00 16.60 366 GLU B C 1
ATOM 5933 O O . GLU B 1 366 ? 12.619 19.651 -10.578 1.00 19.47 366 GLU B O 1
ATOM 5939 N N . ILE B 1 367 ? 13.045 19.577 -12.789 1.00 14.01 367 ILE B N 1
ATOM 5940 C CA . ILE B 1 367 ? 14.421 20.048 -12.621 1.00 16.53 367 ILE B CA 1
ATOM 5941 C C . ILE B 1 367 ? 14.457 21.498 -12.137 1.00 15.00 367 ILE B C 1
ATOM 5942 O O . ILE B 1 367 ? 15.299 21.866 -11.312 1.00 17.89 367 ILE B O 1
ATOM 5947 N N . LYS B 1 368 ? 13.573 22.353 -12.658 1.00 13.93 368 LYS B N 1
ATOM 5948 C CA . LYS B 1 368 ? 13.499 23.727 -12.162 1.00 14.79 368 LYS B CA 1
ATOM 5949 C C . LYS B 1 368 ? 13.227 23.750 -10.658 1.00 17.86 368 LYS B C 1
ATOM 5950 O O . LYS B 1 368 ? 13.873 24.495 -9.912 1.00 18.40 368 LYS B O 1
ATOM 5956 N N . GLU B 1 369 ? 12.292 22.926 -10.201 1.00 16.23 369 GLU B N 1
ATOM 5957 C CA . GLU B 1 369 ? 11.989 22.839 -8.776 1.00 20.74 369 GLU B CA 1
ATOM 5958 C C . GLU B 1 369 ? 13.181 22.298 -7.980 1.00 18.38 369 GLU B C 1
ATOM 5959 O O . GLU B 1 369 ? 13.558 22.858 -6.945 1.00 21.50 369 GLU B O 1
ATOM 5965 N N . ARG B 1 370 ? 13.821 21.225 -8.470 1.00 16.62 370 ARG B N 1
ATOM 5966 C CA . ARG B 1 370 ? 14.933 20.606 -7.737 1.00 17.78 370 ARG B CA 1
ATOM 5967 C C . ARG B 1 370 ? 16.132 21.540 -7.612 1.00 21.47 370 ARG B C 1
ATOM 5968 O O . ARG B 1 370 ? 16.749 21.647 -6.542 1.00 21.76 370 ARG B O 1
ATOM 5976 N N . LEU B 1 371 ? 16.542 22.152 -8.714 1.00 15.71 371 LEU B N 1
ATOM 5977 C CA . LEU B 1 371 ? 17.809 22.875 -8.744 1.00 18.21 371 LEU B CA 1
ATOM 5978 C C . LEU B 1 371 ? 17.635 24.373 -8.602 1.00 19.88 371 LEU B C 1
ATOM 5979 O O . LEU B 1 371 ? 18.637 25.090 -8.491 1.00 23.26 371 LEU B O 1
ATOM 5984 N N . GLY B 1 372 ? 16.403 24.865 -8.626 1.00 21.19 372 GLY B N 1
ATOM 5985 C CA . GLY B 1 372 ? 16.159 26.290 -8.574 1.00 19.92 372 GLY B CA 1
ATOM 5986 C C . GLY B 1 372 ? 16.655 27.004 -9.814 1.00 26.00 372 GLY B C 1
ATOM 5987 O O . GLY B 1 372 ? 17.301 28.053 -9.711 1.00 27.44 372 GLY B O 1
ATOM 5988 N N . VAL B 1 373 ? 16.360 26.448 -10.989 1.00 21.91 373 VAL B N 1
ATOM 5989 C CA . VAL B 1 373 ? 16.800 27.034 -12.259 1.00 21.78 373 VAL B CA 1
ATOM 5990 C C . VAL B 1 373 ? 15.569 27.345 -13.104 1.00 27.11 373 VAL B C 1
ATOM 5991 O O . VAL B 1 373 ? 14.435 27.196 -12.621 1.00 23.96 373 VAL B O 1
#

Foldseek 3Di:
DLVVLLLVLLQVLCVVCVVPPVCLLPLVVLQVSLVSQCPRPRSNVDQLSVLQSVCSNCCVPPVDSVSNQVCVLVCVDQKHFAAFDDPQLVLGGTKMWGWAFDDDDVVLCVVLPFLETEIATPDMHDSCVDLSNQWDAPCRGPSRDHDRNGHIYGHLVSVLVLCVVWLVVCCVVAADPPQLVLPVVDDSSLSSLLVVLQVSQQVSCLQDALQHPPVNVVLQPPLQSVQQSSVLSLLVSLLCLVPVVPPDVSSSSSNNSSSCSCQLTVQLQPDPPARGSNNLNSQLVVQQCCVPVQWDADPRHIYGDPCNSVSSVVVSVVLNVLSVCVVPDPSVVSSVVSVVSSVVRFAADVVVRGGGRDVSSVVVCVVPVD/DLVVLLLVLQQVLCVVCVVPPVCLLPLVVLLVSLVSQCPRPRRNPDVLNVQQSVCSNCCVPPVDSVSNQVCVLVCVDQKHFAAFDDPQLVLGGTKMWGWAFDDDDVVLCPVLPFLETEIATDDMHDSCVDLSPQWAARCRGPSNDHDRNRHIYGHLVSVLVLCVPWLVVCCVVAADPPAQVLPVVDDSSLSSLLVVSQVSQQVSCLQDALQHPPNNVVLQPPLQRVQQSSVLSLLVLLLCLVPVVPPDVSSSSSNNSSSVSCLLTVQLQPDPPARGSSNLNSQLVVQQCPVPVQWDADPNHIYGDPCNSVSSVVVSVVLRVLSVCVVPDPSVVSSVVSVVSSVVRFAADVVVRGGGRDVSSVVVCVVPVD

B-factor: mean 22.62, std 6.89, range [9.03, 60.02]

Secondary structure (DSSP, 8-state):
-HHHHHHHHHHHHHHHTTT-GGGTT-HHHHHHHHHHHHT-TTGGGSHHHHHHHHHHHTTTT--S-HHHHHHHHHTSSSEEEEEB--TTSTT-SEEEEEEEE----HHHHHHT--SEEEEEEEEE-GGGGSTT--EE-GGGBTT----TTS-EEEEHHHHHHHIIIIIHHHHHHHBPTTSSTTTTT--HHHHHHHHHHHHHHHHHHHT-SSS-TTTTGGGS-SHHHHHHHHHHHHHHHHHHHHH-TTS-HHHHHHHHHHHHHIIIIIGGG-SBSS--HHHHHHHHHHHHHHHHTSEEEETTEEEEPTTHHHHHHHHHHHHHHHHHGGGTS-HHHHHHHHHHHHHHTSEEETTTTEEE--HHHHHHHHHH--/-HHHHHHHHHHHHHHHTTT-GGGTT-HHHHHHHHHHHHH-TTGGGSHHHHHHHHHHHTTTT--S-HHHHHHHHTTSSSEEEEEB--TTSTT-SEEEEEEEE----HHHHHHT--SEEEEEEEEE-GGGGSTT--EE-GGGBTT----TTS-EEEEHHHHHHHIIIIIHHHHHHHBPTTSSTTTTT--HHHHHHHHHHHHHHHHHHHT-SSS-TTTTGGGS-SHHHHHHHHHHHHHHHHHHHHH-TTS-HHHHHHHHHHHHHIIIIIGGG-SBSS--HHHHHHHHHHHHHHHTTSEEEETTEEEEPTTHHHHHHHHHHHHHHHHHGGGTS-HHHHHHHHHHHHHHTSEEETTTTEEE--HHHHHHHHHHT-

Nearest PDB structures (foldseek):
  5zum-assembly1_B  TM=6.436E-01  e=1.806E-08  Corallococcus sp. EGB
  6eom-assembly1_A  TM=6.876E-01  e=5.944E-08  Caldithrix abyssi DSM 13497
  6ks8-assembly1_g  TM=2.707E-01  e=3.263E+00  Saccharomyces cerevisiae S288C
  4b2t-assembly1_Q  TM=2.386E-01  e=7.694E+00  Bos taurus
  4b2t-assembly1_q  TM=1.506E-01  e=3.263E+00  Bos taurus

Solvent-accessible surface area: 30819 Å² total; per-residue (Å²): 101,113,48,56,32,13,20,59,28,0,41,97,19,43,97,129,12,142,76,34,74,158,38,4,118,72,42,73,27,0,68,112,4,0,85,102,0,42,97,11,94,85,0,10,179,35,74,0,0,140,13,0,10,119,13,0,112,30,12,84,103,94,76,69,0,51,25,0,19,34,4,11,47,108,81,134,32,84,44,0,0,0,0,0,47,7,61,108,12,63,22,1,11,0,0,2,0,15,10,77,76,20,118,56,25,106,39,1,36,81,123,14,62,30,23,6,18,3,0,12,29,108,27,13,0,119,0,1,98,5,137,74,0,29,1,5,45,9,63,3,7,2,17,42,64,76,129,47,111,10,27,13,5,16,0,0,54,22,9,12,62,40,0,52,89,26,0,66,86,0,34,123,27,0,14,33,158,46,22,7,82,80,4,173,72,16,84,55,149,43,0,20,48,0,0,2,6,12,0,34,1,9,13,33,18,17,82,67,48,53,1,23,29,76,126,29,74,153,32,7,81,33,28,11,3,8,0,5,6,28,0,5,0,2,0,10,1,0,15,21,9,51,101,23,123,124,8,44,85,101,57,5,114,9,0,8,3,1,1,0,0,5,2,0,0,4,16,0,6,51,9,93,72,65,1,17,84,9,0,1,2,0,1,0,0,5,36,10,0,42,120,76,37,0,2,72,74,109,74,33,55,0,91,36,8,102,102,4,52,60,8,0,55,84,0,18,59,67,1,79,152,20,6,82,142,30,117,113,39,58,10,94,88,1,24,111,57,4,28,104,2,0,48,137,14,20,36,69,19,97,66,7,137,12,7,60,18,10,89,38,0,14,84,0,28,80,119,38,69,27,100,109,41,55,28,6,18,46,31,0,39,89,14,47,98,148,13,133,79,34,75,160,39,3,116,72,42,67,30,0,69,106,4,0,84,95,0,20,94,10,98,84,0,1,165,45,86,1,0,120,12,0,12,118,13,0,115,32,12,83,104,87,72,69,0,48,24,0,15,34,3,12,49,107,78,134,40,76,41,0,0,0,0,0,49,8,60,105,12,63,20,1,10,0,0,0,0,14,11,75,76,24,122,60,22,106,40,1,36,78,126,11,62,28,24,5,20,6,0,15,24,109,29,14,0,114,0,1,103,5,135,78,0,29,2,5,44,9,49,2,8,2,20,45,55,81,124,51,91,10,26,13,3,15,0,0,56,24,7,12,65,39,1,56,84,25,0,56,91,0,18,90,29,1,10,9,174,66,22,8,80,78,5,158,67,16,88,79,182,42,0,22,39,0,0,4,6,13,0,33,1,10,13,34,17,17,87,65,50,52,1,26,30,84,127,30,56,149,33,8,73,24,28,13,2,18,0,4,7,30,0,6,0,1,0,10,0,0,16,22,9,47,102,20,122,113,7,39,87,105,53,6,116,12,0,8,4,2,1,0,0,4,2,0,0,9,16,0,7,57,3,90,72,67,1,14,88,9,0,2,1,0,2,0,0,10,34,4,0,40,121,68,39,0,2,81,67,96,84,42,46,0,110,35,9,125,105,3,53,69,13,0,56,77,0,18,60,72,1,73,146,21,6,84,148,29,120,113,42,57,11,94,96,1,24,115,65,5,33,98,1,0,48,137,16,20,39,72,23,91,71,5,135,12,7,62,20,11,89,48,0,14,84,1,26,82,124,36,66,24

Sequence (740 aa):
SPTAAVIAEVDELREKIKGSRNSFRDQSFLDQLAQHIADAPHLGRQPIARALVEDLRGYASEPRLAAVKAHINEERDQHIFSLFDASYFPSLSLEYLTYETLPTNPHLAARYASPTMPVNIIASSKGFQSRVVVALFPENHIDGIQRGDDLIFYFINKFVERHNRITRKMIDAVMAEGSFPLLRGADDRTVEQASSWWVRLHEYHHRQGDMPIPEFLRYKKLKPLAGLEELRVDVSGMLVCLNDPELPADEARLAYEYILSERLLRYAVEGIPRPNYDAVASQLLFNYLSEHGGIELHGGVIRLCPELPAVLTEFLDRIQRIEQRIHTTSAEEVQQNLLEFTNRYTDYDPDAKDYRHIPFFAEIKERLGVSPTAAVIAEVDELREKIKGSRNSFRDQSFLDQLAQHIADAPHLGRQPIARALVEDLRGYASEPRLAAVKAHINEERDQHIFSLFDASYFPSLSLEYLTYETLPTNPHLAARYASPTMPVNIIASSKGFQSRVVVALFPENHIDGIQRGDDLIFYFINKFVERHNRITRKMIDAVMAEGSFPLLRGADDRTVEQASSWWVRLHEYHHRQGDMPIPEFLRYKKLKPLAGLEELRVDVSGMLVCLNDPELPADEARLAYEYILSERLLRYAVEGIPRPNYDAVASQLLFNYLSEHGGIELHGGVIRLCPELPAVLTEFLDRIQRIEQRIHTTSAEEVQQNLLEFTNRYTDYDPDAKDYRHIPFFAEIKERLGV

Radius of gyration: 28.13 Å; Cα contacts (8 Å, |Δi|>4): 1172; chains: 2; bounding box: 67×72×69 Å